Protein AF-0000000080770657 (afdb_homodimer)

Sequence (524 aa):
MPHAQLAGYQVYYEESGHGSQPLLLLNGITMSTVGWTLMMPLLEPHFRVIRMDFLGQGQSEHPPGELYALADQADLAAALLDWLQLPQAYVAGLSYGGMVAQHLAHRHPGRLSRLLLAGTLAWADTVNHHIGDSWIAANNQGGLDLRYQVSVPWLFSSRFLAGNAAMLDDLKLLAGMVDWDAVIRLINGVRQHDARTWLPQLQLPVHILVGDEDRLTPLYQARLLQELIPGAELEVLPGAAHVLHIEAVEAFARAIVRFRQDMPHAQLAGYQVYYEESGHGSQPLLLLNGITMSTVGWTLMMPLLEPHFRVIRMDFLGQGQSEHPPGELYALADQADLAAALLDWLQLPQAYVAGLSYGGMVAQHLAHRHPGRLSRLLLAGTLAWADTVNHHIGDSWIAANNQGGLDLRYQVSVPWLFSSRFLAGNAAMLDDLKLLAGMVDWDAVIRLINGVRQHDARTWLPQLQLPVHILVGDEDRLTPLYQARLLQELIPGAELEVLPGAAHVLHIEAVEAFARAIVRFRQD

Foldseek 3Di:
DDFDCFPNWTKDKDWAADADAEEEEFDALADAPVLLVLQCVLQRPHHGYMYIAFAQYDPIHPDDDQADALLVSLNRVVRVCVVVVHQAHAYEYAALGLLSVLSNCQVPPRRYQEYERELYFQACDPVNVVLLVVLVVQCVVPNLVRSLVSCVLQAWFPVCCVVPVVCSVVVSVSSNPGPVSSSNNHSVNRNPRHRQVCQLVRDHEYEYEAECSNNSRHPVRSVSSVVRHPPYHYDYHYRTYRSCSPHVSPVVSVVSSVVVVD/DDFDQFPNWTKDKDWAADADAEEEEFDALADAPVLLVLQCVLQRPHHGYMYIAFAQYDPIHPDDDQADALLVSLNRVVRVCVVVVHQAHAYEYAALGLLSVLSNCQVPPRRYQEYERELYFQACDPVLVVLLVVLVVQCVVPNLVRSLVSCVLQAWFPVCCVVPVVCSVVVSVSSNPGPVSSSNNHSVNRNPRHRQVCQLVRDHEYEYEAECSNNSRHPVRSVSSVVRHPPYHYDYHYRTYRSCSPHVSPVVSVVSSVVVVD

InterPro domains:
  IPR000073 Alpha/beta hydrolase fold-1 [PF12697] (23-255)
  IPR000073 Alpha/beta hydrolase fold-1 [PR00111] (46-61)
  IPR000073 Alpha/beta hydrolase fold-1 [PR00111] (91-104)
  IPR000073 Alpha/beta hydrolase fold-1 [PR00111] (105-118)
  IPR000073 Alpha/beta hydrolase fold-1 [PR00111] (206-220)
  IPR029058 Alpha/Beta hydrolase fold [G3DSA:3.40.50.1820] (3-261)
  IPR029058 Alpha/Beta hydrolase fold [SSF53474] (1-259)
  IPR050266 AB hydrolase superfamily [PTHR43798] (7-260)

pLDDT: mean 96.86, std 4.27, range [59.59, 98.94]

Secondary structure (DSSP, 8-state):
--EEEETTEEEEEEEE-S-SEEEEEE--TT--GGGGGGGHHHHTTTEEEEEEPPTTSTTS----SS---HHHHHHHHHHHHHHTT-S-EEEEEETHHHHHHHHHHHHSTTSEEEEEEES--SB--HHHHHHHHHHHHHHHHHHHHHHHHHHHHHH--HHHHHH-HHHHHHHHHHHHTS-HHHHHHHHHHHTT-B-TTTGGG--S-EEEEEETT-SSS-HHHHHHHHHHSTT-EEEEETT--S-HHHHSHHHHHHHHHHHTT-/--EEEETTEEEEEEEE-S-SEEEEEE--TT--GGGGGGGHHHHTTTEEEEEEPPTTSTTS----SS---HHHHHHHHHHHHHHTT-S-EEEEEETHHHHHHHHHHHHSTTSEEEEEEES--SB--HHHHHHHHHHHHHHHHHHHHHHHHHHHHHH--HHHHHH-HHHHHHHHHHHHTS-HHHHHHHHHHHTT-B-TTTGGG--S-EEEEEETT-SSS-HHHHHHHHHHSTT-EEEEETT--S-HHHHSHHHHHHHHHHHTT-

Structure (mmCIF, N/CA/C/O backbone):
data_AF-0000000080770657-model_v1
#
loop_
_entity.id
_entity.type
_entity.pdbx_description
1 polymer '3-oxoadipate enol-lactonase'
#
loop_
_atom_site.group_PDB
_atom_site.id
_atom_site.type_symbol
_atom_site.label_atom_id
_atom_site.label_alt_id
_atom_site.label_comp_id
_atom_site.label_asym_id
_atom_site.label_entity_id
_atom_site.label_seq_id
_atom_site.pdbx_PDB_ins_code
_atom_site.Cartn_x
_atom_site.Cartn_y
_atom_site.Cartn_z
_atom_site.occupancy
_atom_site.B_iso_or_equiv
_atom_site.auth_seq_id
_atom_site.auth_comp_id
_atom_site.auth_asym_id
_atom_site.auth_atom_id
_atom_site.pdbx_PDB_model_num
ATOM 1 N N . MET A 1 1 ? 5.574 27.359 26.922 1 60.31 1 MET A N 1
ATOM 2 C CA . MET A 1 1 ? 5.406 27.125 25.5 1 60.31 1 MET A CA 1
ATOM 3 C C . MET A 1 1 ? 4.008 27.531 25.031 1 60.31 1 MET A C 1
ATOM 5 O O . MET A 1 1 ? 3.029 27.328 25.75 1 60.31 1 MET A O 1
ATOM 9 N N . PRO A 1 2 ? 3.855 28.391 23.906 1 80 2 PRO A N 1
ATOM 10 C CA . PRO A 1 2 ? 2.689 29.281 23.781 1 80 2 PRO A CA 1
ATOM 11 C C . PRO A 1 2 ? 1.436 28.531 23.328 1 80 2 PRO A C 1
ATOM 13 O O . PRO A 1 2 ? 1.534 27.516 22.641 1 80 2 PRO A O 1
ATOM 16 N N . HIS A 1 3 ? 0.501 28.484 24.141 1 92.19 3 HIS A N 1
ATOM 17 C CA . HIS A 1 3 ? -0.867 28.219 23.719 1 92.19 3 HIS A CA 1
ATOM 18 C C . HIS A 1 3 ? -1.544 29.469 23.188 1 92.19 3 HIS A C 1
ATOM 20 O O . HIS A 1 3 ? -1.367 30.562 23.75 1 92.19 3 HIS A O 1
ATOM 26 N N . ALA A 1 4 ? -2.08 29.297 22.094 1 95.88 4 ALA A N 1
ATOM 27 C CA . ALA A 1 4 ? -2.953 30.328 21.547 1 95.88 4 ALA A CA 1
ATOM 28 C C . ALA A 1 4 ? -4.422 30 21.812 1 95.88 4 ALA A C 1
ATOM 30 O O . ALA A 1 4 ? -4.832 28.844 21.703 1 95.88 4 ALA A O 1
ATOM 31 N N . GLN A 1 5 ? -5.16 30.953 22.234 1 96.19 5 GLN A N 1
ATOM 32 C CA . GLN A 1 5 ? -6.609 30.797 22.328 1 96.19 5 GLN A CA 1
ATOM 33 C C . GLN A 1 5 ? -7.285 31.078 21 1 96.19 5 GLN A C 1
ATOM 35 O O . GLN A 1 5 ? -7.43 32.25 20.594 1 96.19 5 GLN A O 1
ATOM 40 N N . LEU A 1 6 ? -7.727 30.031 20.328 1 96.19 6 LEU A N 1
ATOM 41 C CA . LEU A 1 6 ? -8.297 30.125 18.984 1 96.19 6 LEU A CA 1
ATOM 42 C C . LEU A 1 6 ? -9.695 29.531 18.938 1 96.19 6 LEU A C 1
ATOM 44 O O . LEU A 1 6 ? -9.867 28.328 19.188 1 96.19 6 LEU A O 1
ATOM 48 N N . ALA A 1 7 ? -10.742 30.328 18.625 1 93.88 7 ALA A N 1
ATOM 49 C CA . ALA A 1 7 ? -12.117 29.859 18.469 1 93.88 7 ALA A CA 1
ATOM 50 C C . ALA A 1 7 ? -12.578 29.094 19.703 1 93.88 7 ALA A C 1
ATOM 52 O O . ALA A 1 7 ? -13.188 28.031 19.594 1 93.88 7 ALA A O 1
ATOM 53 N N . GLY A 1 8 ? -12.156 29.469 20.828 1 94.81 8 GLY A N 1
ATOM 54 C CA . GLY A 1 8 ? -12.617 28.906 22.078 1 94.81 8 GLY A CA 1
ATOM 55 C C . GLY A 1 8 ? -11.773 27.734 22.547 1 94.81 8 GLY A C 1
ATOM 56 O O . GLY A 1 8 ? -12.055 27.125 23.594 1 94.81 8 GLY A O 1
ATOM 57 N N . TYR A 1 9 ? -10.719 27.375 21.766 1 97 9 TYR A N 1
ATOM 58 C CA . TYR A 1 9 ? -9.867 26.25 22.125 1 97 9 TYR A CA 1
ATOM 59 C C . TYR A 1 9 ? -8.438 26.703 22.422 1 97 9 TYR A C 1
ATOM 61 O O . TYR A 1 9 ? -7.977 27.688 21.844 1 97 9 TYR A O 1
ATOM 69 N N . GLN A 1 10 ? -7.785 26.016 23.266 1 96.81 10 GLN A N 1
ATOM 70 C CA . GLN A 1 10 ? -6.352 26.172 23.469 1 96.81 10 GLN A CA 1
ATOM 71 C C . GLN A 1 10 ? -5.559 25.344 22.453 1 96.81 10 GLN A C 1
ATOM 73 O O . GLN A 1 10 ? -5.621 24.109 22.469 1 96.81 10 GLN A O 1
ATOM 78 N N . VAL A 1 11 ? -4.84 26.047 21.656 1 98 11 VAL A N 1
ATOM 79 C CA . VAL A 1 11 ? -4.062 25.391 20.609 1 98 11 VAL A CA 1
ATOM 80 C C . VAL A 1 11 ? -2.572 25.609 20.859 1 98 11 VAL A C 1
ATOM 82 O O . VAL A 1 11 ? -2.121 26.75 21 1 98 11 VAL A O 1
ATOM 85 N N . TYR A 1 12 ? -1.88 24.5 20.969 1 98.25 12 TYR A N 1
ATOM 86 C CA . TYR A 1 12 ? -0.44 24.562 21.203 1 98.25 12 TYR A CA 1
ATOM 87 C C . TYR A 1 12 ? 0.307 24.859 19.906 1 98.25 12 TYR A C 1
ATOM 89 O O . TYR A 1 12 ? -0.025 24.297 18.859 1 98.25 12 TYR A O 1
ATOM 97 N N . TYR A 1 13 ? 1.249 25.766 19.953 1 98.06 13 TYR A N 1
ATOM 98 C CA . TYR A 1 13 ? 2.104 26.047 18.812 1 98.06 13 TYR A CA 1
ATOM 99 C C . TYR A 1 13 ? 3.521 26.391 19.266 1 98.06 13 TYR A C 1
ATOM 101 O O . TYR A 1 13 ? 3.756 26.672 20.438 1 98.06 13 TYR A O 1
ATOM 109 N N . GLU A 1 14 ? 4.457 26.156 18.328 1 97.56 14 GLU A N 1
ATOM 110 C CA . GLU A 1 14 ? 5.852 26.547 18.516 1 97.56 14 GLU A CA 1
ATOM 111 C C . GLU A 1 14 ? 6.344 27.406 17.344 1 97.56 14 GLU A C 1
ATOM 113 O O . GLU A 1 14 ? 5.859 27.281 16.219 1 97.56 14 GLU A O 1
ATOM 118 N N . GLU A 1 15 ? 7.246 28.344 17.703 1 96.44 15 GLU A N 1
ATOM 119 C CA . GLU A 1 15 ? 7.926 29.172 16.719 1 96.44 15 GLU A CA 1
ATOM 120 C C . GLU A 1 15 ? 9.438 29.094 16.875 1 96.44 15 GLU A C 1
ATOM 122 O O . GLU A 1 15 ? 9.945 29.078 18 1 96.44 15 GLU A O 1
ATOM 127 N N . SER A 1 16 ? 10.047 28.984 15.758 1 96.75 16 SER A N 1
ATOM 128 C CA . SER A 1 16 ? 11.5 29.016 15.766 1 96.75 16 SER A CA 1
ATOM 129 C C . SER A 1 16 ? 12.047 29.453 14.414 1 96.75 16 SER A C 1
ATOM 131 O O . SER A 1 16 ? 11.281 29.719 13.477 1 96.75 16 SER A O 1
ATOM 133 N N . GLY A 1 17 ? 13.359 29.562 14.305 1 96.62 17 GLY A N 1
ATOM 134 C CA . GLY A 1 17 ? 14.016 29.906 13.055 1 96.62 17 GLY A CA 1
ATOM 135 C C . GLY A 1 17 ? 14.383 31.375 12.953 1 96.62 17 GLY A C 1
ATOM 136 O O . GLY A 1 17 ? 13.898 32.188 13.742 1 96.62 17 GLY A O 1
ATOM 137 N N . HIS A 1 18 ? 15.25 31.719 11.984 1 91.31 18 HIS A N 1
ATOM 138 C CA . HIS A 1 18 ? 15.82 33.062 11.852 1 91.31 18 HIS A CA 1
ATOM 139 C C . HIS A 1 18 ? 15.484 33.656 10.492 1 91.31 18 HIS A C 1
ATOM 141 O O . HIS A 1 18 ? 15.891 34.781 10.195 1 91.31 18 HIS A O 1
ATOM 147 N N . GLY A 1 19 ? 14.773 32.938 9.711 1 90.88 19 GLY A N 1
ATOM 148 C CA . GLY A 1 19 ? 14.398 33.438 8.398 1 90.88 19 GLY A CA 1
ATOM 149 C C . GLY A 1 19 ? 13.195 34.375 8.445 1 90.88 19 GLY A C 1
ATOM 150 O O . GLY A 1 19 ? 12.484 34.406 9.445 1 90.88 19 GLY A O 1
ATOM 151 N N . SER A 1 20 ? 13.047 35.094 7.328 1 90.56 20 SER A N 1
ATOM 152 C CA . SER A 1 20 ? 11.969 36.094 7.281 1 90.56 20 SER A CA 1
ATOM 153 C C . SER A 1 20 ? 10.688 35.469 6.727 1 90.56 20 SER A C 1
ATOM 155 O O . SER A 1 20 ? 9.586 35.938 7.023 1 90.56 20 SER A O 1
ATOM 157 N N . GLN A 1 21 ? 10.797 34.5 5.969 1 95.62 21 GLN A N 1
ATOM 158 C CA . GLN A 1 21 ? 9.625 33.875 5.355 1 95.62 21 GLN A CA 1
ATOM 159 C C . GLN A 1 21 ? 8.914 32.938 6.328 1 95.62 21 GLN A C 1
ATOM 161 O O . GLN A 1 21 ? 9.523 31.984 6.828 1 95.62 21 GLN A O 1
ATOM 166 N N . PRO A 1 22 ? 7.621 33.188 6.66 1 97.81 22 PRO A N 1
ATOM 167 C CA . PRO A 1 22 ? 6.883 32.25 7.523 1 97.81 22 PRO A CA 1
ATOM 168 C C . PRO A 1 22 ? 6.602 30.922 6.848 1 97.81 22 PRO A C 1
ATOM 170 O O . PRO A 1 22 ? 6.16 30.891 5.695 1 97.81 22 PRO A O 1
ATOM 173 N N . LEU A 1 23 ? 6.945 29.797 7.461 1 98.69 23 LEU A N 1
ATOM 174 C CA . LEU A 1 23 ? 6.621 28.438 7.059 1 98.69 23 LEU A CA 1
ATOM 175 C C . LEU A 1 23 ? 5.773 27.75 8.117 1 98.69 23 LEU A C 1
ATOM 177 O O . LEU A 1 23 ? 6.199 27.594 9.266 1 98.69 23 LEU A O 1
ATOM 181 N N . LEU A 1 24 ? 4.566 27.453 7.801 1 98.75 24 LEU A N 1
ATOM 182 C CA . LEU A 1 24 ? 3.682 26.703 8.688 1 98.75 24 LEU A CA 1
ATOM 183 C C . LEU A 1 24 ? 3.715 25.219 8.359 1 98.75 24 LEU A C 1
ATOM 185 O O . LEU A 1 24 ? 3.416 24.812 7.234 1 98.75 24 LEU A O 1
ATOM 189 N N . LEU A 1 25 ? 4.141 24.391 9.32 1 98.88 25 LEU A N 1
ATOM 190 C CA . LEU A 1 25 ? 4.18 22.938 9.188 1 98.88 25 LEU A CA 1
ATOM 191 C C . LEU A 1 25 ? 2.949 22.297 9.828 1 98.88 25 LEU A C 1
ATOM 193 O O . LEU A 1 25 ? 2.656 22.547 11 1 98.88 25 LEU A O 1
ATOM 197 N N . LEU A 1 26 ? 2.262 21.516 9.078 1 98.88 26 LEU A N 1
ATOM 198 C CA . LEU A 1 26 ? 1.052 20.859 9.562 1 98.88 26 LEU A CA 1
ATOM 199 C C . LEU A 1 26 ? 1.276 19.375 9.742 1 98.88 26 LEU A C 1
ATOM 201 O O . LEU A 1 26 ? 1.659 18.672 8.789 1 98.88 26 LEU A O 1
ATOM 205 N N . ASN A 1 27 ? 0.935 18.797 10.922 1 98.62 27 ASN A N 1
ATOM 206 C CA . ASN A 1 27 ? 1.28 17.469 11.422 1 98.62 27 ASN A CA 1
ATOM 207 C C . ASN A 1 27 ? 0.495 16.391 10.695 1 98.62 27 ASN A C 1
ATOM 209 O O . ASN A 1 27 ? -0.654 16.594 10.305 1 98.62 27 ASN A O 1
ATOM 213 N N . GLY A 1 28 ? 1.133 15.211 10.586 1 98.5 28 GLY A N 1
ATOM 214 C CA . GLY A 1 28 ? 0.375 13.992 10.336 1 98.5 28 GLY A CA 1
ATOM 215 C C . GLY A 1 28 ? -0.52 13.602 11.492 1 98.5 28 GLY A C 1
ATOM 216 O O . GLY A 1 28 ? -0.458 14.203 12.562 1 98.5 28 GLY A O 1
ATOM 217 N N . ILE A 1 29 ? -1.264 12.547 11.352 1 97.88 29 ILE A N 1
ATOM 218 C CA . ILE A 1 29 ? -2.418 12.258 12.195 1 97.88 29 ILE A CA 1
ATOM 219 C C . ILE A 1 29 ? -1.949 11.875 13.594 1 97.88 29 ILE A C 1
ATOM 221 O O . ILE A 1 29 ? -2.592 12.227 14.586 1 97.88 29 ILE A O 1
ATOM 225 N N . THR A 1 30 ? -0.877 11.18 13.758 1 96.75 30 THR A N 1
ATOM 226 C CA . THR A 1 30 ? -0.416 10.758 15.078 1 96.75 30 THR A CA 1
ATOM 227 C C . THR A 1 30 ? 0.797 11.57 15.516 1 96.75 30 THR A C 1
ATOM 229 O O . THR A 1 30 ? 1.537 11.156 16.406 1 96.75 30 THR A O 1
ATOM 232 N N . MET A 1 31 ? 1.05 12.617 14.875 1 96.62 31 MET A N 1
ATOM 233 C CA . MET A 1 31 ? 2.207 13.469 15.156 1 96.62 31 MET A CA 1
ATOM 234 C C . MET A 1 31 ? 1.854 14.555 16.156 1 96.62 31 MET A C 1
ATOM 236 O O . MET A 1 31 ? 0.678 14.781 16.453 1 96.62 31 MET A O 1
ATOM 240 N N . SER A 1 32 ? 2.826 15.133 16.703 1 96.75 32 SER A N 1
ATOM 241 C CA . SER A 1 32 ? 2.828 16.422 17.375 1 96.75 32 SER A CA 1
ATOM 242 C C . SER A 1 32 ? 3.984 17.297 16.891 1 96.75 32 SER A C 1
ATOM 244 O O . SER A 1 32 ? 4.766 16.891 16.031 1 96.75 32 SER A O 1
ATOM 246 N N . THR A 1 33 ? 4.062 18.5 17.453 1 96.88 33 THR A N 1
ATOM 247 C CA . THR A 1 33 ? 5.117 19.422 17.062 1 96.88 33 THR A CA 1
ATOM 248 C C . THR A 1 33 ? 6.492 18.781 17.219 1 96.88 33 THR A C 1
ATOM 250 O O . THR A 1 33 ? 7.41 19.078 16.453 1 96.88 33 THR A O 1
ATOM 253 N N . VAL A 1 34 ? 6.625 17.828 18.109 1 95.38 34 VAL A N 1
ATOM 254 C CA . VAL A 1 34 ? 7.902 17.172 18.391 1 95.38 34 VAL A CA 1
ATOM 255 C C . VAL A 1 34 ? 8.344 16.359 17.188 1 95.38 34 VAL A C 1
ATOM 257 O O . VAL A 1 34 ? 9.539 16.172 16.953 1 95.38 34 VAL A O 1
ATOM 260 N N . GLY A 1 35 ? 7.426 15.93 16.391 1 96.12 35 GLY A N 1
ATOM 261 C CA . GLY A 1 35 ? 7.719 15.086 15.234 1 96.12 35 GLY A CA 1
ATOM 262 C C . GLY A 1 35 ? 8.586 15.781 14.195 1 96.12 35 GLY A C 1
ATOM 263 O O . GLY A 1 35 ? 9.242 15.117 13.391 1 96.12 35 GLY A O 1
ATOM 264 N N . TRP A 1 36 ? 8.625 17.109 14.211 1 98.06 36 TRP A N 1
ATOM 265 C CA . TRP A 1 36 ? 9.344 17.891 13.203 1 98.06 36 TRP A CA 1
ATOM 266 C C . TRP A 1 36 ? 10.781 18.141 13.633 1 98.06 36 TRP A C 1
ATOM 268 O O . TRP A 1 36 ? 11.555 18.766 12.906 1 98.06 36 TRP A O 1
ATOM 278 N N . THR A 1 37 ? 11.195 17.594 14.734 1 97.12 37 THR A N 1
ATOM 279 C CA . THR A 1 37 ? 12.461 17.938 15.375 1 97.12 37 THR A CA 1
ATOM 280 C C . THR A 1 37 ? 13.633 17.688 14.438 1 97.12 37 THR A C 1
ATOM 282 O O . THR A 1 37 ? 14.539 18.516 14.328 1 97.12 37 THR A O 1
ATOM 285 N N . LEU A 1 38 ? 13.625 16.594 13.68 1 97.44 38 LEU A N 1
ATOM 286 C CA . LEU A 1 38 ? 14.75 16.219 12.828 1 97.44 38 LEU A CA 1
ATOM 287 C C . LEU A 1 38 ? 14.875 17.172 11.648 1 97.44 38 LEU A C 1
ATOM 289 O O . LEU A 1 38 ? 15.961 17.312 11.062 1 97.44 38 LEU A O 1
ATOM 293 N N . MET A 1 39 ? 13.812 17.875 11.344 1 98.19 39 MET A N 1
ATOM 294 C CA . MET A 1 39 ? 13.789 18.75 10.18 1 98.19 39 MET A CA 1
ATOM 295 C C . MET A 1 39 ? 14.25 20.156 10.555 1 98.19 39 MET A C 1
ATOM 297 O O . MET A 1 39 ? 14.656 20.922 9.688 1 98.19 39 MET A O 1
ATOM 301 N N . MET A 1 40 ? 14.195 20.547 11.781 1 98.12 40 MET A N 1
ATOM 302 C CA . MET A 1 40 ? 14.305 21.922 12.242 1 98.12 40 MET A CA 1
ATOM 303 C C . MET A 1 40 ? 15.656 22.516 11.875 1 98.12 40 MET A C 1
ATOM 305 O O . MET A 1 40 ? 15.727 23.609 11.312 1 98.12 40 MET A O 1
ATOM 309 N N . PRO A 1 41 ? 16.797 21.734 12.07 1 98.12 41 PRO A N 1
ATOM 310 C CA . PRO A 1 41 ? 18.094 22.328 11.727 1 98.12 41 PRO A CA 1
ATOM 311 C C . PRO A 1 41 ? 18.219 22.672 10.25 1 98.12 41 PRO A C 1
ATOM 313 O O . PRO A 1 41 ? 18.953 23.594 9.891 1 98.12 41 PRO A O 1
ATOM 316 N N . LEU A 1 42 ? 17.453 22.016 9.375 1 98.12 42 LEU A N 1
ATOM 317 C CA . LEU A 1 42 ? 17.547 22.203 7.93 1 98.12 42 LEU A CA 1
ATOM 318 C C . LEU A 1 42 ? 16.594 23.312 7.469 1 98.12 42 LEU A C 1
ATOM 320 O O . LEU A 1 42 ? 16.797 23.906 6.414 1 98.12 42 LEU A O 1
ATOM 324 N N . LEU A 1 43 ? 15.555 23.609 8.289 1 98.44 43 LEU A N 1
ATOM 325 C CA . LEU A 1 43 ? 14.531 24.578 7.891 1 98.44 43 LEU A CA 1
ATOM 326 C C . LEU A 1 43 ? 14.75 25.922 8.57 1 98.44 43 LEU A C 1
ATOM 328 O O . LEU A 1 43 ? 14.516 26.969 7.961 1 98.44 43 LEU A O 1
ATOM 332 N N . GLU A 1 44 ? 15.258 25.984 9.781 1 98 44 GLU A N 1
ATOM 333 C CA . GLU A 1 44 ? 15.305 27.156 10.648 1 98 44 GLU A CA 1
ATOM 334 C C . GLU A 1 44 ? 16.219 28.234 10.07 1 98 44 GLU A C 1
ATOM 336 O O . GLU A 1 44 ? 15.984 29.422 10.281 1 98 44 GLU A O 1
ATOM 341 N N . PRO A 1 45 ? 17.266 27.859 9.289 1 97.31 45 PRO A N 1
ATOM 342 C CA . PRO A 1 45 ? 18.094 28.906 8.68 1 97.31 45 PRO A CA 1
ATOM 343 C C . PRO A 1 45 ? 17.344 29.672 7.582 1 97.31 45 PRO A C 1
ATOM 345 O O . PRO A 1 45 ? 17.734 30.781 7.23 1 97.31 45 PRO A O 1
ATOM 348 N N . HIS A 1 46 ? 16.25 29.172 7.062 1 96.88 46 HIS A N 1
ATOM 349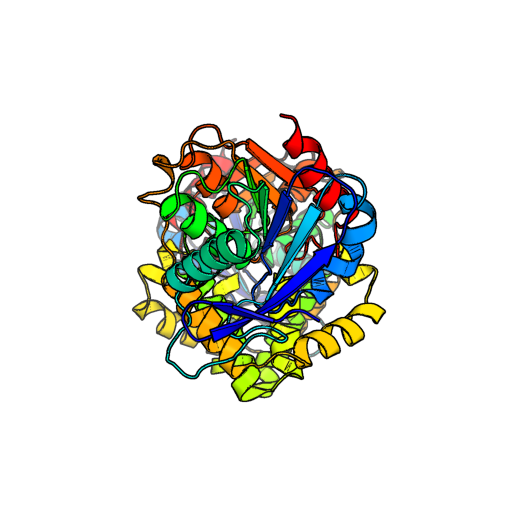 C CA . HIS A 1 46 ? 15.625 29.719 5.871 1 96.88 46 HIS A CA 1
ATOM 350 C C . HIS A 1 46 ? 14.266 30.344 6.199 1 96.88 46 HIS A C 1
ATOM 352 O O . HIS A 1 46 ? 13.766 31.188 5.457 1 96.88 46 HIS A O 1
ATOM 358 N N . PHE A 1 47 ? 13.711 29.922 7.336 1 98.25 47 PHE A N 1
ATOM 359 C CA . PHE A 1 47 ? 12.32 30.266 7.578 1 98.25 47 PHE A CA 1
ATOM 360 C C . PHE A 1 47 ? 12.117 30.703 9.023 1 98.25 47 PHE A C 1
ATOM 362 O O . PHE A 1 47 ? 12.922 30.391 9.898 1 98.25 47 PHE A O 1
ATOM 369 N N . ARG A 1 48 ? 11.07 31.562 9.25 1 97.81 48 ARG A N 1
ATOM 370 C CA . ARG A 1 48 ? 10.328 31.547 10.5 1 97.81 48 ARG A CA 1
ATOM 371 C C . ARG A 1 48 ? 9.375 30.359 10.562 1 97.81 48 ARG A C 1
ATOM 373 O O . ARG A 1 48 ? 8.289 30.391 9.977 1 97.81 48 ARG A O 1
ATOM 380 N N . VAL A 1 49 ? 9.797 29.328 11.273 1 98.5 49 VAL A N 1
ATOM 381 C CA . VAL A 1 49 ? 9.062 28.062 11.234 1 98.5 49 VAL A CA 1
ATOM 382 C C . VAL A 1 49 ? 7.984 28.047 12.312 1 98.5 49 VAL A C 1
ATOM 384 O O . VAL A 1 49 ? 8.273 28.266 13.492 1 98.5 49 VAL A O 1
ATOM 387 N N . ILE A 1 50 ? 6.797 27.891 11.93 1 98.31 50 ILE A N 1
ATOM 388 C CA . ILE A 1 50 ? 5.652 27.75 12.82 1 98.31 50 ILE A CA 1
ATOM 389 C C . ILE A 1 50 ? 5.156 26.297 12.797 1 98.31 50 ILE A C 1
ATOM 391 O O . ILE A 1 50 ? 4.938 25.734 11.727 1 98.31 50 ILE A O 1
ATOM 395 N N . ARG A 1 51 ? 5.055 25.656 13.922 1 98.38 51 ARG A N 1
ATOM 396 C CA . ARG A 1 51 ? 4.465 24.328 14.117 1 98.38 51 ARG A CA 1
ATOM 397 C C . ARG A 1 51 ? 3.244 24.406 15.023 1 98.38 51 ARG A C 1
ATOM 399 O O . ARG A 1 51 ? 3.17 25.266 15.906 1 98.38 51 ARG A O 1
ATOM 406 N N . MET A 1 52 ? 2.332 23.547 14.844 1 97.81 52 MET A N 1
ATOM 407 C CA . MET A 1 52 ? 1.165 23.516 15.719 1 97.81 52 MET A CA 1
ATOM 408 C C . MET A 1 52 ? 0.644 22.094 15.891 1 97.81 52 MET A C 1
ATOM 410 O O . MET A 1 52 ? 0.853 21.25 15.031 1 97.81 52 MET A O 1
ATOM 414 N N . ASP A 1 53 ? 0.035 21.828 17.016 1 98.31 53 ASP A N 1
ATOM 415 C CA . ASP A 1 53 ? -0.775 20.625 17.219 1 98.31 53 ASP A CA 1
ATOM 416 C C . ASP A 1 53 ? -2.24 20.891 16.875 1 98.31 53 ASP A C 1
ATOM 418 O O . ASP A 1 53 ? -2.822 21.875 17.344 1 98.31 53 ASP A O 1
ATOM 422 N N . PHE A 1 54 ? -2.803 20.031 16.094 1 98.44 54 PHE A N 1
ATOM 423 C CA . PHE A 1 54 ? -4.238 20.125 15.852 1 98.44 54 PHE A CA 1
ATOM 424 C C . PHE A 1 54 ? -5.016 19.781 17.125 1 98.44 54 PHE A C 1
ATOM 426 O O . PHE A 1 54 ? -4.457 19.25 18.078 1 98.44 54 PHE A O 1
ATOM 433 N N . LEU A 1 55 ? -6.324 20.234 17.172 1 98.5 55 LEU A N 1
ATOM 434 C CA . LEU A 1 55 ? -7.168 19.656 18.203 1 98.5 55 LEU A CA 1
ATOM 435 C C . LEU A 1 55 ? -7.098 18.125 18.172 1 98.5 55 LEU A C 1
ATOM 437 O O . LEU A 1 55 ? -7.188 17.531 17.094 1 98.5 55 LEU A O 1
ATOM 441 N N . GLY A 1 56 ? -6.867 17.578 19.344 1 98.25 56 GLY A N 1
ATOM 442 C CA . GLY A 1 56 ? -6.762 16.141 19.422 1 98.25 56 GLY A CA 1
ATOM 443 C C . GLY A 1 56 ? -5.336 15.633 19.328 1 98.25 56 GLY A C 1
ATOM 444 O O . GLY A 1 56 ? -5.078 14.438 19.484 1 98.25 56 GLY A O 1
ATOM 445 N N . GLN A 1 57 ? -4.359 16.562 19.156 1 97.81 57 GLN A N 1
ATOM 446 C CA . GLN A 1 57 ? -2.959 16.172 19.047 1 97.81 57 GLN A CA 1
ATOM 447 C C . GLN A 1 57 ? -2.109 16.844 20.125 1 97.81 57 GLN A C 1
ATOM 449 O O . GLN A 1 57 ? -2.348 18 20.469 1 97.81 57 GLN A O 1
ATOM 454 N N . GLY A 1 58 ? -1.149 16.078 20.594 1 96.75 58 GLY A N 1
ATOM 455 C CA . GLY A 1 58 ? -0.104 16.656 21.422 1 96.75 58 GLY A CA 1
ATOM 456 C C . GLY A 1 58 ? -0.644 17.469 22.578 1 96.75 58 GLY A C 1
ATOM 457 O O . GLY A 1 58 ? -1.467 16.984 23.359 1 96.75 58 GLY A O 1
ATOM 458 N N . GLN A 1 59 ? -0.217 18.766 22.578 1 96.75 59 GLN A N 1
ATOM 459 C CA . GLN A 1 59 ? -0.495 19.594 23.75 1 96.75 59 GLN A CA 1
ATOM 460 C C . GLN A 1 59 ? -1.706 20.5 23.516 1 96.75 59 GLN A C 1
ATOM 462 O O . GLN A 1 59 ? -2.08 21.281 24.375 1 96.75 59 GLN A O 1
ATOM 467 N N . SER A 1 60 ? -2.33 20.359 22.359 1 98 60 SER A N 1
ATOM 468 C CA . SER A 1 60 ? -3.59 21.062 22.109 1 98 60 SER A CA 1
ATOM 469 C C . SER A 1 60 ? -4.75 20.375 22.812 1 98 60 SER A C 1
ATOM 471 O O . SER A 1 60 ? -4.621 19.234 23.266 1 98 60 SER A O 1
ATOM 473 N N . GLU A 1 61 ? -5.863 21.125 22.922 1 97.69 61 GLU A N 1
ATOM 474 C CA . GLU A 1 61 ? -7.047 20.578 23.562 1 97.69 61 GLU A CA 1
ATOM 475 C C . GLU A 1 61 ? -7.582 19.375 22.797 1 97.69 61 GLU A C 1
ATOM 477 O O . GLU A 1 61 ? -7.449 19.297 21.562 1 97.69 61 GLU A O 1
ATOM 482 N N . HIS A 1 62 ? -8.156 18.438 23.5 1 98 62 HIS A N 1
ATOM 483 C CA . HIS A 1 62 ? -8.789 17.266 22.938 1 98 62 HIS A CA 1
ATOM 484 C C . HIS A 1 62 ? -10.289 17.234 23.234 1 98 62 HIS A C 1
ATOM 486 O O . HIS A 1 62 ? -10.766 16.328 23.922 1 98 62 HIS A O 1
ATOM 492 N N . PRO A 1 63 ? -11.008 18.188 22.75 1 97.81 63 PRO A N 1
ATOM 493 C CA . PRO A 1 63 ? -12.438 18.203 23.078 1 97.81 63 PRO A CA 1
ATOM 494 C C . PRO A 1 63 ? -13.172 16.953 22.609 1 97.81 63 PRO A C 1
ATOM 496 O O . PRO A 1 63 ? -12.836 16.391 21.562 1 97.81 63 PRO A O 1
ATOM 499 N N . PRO A 1 64 ? -14.195 16.5 23.422 1 97.06 64 PRO A N 1
ATOM 500 C CA . PRO A 1 64 ? -14.969 15.336 22.969 1 97.06 64 PRO A CA 1
ATOM 501 C C . PRO A 1 64 ? -15.789 15.617 21.719 1 97.06 64 PRO A C 1
ATOM 503 O O . PRO A 1 64 ? -15.984 16.781 21.359 1 97.06 64 PRO A O 1
ATOM 506 N N . GLY A 1 65 ? -16.188 14.562 21.078 1 96.94 65 GLY A N 1
ATOM 507 C CA . GLY A 1 65 ? -16.984 14.641 19.875 1 96.94 65 GLY A CA 1
ATOM 508 C C . GLY A 1 65 ? -16.906 13.383 19.016 1 96.94 65 GLY A C 1
ATOM 509 O O . GLY A 1 65 ? -16.266 12.406 19.406 1 96.94 65 GLY A O 1
ATOM 510 N N . GLU A 1 66 ? -17.656 13.469 17.875 1 97.44 66 GLU A N 1
ATOM 511 C CA . GLU A 1 66 ? -17.672 12.328 16.969 1 97.44 66 GLU A CA 1
ATOM 512 C C . GLU A 1 66 ? -16.469 12.352 16.031 1 97.44 66 GLU A C 1
ATOM 514 O O . GLU A 1 66 ? -15.945 11.305 15.656 1 97.44 66 GLU A O 1
ATOM 519 N N . LEU A 1 67 ? -16.125 13.508 15.664 1 98.5 67 LEU A N 1
ATOM 520 C CA . LEU A 1 67 ? -15.008 13.68 14.742 1 98.5 67 LEU A CA 1
ATOM 521 C C . LEU A 1 67 ? -14.414 15.078 14.859 1 98.5 67 LEU A C 1
ATOM 523 O O . LEU A 1 67 ? -15.047 15.977 15.422 1 98.5 67 LEU A O 1
ATOM 527 N N . TYR A 1 68 ? -13.172 15.258 14.508 1 98.62 68 TYR A N 1
ATOM 528 C CA . TYR A 1 68 ? -12.578 16.547 14.211 1 98.62 68 TYR A CA 1
ATOM 529 C C . TYR A 1 68 ? -12.609 16.844 12.719 1 98.62 68 TYR A C 1
ATOM 531 O O . TYR A 1 68 ? -11.844 16.266 11.945 1 98.62 68 TYR A O 1
ATOM 539 N N . ALA A 1 69 ? -13.492 17.766 12.328 1 98.5 69 ALA A N 1
ATOM 540 C CA . ALA A 1 69 ? -13.609 18.078 10.906 1 98.5 69 ALA A CA 1
ATOM 541 C C . ALA A 1 69 ? -12.352 18.766 10.383 1 98.5 69 ALA A C 1
ATOM 543 O O . ALA A 1 69 ? -11.805 19.656 11.039 1 98.5 69 ALA A O 1
ATOM 544 N N . LEU A 1 70 ? -11.93 18.328 9.195 1 98.81 70 LEU A N 1
ATOM 545 C CA . LEU A 1 70 ? -10.727 18.906 8.602 1 98.81 70 LEU A CA 1
ATOM 546 C C . LEU A 1 70 ? -10.906 20.391 8.336 1 98.81 70 LEU A C 1
ATOM 548 O O . LEU A 1 70 ? -9.961 21.172 8.477 1 98.81 70 LEU A O 1
ATOM 552 N N . ALA A 1 71 ? -12.086 20.781 7.953 1 98.62 71 ALA A N 1
ATOM 553 C CA . ALA A 1 71 ? -12.391 22.188 7.695 1 98.62 71 ALA A CA 1
ATOM 554 C C . ALA A 1 71 ? -12.195 23.031 8.953 1 98.62 71 ALA A C 1
ATOM 556 O O . ALA A 1 71 ? -11.672 24.141 8.883 1 98.62 71 ALA A O 1
ATOM 557 N N . ASP A 1 72 ? -12.641 22.5 10.109 1 98.44 72 ASP A N 1
ATOM 558 C CA . ASP A 1 72 ? -12.477 23.203 11.375 1 98.44 72 ASP A CA 1
ATOM 559 C C . ASP A 1 72 ? -11 23.328 11.742 1 98.44 72 ASP A C 1
ATOM 561 O O . ASP A 1 72 ? -10.578 24.375 12.258 1 98.44 72 ASP A O 1
ATOM 565 N N . GLN A 1 73 ? -10.234 22.25 11.508 1 98.75 73 GLN A N 1
ATOM 566 C CA . GLN A 1 73 ? -8.797 22.297 11.758 1 98.75 73 GLN A CA 1
ATOM 567 C C . GLN A 1 73 ? -8.125 23.344 10.875 1 98.75 73 GLN A C 1
ATOM 569 O O . GLN A 1 73 ? -7.219 24.047 11.328 1 98.75 73 GLN A O 1
ATOM 574 N N . ALA A 1 74 ? -8.555 23.453 9.617 1 98.81 74 ALA A N 1
ATOM 575 C CA . ALA A 1 74 ? -8.031 24.453 8.695 1 98.81 74 ALA A CA 1
ATOM 576 C C . ALA A 1 74 ? -8.336 25.875 9.195 1 98.81 74 ALA A C 1
ATOM 578 O O . ALA A 1 74 ? -7.477 26.75 9.125 1 98.81 74 ALA A O 1
ATOM 579 N N . ASP A 1 75 ? -9.562 26.078 9.672 1 98.69 75 ASP A N 1
ATOM 580 C CA . ASP A 1 75 ? -9.938 27.391 10.219 1 98.69 75 ASP A CA 1
ATOM 581 C C . ASP A 1 75 ? -9.078 27.734 11.43 1 98.69 75 ASP A C 1
ATOM 583 O O . ASP A 1 75 ? -8.734 28.906 11.633 1 98.69 75 ASP A O 1
ATOM 587 N N . LEU A 1 76 ? -8.758 26.75 12.25 1 98.44 76 LEU A N 1
ATOM 588 C CA . LEU A 1 76 ? -7.891 26.984 13.398 1 98.44 76 LEU A CA 1
ATOM 589 C C . LEU A 1 76 ? -6.488 27.391 12.945 1 98.44 76 LEU A C 1
ATOM 591 O O . LEU A 1 76 ? -5.852 28.234 13.57 1 98.44 76 LEU A O 1
ATOM 595 N N . ALA A 1 77 ? -6.004 26.75 11.914 1 98.62 77 ALA A N 1
ATOM 596 C CA . ALA A 1 77 ? -4.699 27.125 11.375 1 98.62 77 ALA A CA 1
ATOM 597 C C . ALA A 1 77 ? -4.699 28.578 10.891 1 98.62 77 ALA A C 1
ATOM 599 O O . ALA A 1 77 ? -3.736 29.312 11.125 1 98.62 77 ALA A O 1
ATOM 600 N N . ALA A 1 78 ? -5.746 28.984 10.195 1 98.62 78 ALA A N 1
ATOM 601 C CA . ALA A 1 78 ? -5.879 30.375 9.758 1 98.62 78 ALA A CA 1
ATOM 602 C C . ALA A 1 78 ? -5.914 31.312 10.953 1 98.62 78 ALA A C 1
ATOM 604 O O . ALA A 1 78 ? -5.289 32.375 10.938 1 98.62 78 ALA A O 1
ATOM 605 N N . ALA A 1 79 ? -6.652 30.922 11.977 1 98.38 79 ALA A N 1
ATOM 606 C CA . ALA A 1 79 ? -6.75 31.719 13.195 1 98.38 79 ALA A CA 1
ATOM 607 C C . ALA A 1 79 ? -5.387 31.875 13.867 1 98.38 79 ALA A C 1
ATOM 609 O O . ALA A 1 79 ? -5.09 32.906 14.453 1 98.38 79 ALA A O 1
ATOM 610 N N . LEU A 1 80 ? -4.582 30.797 13.797 1 98.25 80 LEU A N 1
ATOM 611 C CA . LEU A 1 80 ? -3.236 30.891 14.344 1 98.25 80 LEU A CA 1
ATOM 612 C C . LEU A 1 80 ? -2.406 31.922 13.594 1 98.25 80 LEU A C 1
ATOM 614 O O . LEU A 1 80 ? -1.651 32.688 14.203 1 98.25 80 LEU A O 1
ATOM 618 N N . LEU A 1 81 ? -2.504 31.922 12.281 1 98.06 81 LEU A N 1
ATOM 619 C CA . LEU A 1 81 ? -1.804 32.938 11.5 1 98.06 81 LEU A CA 1
ATOM 620 C C . LEU A 1 81 ? -2.236 34.344 11.906 1 98.06 81 LEU A C 1
ATOM 622 O O . LEU A 1 81 ? -1.401 35.25 12.047 1 98.06 81 LEU A O 1
ATOM 626 N N . ASP A 1 82 ? -3.555 34.531 12.133 1 97.69 82 ASP A N 1
ATOM 627 C CA . ASP A 1 82 ? -4.059 35.812 12.633 1 97.69 82 ASP A CA 1
ATOM 628 C C . ASP A 1 82 ? -3.451 36.156 13.992 1 97.69 82 ASP A C 1
ATOM 630 O O . ASP A 1 82 ? -3.012 37.281 14.219 1 97.69 82 ASP A O 1
ATOM 634 N N . TRP A 1 83 ? -3.473 35.156 14.844 1 97 83 TRP A N 1
ATOM 635 C CA . TRP A 1 83 ? -2.949 35.312 16.188 1 97 83 TRP A CA 1
ATOM 636 C C . TRP A 1 83 ? -1.495 35.781 16.172 1 97 83 TRP A C 1
ATOM 638 O O . TRP A 1 83 ? -1.079 36.594 16.984 1 97 83 TRP A O 1
ATOM 648 N N . LEU A 1 84 ? -0.743 35.312 15.203 1 96.56 84 LEU A N 1
ATOM 649 C CA . LEU A 1 84 ? 0.681 35.594 15.078 1 96.56 84 LEU A CA 1
ATOM 650 C C . LEU A 1 84 ? 0.911 36.812 14.195 1 96.56 84 LEU A C 1
ATOM 652 O O . LEU A 1 84 ? 2.057 37.188 13.922 1 96.56 84 LEU A O 1
ATOM 656 N N . GLN A 1 85 ? -0.13 37.375 13.695 1 97.12 85 GLN A N 1
ATOM 657 C CA . GLN A 1 85 ? -0.098 38.562 12.844 1 97.12 85 GLN A CA 1
ATOM 658 C C . GLN A 1 85 ? 0.691 38.281 11.562 1 97.12 85 GLN A C 1
ATOM 660 O O . GLN A 1 85 ? 1.519 39.094 11.156 1 97.12 85 GLN A O 1
ATOM 665 N N . LEU A 1 86 ? 0.49 37.156 11.016 1 97.12 86 LEU A N 1
ATOM 666 C CA . LEU A 1 86 ? 1.066 36.781 9.734 1 97.12 86 LEU A CA 1
ATOM 667 C C . LEU A 1 86 ? 0.008 36.781 8.633 1 97.12 86 LEU A C 1
ATOM 669 O O . LEU A 1 86 ? -0.908 35.969 8.641 1 97.12 86 LEU A O 1
ATOM 673 N N . PRO A 1 87 ? 0.116 37.719 7.695 1 96.69 87 PRO A N 1
ATOM 674 C CA . PRO A 1 87 ? -0.907 37.812 6.648 1 96.69 87 PRO A CA 1
ATOM 675 C C . PRO A 1 87 ? -0.911 36.594 5.73 1 96.69 87 PRO A C 1
ATOM 677 O O . PRO A 1 87 ? -1.974 36.156 5.285 1 96.69 87 PRO A O 1
ATOM 680 N N . GLN A 1 88 ? 0.305 36.125 5.434 1 96.81 88 GLN A N 1
ATOM 681 C CA . GLN A 1 88 ? 0.478 35 4.531 1 96.81 88 GLN A CA 1
ATOM 682 C C . GLN A 1 88 ? 1.62 34.094 4.992 1 96.81 88 GLN A C 1
ATOM 684 O O . GLN A 1 88 ? 2.529 34.531 5.691 1 96.81 88 GLN A O 1
ATOM 689 N N . ALA A 1 89 ? 1.512 32.781 4.613 1 97.94 89 ALA A N 1
ATOM 690 C CA . ALA A 1 89 ? 2.582 31.859 4.949 1 97.94 89 ALA A CA 1
ATOM 691 C C . ALA A 1 89 ? 2.781 30.828 3.842 1 97.94 89 ALA A C 1
ATOM 693 O O . ALA A 1 89 ? 1.867 30.578 3.057 1 97.94 89 ALA A O 1
ATOM 694 N N . TYR A 1 90 ? 4.051 30.328 3.684 1 98.38 90 TYR A N 1
ATOM 695 C CA . TYR A 1 90 ? 4.301 29.047 3.041 1 98.38 90 TYR A CA 1
ATOM 696 C C . TYR A 1 90 ? 3.82 27.891 3.916 1 98.38 90 TYR A C 1
ATOM 698 O O . TYR A 1 90 ? 4.148 27.828 5.105 1 98.38 90 TYR A O 1
ATOM 706 N N . VAL A 1 91 ? 2.967 27.016 3.387 1 98.75 91 VAL A N 1
ATOM 707 C CA . VAL A 1 91 ? 2.402 25.922 4.18 1 98.75 91 VAL A CA 1
ATOM 708 C C . VAL A 1 91 ? 2.885 24.578 3.639 1 98.75 91 VAL A C 1
ATOM 710 O O . VAL A 1 91 ? 2.844 24.344 2.43 1 98.75 91 VAL A O 1
ATOM 713 N N . ALA A 1 92 ? 3.436 23.75 4.473 1 98.88 92 ALA A N 1
ATOM 714 C CA . ALA A 1 92 ? 3.756 22.359 4.168 1 98.88 92 ALA A CA 1
ATOM 715 C C . ALA A 1 92 ? 2.971 21.406 5.066 1 98.88 92 ALA A C 1
ATOM 717 O O . ALA A 1 92 ? 3.033 21.5 6.293 1 98.88 92 ALA A O 1
ATOM 718 N N . GLY A 1 93 ? 2.197 20.562 4.492 1 98.88 93 GLY A N 1
ATOM 719 C CA . GLY A 1 93 ? 1.411 19.594 5.242 1 98.88 93 GLY A CA 1
ATOM 720 C C . GLY A 1 93 ? 1.781 18.156 4.934 1 98.88 93 GLY A C 1
ATOM 721 O O . GLY A 1 93 ? 1.899 17.781 3.766 1 98.88 93 GLY A O 1
ATOM 722 N N . LEU A 1 94 ? 1.979 17.406 5.961 1 98.88 94 LEU A N 1
ATOM 723 C CA . LEU A 1 94 ? 2.262 15.977 5.824 1 98.88 94 LEU A CA 1
ATOM 724 C C . LEU A 1 94 ? 1.03 15.148 6.164 1 98.88 94 LEU A C 1
ATOM 726 O O . LEU A 1 94 ? 0.442 15.305 7.234 1 98.88 94 LEU A O 1
ATOM 730 N N . SER A 1 95 ? 0.689 14.148 5.238 1 98.81 95 SER A N 1
ATOM 731 C CA . SER A 1 95 ? -0.389 13.195 5.477 1 98.81 95 SER A CA 1
ATOM 732 C C . SER A 1 95 ? -1.665 13.906 5.918 1 98.81 95 SER A C 1
ATOM 734 O O . SER A 1 95 ? -2.227 14.711 5.172 1 98.81 95 SER A O 1
ATOM 736 N N . TYR A 1 96 ? -2.184 13.781 7.113 1 98.88 96 TYR A N 1
ATOM 737 C CA . TYR A 1 96 ? -3.33 14.477 7.691 1 98.88 96 TYR A CA 1
ATOM 738 C C . TYR A 1 96 ? -3.189 15.984 7.531 1 98.88 96 TYR A C 1
ATOM 740 O O . TYR A 1 96 ? -4.129 16.656 7.109 1 98.88 96 TYR A O 1
ATOM 748 N N . GLY A 1 97 ? -2.016 16.453 7.828 1 98.94 97 GLY A N 1
ATOM 749 C CA . GLY A 1 97 ? -1.744 17.875 7.684 1 98.94 97 GLY A CA 1
ATOM 750 C C . GLY A 1 97 ? -1.851 18.359 6.246 1 98.94 97 GLY A C 1
ATOM 751 O O . GLY A 1 97 ? -2.172 19.516 6.004 1 98.94 97 GLY A O 1
ATOM 752 N N . GLY A 1 98 ? -1.512 17.484 5.285 1 98.94 98 GLY A N 1
ATOM 753 C CA . GLY A 1 98 ? -1.711 17.812 3.885 1 98.94 98 GLY A CA 1
ATOM 754 C C . GLY A 1 98 ? -3.172 17.984 3.514 1 98.94 98 GLY A C 1
ATOM 755 O O . GLY A 1 98 ? -3.518 18.844 2.709 1 98.94 98 GLY A O 1
ATOM 756 N N . MET A 1 99 ? -4.031 17.141 4.059 1 98.94 99 MET A N 1
ATOM 757 C CA . MET A 1 99 ? -5.469 17.266 3.84 1 98.94 99 MET A CA 1
ATOM 758 C C . MET A 1 99 ? -5.992 18.578 4.434 1 98.94 99 MET A C 1
ATOM 760 O O . MET A 1 99 ? -6.734 19.312 3.775 1 98.94 99 MET A O 1
ATOM 764 N N . VAL A 1 100 ? -5.57 18.875 5.648 1 98.94 100 VAL A N 1
ATOM 765 C CA . VAL A 1 100 ? -5.973 20.109 6.301 1 98.94 100 VAL A CA 1
ATOM 766 C C . VAL A 1 100 ? -5.473 21.312 5.496 1 98.94 100 VAL A C 1
ATOM 768 O O . VAL A 1 100 ? -6.184 22.297 5.34 1 98.94 100 VAL A O 1
ATOM 771 N N . ALA A 1 101 ? -4.277 21.219 4.965 1 98.94 101 ALA A N 1
ATOM 772 C CA . ALA A 1 101 ? -3.697 22.281 4.164 1 98.94 101 ALA A CA 1
ATOM 773 C C . ALA A 1 101 ? -4.531 22.547 2.916 1 98.94 101 ALA A C 1
ATOM 775 O O . ALA A 1 101 ? -4.66 23.703 2.48 1 98.94 101 ALA A O 1
ATOM 776 N N . GLN A 1 102 ? -5.023 21.516 2.318 1 98.88 102 GLN A N 1
ATOM 777 C CA . GLN A 1 102 ? -5.922 21.672 1.179 1 98.88 102 GLN A CA 1
ATOM 778 C C . GLN A 1 102 ? -7.16 22.484 1.564 1 98.88 102 GLN A C 1
ATOM 780 O O . GLN A 1 102 ? -7.539 23.422 0.861 1 98.88 102 GLN A O 1
ATOM 785 N N . HIS A 1 103 ? -7.742 22.141 2.676 1 98.88 103 HIS A N 1
ATOM 786 C CA . HIS A 1 103 ? -8.883 22.891 3.182 1 98.88 103 HIS A CA 1
ATOM 787 C C . HIS A 1 103 ? -8.508 24.328 3.482 1 98.88 103 HIS A C 1
ATOM 789 O O . HIS A 1 103 ? -9.273 25.25 3.201 1 98.88 103 HIS A O 1
ATOM 795 N N . LEU A 1 104 ? -7.355 24.516 4.086 1 98.81 104 LEU A N 1
ATOM 796 C CA . LEU A 1 104 ? -6.875 25.859 4.398 1 98.81 104 LEU A CA 1
ATOM 797 C C . LEU A 1 104 ? -6.766 26.703 3.135 1 98.81 104 LEU A C 1
ATOM 799 O O . LEU A 1 104 ? -7.238 27.844 3.105 1 98.81 104 LEU A O 1
ATOM 803 N N . ALA A 1 105 ? -6.207 26.156 2.086 1 98.62 105 ALA A N 1
ATOM 804 C CA . ALA A 1 105 ? -6.047 26.859 0.811 1 98.62 105 ALA A CA 1
ATOM 805 C C . ALA A 1 105 ? -7.402 27.203 0.201 1 98.62 105 ALA A C 1
ATOM 807 O O . ALA A 1 105 ? -7.57 28.266 -0.402 1 98.62 105 ALA A O 1
ATOM 808 N N . HIS A 1 106 ? -8.328 26.328 0.36 1 98.5 106 HIS A N 1
ATOM 809 C CA . HIS A 1 106 ? -9.648 26.5 -0.233 1 98.5 106 HIS A CA 1
ATOM 810 C C . HIS A 1 106 ? -10.477 27.531 0.539 1 98.5 106 HIS A C 1
ATOM 812 O O . HIS A 1 106 ? -11.117 28.391 -0.061 1 98.5 106 HIS A O 1
ATOM 818 N N . ARG A 1 107 ? -10.453 27.469 1.847 1 98.25 107 ARG A N 1
ATOM 819 C CA . ARG A 1 107 ? -11.336 28.25 2.709 1 98.25 107 ARG A CA 1
ATOM 820 C C . ARG A 1 107 ? -10.75 29.625 2.99 1 98.25 107 ARG A C 1
ATOM 822 O O . ARG A 1 107 ? -11.484 30.578 3.256 1 98.25 107 ARG A O 1
ATOM 829 N N . HIS A 1 108 ? -9.531 29.75 3.002 1 97.94 108 HIS A N 1
ATOM 830 C CA . HIS A 1 108 ? -8.828 31 3.277 1 97.94 108 HIS A CA 1
ATOM 831 C C . HIS A 1 108 ? -7.836 31.328 2.17 1 97.94 108 HIS A C 1
ATOM 833 O O . HIS A 1 108 ? -6.637 31.453 2.426 1 97.94 108 HIS A O 1
ATOM 839 N N . PRO A 1 109 ? -8.586 31.609 1.039 1 93.56 109 PRO A N 1
ATOM 840 C CA . PRO A 1 109 ? -7.699 31.906 -0.088 1 93.56 109 PRO A CA 1
ATOM 841 C C . PRO A 1 109 ? -6.855 33.156 0.139 1 93.56 109 PRO A C 1
ATOM 843 O O . PRO A 1 109 ? -7.328 34.125 0.753 1 93.56 109 PRO A O 1
ATOM 846 N N . GLY A 1 110 ? -5.672 33.312 0.068 1 95.12 110 GLY A N 1
ATOM 847 C CA . GLY A 1 110 ? -4.789 34.469 0.221 1 95.12 110 GLY A CA 1
ATOM 848 C C . GLY A 1 110 ? -3.846 34.344 1.401 1 95.12 110 GLY A C 1
ATOM 849 O O . GLY A 1 110 ? -2.902 35.125 1.534 1 95.12 110 GLY A O 1
ATOM 850 N N . ARG A 1 111 ? -4.188 33.344 2.23 1 96.81 111 ARG A N 1
ATOM 851 C CA . ARG A 1 111 ? -3.379 33.188 3.4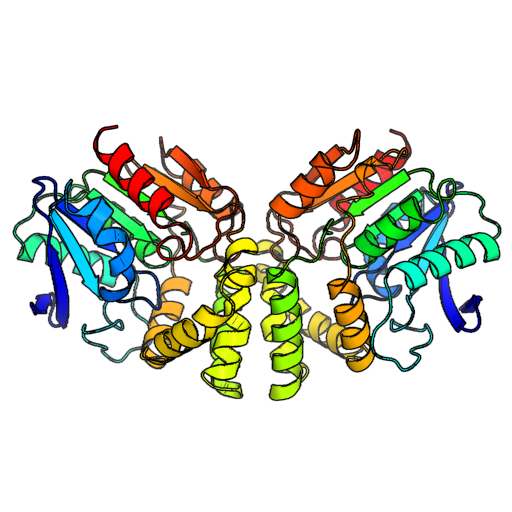36 1 96.81 111 ARG A CA 1
ATOM 852 C C . ARG A 1 111 ? -2.145 32.344 3.168 1 96.81 111 ARG A C 1
ATOM 854 O O . ARG A 1 111 ? -1.248 32.25 4.012 1 96.81 111 ARG A O 1
ATOM 861 N N . LEU A 1 112 ? -2.102 31.734 2.018 1 97.31 112 LEU A N 1
ATOM 862 C CA . LEU A 1 112 ? -0.977 30.891 1.654 1 97.31 112 LEU A CA 1
ATOM 863 C C . LEU A 1 112 ? -0.225 31.453 0.457 1 97.31 112 LEU A C 1
ATOM 865 O O . LEU A 1 112 ? -0.839 31.828 -0.546 1 97.31 112 LEU A O 1
ATOM 869 N N . SER A 1 113 ? 1.04 31.531 0.561 1 96.69 113 SER A N 1
ATOM 870 C CA . SER A 1 113 ? 1.856 31.953 -0.576 1 96.69 113 SER A CA 1
ATOM 871 C C . SER A 1 113 ? 2.201 30.766 -1.471 1 96.69 113 SER A C 1
ATOM 873 O O . SER A 1 113 ? 2.281 30.906 -2.693 1 96.69 113 SER A O 1
ATOM 875 N N . ARG A 1 114 ? 2.457 29.625 -0.845 1 97.69 114 ARG A N 1
ATOM 876 C CA . ARG A 1 114 ? 2.797 28.359 -1.479 1 97.69 114 ARG A CA 1
ATOM 877 C C . ARG A 1 114 ? 2.324 27.172 -0.632 1 97.69 114 ARG A C 1
ATOM 879 O O . ARG A 1 114 ? 2.117 27.312 0.575 1 97.69 114 ARG A O 1
ATOM 886 N N . LEU A 1 115 ? 2.141 26.094 -1.322 1 98.5 115 LEU A N 1
ATOM 887 C CA . LEU A 1 115 ? 1.615 24.922 -0.649 1 98.5 115 LEU A CA 1
ATOM 888 C C . LEU A 1 115 ? 2.404 23.672 -1.043 1 98.5 115 LEU A C 1
ATOM 890 O O . LEU A 1 115 ? 2.527 23.359 -2.23 1 98.5 115 LEU A O 1
ATOM 894 N N . LEU A 1 116 ? 3.059 23.047 -0.118 1 98.88 116 LEU A N 1
ATOM 895 C CA . LEU A 1 116 ? 3.67 21.734 -0.336 1 98.88 116 LEU A CA 1
ATOM 896 C C . LEU A 1 116 ? 2.842 20.641 0.312 1 98.88 116 LEU A C 1
ATOM 898 O O . LEU A 1 116 ? 2.586 20.672 1.519 1 98.88 116 LEU A O 1
ATOM 902 N N . LEU A 1 117 ? 2.357 19.734 -0.483 1 98.94 117 LEU A N 1
ATOM 903 C CA . LEU A 1 117 ? 1.575 18.578 -0.053 1 98.94 117 LEU A CA 1
ATOM 904 C C . LEU A 1 117 ? 2.428 17.312 -0.047 1 98.94 117 LEU A C 1
ATOM 906 O O . LEU A 1 117 ? 2.787 16.797 -1.106 1 98.94 117 LEU A O 1
ATOM 910 N N . ALA A 1 118 ? 2.721 16.828 1.147 1 98.94 118 ALA A N 1
ATOM 911 C CA . ALA A 1 118 ? 3.605 15.664 1.271 1 98.94 118 ALA A CA 1
ATOM 912 C C . ALA A 1 118 ? 2.838 14.438 1.741 1 98.94 118 ALA A C 1
ATOM 914 O O . ALA A 1 118 ? 2.182 14.469 2.785 1 98.94 118 ALA A O 1
ATOM 915 N N . GLY A 1 119 ? 2.973 13.312 0.971 1 98.81 119 GLY A N 1
ATOM 916 C CA . GLY A 1 119 ? 2.367 12.055 1.391 1 98.81 119 GLY A CA 1
ATOM 917 C C . GLY A 1 119 ? 0.912 12.203 1.79 1 98.81 119 GLY A C 1
ATOM 918 O O . GLY A 1 119 ? 0.521 11.797 2.887 1 98.81 119 GLY A O 1
ATOM 919 N N . THR A 1 120 ? 0.099 12.789 0.945 1 98.88 120 THR A N 1
ATOM 920 C CA . THR A 1 120 ? -1.29 13.07 1.285 1 98.88 120 THR A CA 1
ATOM 921 C C . THR A 1 120 ? -2.217 12.719 0.127 1 98.88 120 THR A C 1
ATOM 923 O O . THR A 1 120 ? -1.829 11.977 -0.778 1 98.88 120 THR A O 1
ATOM 926 N N . LEU A 1 121 ? -3.533 13.031 0.255 1 98.56 121 LEU A N 1
ATOM 927 C CA . LEU A 1 121 ? -4.504 12.602 -0.745 1 98.56 121 LEU A CA 1
ATOM 928 C C . LEU A 1 121 ? -5.574 13.664 -0.96 1 98.56 121 LEU A C 1
ATOM 930 O O . LEU A 1 121 ? -5.781 14.523 -0.1 1 98.56 121 LEU A O 1
ATOM 934 N N . ALA A 1 122 ? -6.191 13.625 -2.131 1 98.75 122 ALA A N 1
ATOM 935 C CA . ALA A 1 122 ? -7.289 14.523 -2.49 1 98.75 122 ALA A CA 1
ATOM 936 C C . ALA A 1 122 ? -8.602 14.047 -1.882 1 98.75 122 ALA A C 1
ATOM 938 O O . ALA A 1 122 ? -9.516 14.852 -1.659 1 98.75 122 ALA A O 1
ATOM 939 N N . TRP A 1 123 ? -8.57 12.734 -1.683 1 97.81 123 TRP A N 1
ATOM 940 C CA . TRP A 1 123 ? -9.805 12.078 -1.26 1 97.81 123 TRP A CA 1
ATOM 941 C C . TRP A 1 123 ? -9.5 10.812 -0.464 1 97.81 123 TRP A C 1
ATOM 943 O O . TRP A 1 123 ? -8.703 9.977 -0.896 1 97.81 123 TRP A O 1
ATOM 953 N N . ALA A 1 124 ? -10.109 10.82 0.8 1 98.38 124 ALA A N 1
ATOM 954 C CA . ALA A 1 124 ? -10.016 9.57 1.544 1 98.38 124 ALA A CA 1
ATOM 955 C C . ALA A 1 124 ? -10.891 8.492 0.909 1 98.38 124 ALA A C 1
ATOM 957 O O . ALA A 1 124 ? -12.078 8.383 1.216 1 98.38 124 ALA A O 1
ATOM 958 N N . ASP A 1 125 ? -10.297 7.633 0.086 1 98 125 ASP A N 1
ATOM 959 C CA . ASP A 1 125 ? -11.062 6.637 -0.653 1 98 125 ASP A CA 1
ATOM 960 C C . ASP A 1 125 ? -11.422 5.449 0.238 1 98 125 ASP A C 1
ATOM 962 O O . ASP A 1 125 ? -11.141 5.457 1.438 1 98 125 ASP A O 1
ATOM 966 N N . THR A 1 126 ? -12.148 4.492 -0.269 1 97.94 126 THR A N 1
ATOM 967 C CA . THR A 1 126 ? -12.68 3.396 0.531 1 97.94 126 THR A CA 1
ATOM 968 C C . THR A 1 126 ? -11.547 2.566 1.131 1 97.94 126 THR A C 1
ATOM 970 O O . THR A 1 126 ? -11.68 2.023 2.229 1 97.94 126 THR A O 1
ATOM 973 N N . VAL A 1 127 ? -10.398 2.441 0.475 1 98.5 127 VAL A N 1
ATOM 974 C CA . VAL A 1 127 ? -9.25 1.731 1.032 1 98.5 127 VAL A CA 1
ATOM 975 C C . VAL A 1 127 ? -8.773 2.436 2.299 1 98.5 127 VAL A C 1
ATOM 977 O O . VAL A 1 127 ? -8.492 1.787 3.311 1 98.5 127 VAL A O 1
ATOM 980 N N . ASN A 1 128 ? -8.672 3.777 2.23 1 98.5 128 ASN A N 1
ATOM 981 C CA . ASN A 1 128 ? -8.281 4.535 3.412 1 98.5 128 ASN A CA 1
ATOM 982 C C . ASN A 1 128 ? -9.219 4.273 4.586 1 98.5 128 ASN A C 1
ATOM 984 O O . ASN A 1 128 ? -8.781 4.172 5.73 1 98.5 128 ASN A O 1
ATOM 988 N N . HIS A 1 129 ? -10.547 4.219 4.293 1 98.44 129 HIS A N 1
ATOM 989 C CA . HIS A 1 129 ? -11.508 3.904 5.344 1 98.44 129 HIS A CA 1
ATOM 990 C C . HIS A 1 129 ? -11.188 2.566 6 1 98.44 129 HIS A C 1
ATOM 992 O O . HIS A 1 129 ? -11.203 2.455 7.23 1 98.44 129 HIS A O 1
ATOM 998 N N . HIS A 1 130 ? -10.883 1.607 5.199 1 98.25 130 HIS A N 1
ATOM 999 C CA . HIS A 1 130 ? -10.602 0.274 5.727 1 98.25 130 HIS A CA 1
ATOM 1000 C C . HIS A 1 130 ? -9.281 0.241 6.48 1 98.25 130 HIS A C 1
ATOM 1002 O O . HIS A 1 130 ? -9.125 -0.525 7.434 1 98.25 130 HIS A O 1
ATOM 1008 N N . ILE A 1 131 ? -8.273 1.01 6.07 1 98.75 131 ILE A N 1
ATOM 1009 C CA . ILE A 1 131 ? -7.035 1.125 6.828 1 98.75 131 ILE A CA 1
ATOM 1010 C C . ILE A 1 131 ? -7.336 1.641 8.234 1 98.75 131 ILE A C 1
ATOM 1012 O O . ILE A 1 131 ? -6.914 1.041 9.227 1 98.75 131 ILE A O 1
ATOM 1016 N N . GLY A 1 132 ? -8.102 2.762 8.305 1 98.75 132 GLY A N 1
ATOM 1017 C CA . GLY A 1 132 ? -8.508 3.277 9.602 1 98.75 132 GLY A CA 1
ATOM 1018 C C . GLY A 1 132 ? -9.25 2.258 10.445 1 98.75 132 GLY A C 1
ATOM 1019 O O . GLY A 1 132 ? -8.961 2.1 11.633 1 98.75 132 GLY A O 1
ATOM 1020 N N . ASP A 1 133 ? -10.203 1.547 9.836 1 98.56 133 ASP A N 1
ATOM 1021 C CA . ASP A 1 133 ? -10.961 0.512 10.531 1 98.56 133 ASP A CA 1
ATOM 1022 C C . ASP A 1 133 ? -10.039 -0.571 11.086 1 98.56 133 ASP A C 1
ATOM 1024 O O . ASP A 1 133 ? -10.242 -1.063 12.195 1 98.56 133 ASP A O 1
ATOM 1028 N N . SER A 1 134 ? -9.07 -0.941 10.312 1 98.69 134 SER A N 1
ATOM 1029 C CA . SER A 1 134 ? -8.156 -2 10.719 1 98.69 134 SER A CA 1
ATOM 1030 C C . SER A 1 134 ? -7.332 -1.58 11.938 1 98.69 134 SER A C 1
ATOM 1032 O O . SER A 1 134 ? -7.094 -2.385 12.836 1 98.69 134 SER A O 1
ATOM 1034 N N . TRP A 1 135 ? -6.812 -0.343 11.953 1 98.62 135 TRP A N 1
ATOM 1035 C CA . TRP A 1 135 ? -6.039 0.15 13.086 1 98.62 135 TRP A CA 1
ATOM 1036 C C . TRP A 1 135 ? -6.906 0.221 14.344 1 98.62 135 TRP A C 1
ATOM 1038 O O . TRP A 1 135 ? -6.461 -0.151 15.43 1 98.62 135 TRP A O 1
ATOM 1048 N N . ILE A 1 136 ? -8.133 0.723 14.164 1 98.75 136 ILE A N 1
ATOM 1049 C CA . ILE A 1 136 ? -9.062 0.831 15.281 1 98.75 136 ILE A CA 1
ATOM 1050 C C . ILE A 1 136 ? -9.375 -0.561 15.828 1 98.75 136 ILE A C 1
ATOM 1052 O O . ILE A 1 136 ? -9.328 -0.786 17.047 1 98.75 136 ILE A O 1
ATOM 1056 N N . ALA A 1 137 ? -9.648 -1.508 14.953 1 98.75 137 ALA A N 1
ATOM 1057 C CA . ALA A 1 137 ? -9.953 -2.877 15.359 1 98.75 137 ALA A CA 1
ATOM 1058 C C . ALA A 1 137 ? -8.766 -3.52 16.062 1 98.75 137 ALA A C 1
ATOM 1060 O O . ALA A 1 137 ? -8.93 -4.207 17.078 1 98.75 137 ALA A O 1
ATOM 1061 N N . ALA A 1 138 ? -7.582 -3.332 15.531 1 98.75 138 ALA A N 1
ATOM 1062 C CA . ALA A 1 138 ? -6.371 -3.879 16.141 1 98.75 138 ALA A CA 1
ATOM 1063 C C . ALA A 1 138 ? -6.172 -3.332 17.547 1 98.75 138 ALA A C 1
ATOM 1065 O O . ALA A 1 138 ? -5.828 -4.078 18.469 1 98.75 138 ALA A O 1
ATOM 1066 N N . ASN A 1 139 ? -6.359 -2.057 17.703 1 98.44 139 ASN A N 1
ATOM 1067 C CA . ASN A 1 139 ? -6.234 -1.458 19.031 1 98.44 139 ASN A CA 1
ATOM 1068 C C . ASN A 1 139 ? -7.258 -2.031 20 1 98.44 139 ASN A C 1
ATOM 1070 O O . ASN A 1 139 ? -6.93 -2.318 21.156 1 98.44 139 ASN A O 1
ATOM 1074 N N . ASN A 1 140 ? -8.477 -2.133 19.531 1 98.19 140 ASN A N 1
ATOM 1075 C CA . ASN A 1 140 ? -9.539 -2.646 20.391 1 98.19 140 ASN A CA 1
ATOM 1076 C C . ASN A 1 140 ? -9.258 -4.074 20.844 1 98.19 140 ASN A C 1
ATOM 1078 O O . ASN A 1 140 ? -9.617 -4.457 21.969 1 98.19 140 ASN A O 1
ATOM 1082 N N . GLN A 1 141 ? -8.578 -4.836 20.016 1 98 141 GLN A N 1
ATOM 1083 C CA . GLN A 1 141 ? -8.383 -6.254 20.297 1 98 141 GLN A CA 1
ATOM 1084 C C . GLN A 1 141 ? -7.051 -6.5 21 1 98 141 GLN A C 1
ATOM 1086 O O . GLN A 1 141 ? -6.945 -7.391 21.844 1 98 141 GLN A O 1
ATOM 1091 N N . GLY A 1 142 ? -6.027 -5.754 20.656 1 97.5 142 GLY A N 1
ATOM 1092 C CA . GLY A 1 142 ? -4.703 -6.086 21.156 1 97.5 142 GLY A CA 1
ATOM 1093 C C . GLY A 1 142 ? -3.951 -4.887 21.703 1 97.5 142 GLY A C 1
ATOM 1094 O O . GLY A 1 142 ? -2.768 -4.988 22.047 1 97.5 142 GLY A O 1
ATOM 1095 N N . GLY A 1 143 ? -4.59 -3.785 21.797 1 97.38 143 GLY A N 1
ATOM 1096 C CA . GLY A 1 143 ? -3.971 -2.59 22.344 1 97.38 143 GLY A CA 1
ATOM 1097 C C . GLY A 1 143 ? -2.865 -2.035 21.469 1 97.38 143 GLY A C 1
ATOM 1098 O O . GLY A 1 143 ? -2.881 -2.217 20.25 1 97.38 143 GLY A O 1
ATOM 1099 N N . LEU A 1 144 ? -1.969 -1.301 22.125 1 97.19 144 LEU A N 1
ATOM 1100 C CA . LEU A 1 144 ? -0.888 -0.599 21.453 1 97.19 144 LEU A CA 1
ATOM 1101 C C . LEU A 1 144 ? -0.02 -1.574 20.656 1 97.19 144 LEU A C 1
ATOM 1103 O O . LEU A 1 144 ? 0.369 -1.289 19.531 1 97.19 144 LEU A O 1
ATOM 1107 N N . ASP A 1 145 ? 0.235 -2.729 21.25 1 97.12 145 ASP A N 1
ATOM 1108 C CA . ASP A 1 145 ? 1.153 -3.68 20.625 1 97.12 145 ASP A CA 1
ATOM 1109 C C . ASP A 1 145 ? 0.629 -4.145 19.266 1 97.12 145 ASP A C 1
ATOM 1111 O O . ASP A 1 145 ? 1.345 -4.086 18.266 1 97.12 145 ASP A O 1
ATOM 1115 N N . LEU A 1 146 ? -0.611 -4.555 19.203 1 98.38 146 LEU A N 1
ATOM 1116 C CA . LEU A 1 146 ? -1.173 -5.066 17.969 1 98.38 146 LEU A CA 1
ATOM 1117 C C . LEU A 1 146 ? -1.427 -3.936 16.969 1 98.38 146 LEU A C 1
ATOM 1119 O O . LEU A 1 146 ? -1.168 -4.082 15.773 1 98.38 146 LEU A O 1
ATOM 1123 N N . ARG A 1 147 ? -1.938 -2.852 17.453 1 98.06 147 ARG A N 1
ATOM 1124 C CA . ARG A 1 147 ? -2.154 -1.707 16.562 1 98.06 147 ARG A CA 1
ATOM 1125 C C . ARG A 1 147 ? -0.855 -1.284 15.891 1 98.06 147 ARG A C 1
ATOM 1127 O O . ARG A 1 147 ? -0.839 -0.996 14.695 1 98.06 147 ARG A O 1
ATOM 1134 N N . TYR A 1 148 ? 0.21 -1.193 16.672 1 97.25 148 TYR A N 1
ATOM 1135 C CA . TYR A 1 148 ? 1.507 -0.809 16.125 1 97.25 148 TYR A CA 1
ATOM 1136 C C . TYR A 1 148 ? 1.983 -1.82 15.086 1 97.25 148 TYR A C 1
ATOM 1138 O O . TYR A 1 148 ? 2.436 -1.442 14 1 97.25 148 TYR A O 1
ATOM 1146 N N . GLN A 1 149 ? 1.881 -3.066 15.375 1 97.31 149 GLN A N 1
ATOM 1147 C CA . GLN A 1 149 ? 2.299 -4.121 14.453 1 97.31 149 GLN A CA 1
ATOM 1148 C C . GLN A 1 149 ? 1.528 -4.047 13.141 1 97.31 149 GLN A C 1
ATOM 1150 O O . GLN A 1 149 ? 2.1 -4.246 12.07 1 97.31 149 GLN A O 1
ATOM 1155 N N . VAL A 1 150 ? 0.264 -3.744 13.203 1 98.38 150 VAL A N 1
ATOM 1156 C CA . VAL A 1 150 ? -0.615 -3.709 12.039 1 98.38 150 VAL A CA 1
ATOM 1157 C C . VAL A 1 150 ? -0.345 -2.445 11.227 1 98.38 150 VAL A C 1
ATOM 1159 O O . VAL A 1 150 ? -0.463 -2.453 10 1 98.38 150 VAL A O 1
ATOM 1162 N N . SER A 1 151 ? 0.117 -1.386 11.859 1 98.12 151 SER A N 1
ATOM 1163 C CA . SER A 1 151 ? 0.256 -0.102 11.18 1 98.12 151 SER A CA 1
ATOM 1164 C C . SER A 1 151 ? 1.631 0.035 10.539 1 98.12 151 SER A C 1
ATOM 1166 O O . SER A 1 151 ? 1.79 0.762 9.555 1 98.12 151 SER A O 1
ATOM 1168 N N . VAL A 1 152 ? 2.643 -0.672 10.984 1 97.44 152 VAL A N 1
ATOM 1169 C CA . VAL A 1 152 ? 4.051 -0.496 10.633 1 97.44 152 VAL A CA 1
ATOM 1170 C C . VAL A 1 152 ? 4.23 -0.645 9.125 1 97.44 152 VAL A C 1
ATOM 1172 O O . VAL A 1 152 ? 4.859 0.201 8.484 1 97.44 152 VAL A O 1
ATOM 1175 N N . PRO A 1 153 ? 3.629 -1.608 8.5 1 98.12 153 PRO A N 1
ATOM 1176 C CA . PRO A 1 153 ? 3.92 -1.801 7.082 1 98.12 153 PRO A CA 1
ATOM 1177 C C . PRO A 1 153 ? 3.285 -0.729 6.199 1 98.12 153 PRO A C 1
ATOM 1179 O O . PRO A 1 153 ? 3.627 -0.613 5.02 1 98.12 153 PRO A O 1
ATOM 1182 N N . TRP A 1 154 ? 2.373 0.033 6.719 1 98.44 154 TRP A N 1
ATOM 1183 C CA . TRP A 1 154 ? 1.779 1.149 5.992 1 98.44 154 TRP A CA 1
ATOM 1184 C C . TRP A 1 154 ? 2.684 2.377 6.043 1 98.44 154 TRP A C 1
ATOM 1186 O O . TRP A 1 154 ? 2.527 3.307 5.25 1 98.44 154 TRP A O 1
ATOM 1196 N N . LEU A 1 155 ? 3.658 2.408 6.965 1 97.69 155 LEU A N 1
ATOM 1197 C CA . LEU A 1 155 ? 4.246 3.674 7.391 1 97.69 155 LEU A CA 1
ATOM 1198 C C . LEU A 1 155 ? 5.668 3.82 6.859 1 97.69 155 LEU A C 1
ATOM 1200 O O . LEU A 1 155 ? 6.094 4.926 6.52 1 97.69 155 LEU A O 1
ATOM 1204 N N . PHE A 1 156 ? 6.414 2.75 6.758 1 97.81 156 PHE A N 1
ATOM 1205 C CA . PHE A 1 156 ? 7.855 2.893 6.582 1 97.81 156 PHE A CA 1
ATOM 1206 C C . PHE A 1 156 ? 8.328 2.123 5.352 1 97.81 156 PHE A C 1
ATOM 1208 O O . PHE A 1 156 ? 7.684 1.163 4.926 1 97.81 156 PHE A O 1
ATOM 1215 N N . SER A 1 157 ? 9.453 2.561 4.801 1 98.19 157 SER A N 1
ATOM 1216 C CA . SER A 1 157 ? 10.07 1.923 3.641 1 98.19 157 SER A CA 1
ATOM 1217 C C . SER A 1 157 ? 10.828 0.665 4.039 1 98.19 157 SER A C 1
ATOM 1219 O O . SER A 1 157 ? 11.125 0.459 5.219 1 98.19 157 SER A O 1
ATOM 1221 N N . SER A 1 158 ? 11.102 -0.101 3.025 1 97.81 158 SER A N 1
ATOM 1222 C CA . SER A 1 158 ? 11.859 -1.334 3.221 1 97.81 158 SER A CA 1
ATOM 1223 C C . SER A 1 158 ? 13.242 -1.049 3.799 1 97.81 158 SER A C 1
ATOM 1225 O O . SER A 1 158 ? 13.68 -1.724 4.734 1 97.81 158 SER A O 1
ATOM 1227 N N . ARG A 1 159 ? 13.898 -0.078 3.209 1 96.56 159 ARG A N 1
ATOM 1228 C CA . ARG A 1 159 ? 15.242 0.263 3.65 1 96.56 159 ARG A CA 1
ATOM 1229 C C . ARG A 1 159 ? 15.242 0.731 5.102 1 96.56 159 ARG A C 1
ATOM 1231 O O . ARG A 1 159 ? 16.109 0.33 5.891 1 96.56 159 ARG A O 1
ATOM 1238 N N . PHE A 1 160 ? 14.297 1.558 5.477 1 97.38 160 PHE A N 1
ATOM 1239 C CA . PHE A 1 160 ? 14.227 2.064 6.84 1 97.38 160 PHE A CA 1
ATOM 1240 C C . PHE A 1 160 ? 14 0.928 7.828 1 97.38 160 PHE A C 1
ATOM 1242 O O . PHE A 1 160 ? 14.695 0.831 8.844 1 97.38 160 PHE A O 1
ATOM 1249 N N . LEU A 1 161 ? 13.062 0.033 7.551 1 97.06 161 LEU A N 1
ATOM 1250 C CA . LEU A 1 161 ? 12.719 -1.062 8.453 1 97.06 161 LEU A CA 1
ATOM 1251 C C . LEU A 1 161 ? 13.891 -2.031 8.594 1 97.06 161 LEU A C 1
ATOM 1253 O O . LEU A 1 161 ? 14.109 -2.596 9.664 1 97.06 161 LEU A O 1
ATOM 1257 N N . ALA A 1 162 ? 14.586 -2.273 7.527 1 95.81 162 ALA A N 1
ATOM 1258 C CA . ALA A 1 162 ? 15.711 -3.195 7.555 1 95.81 162 ALA A CA 1
ATOM 1259 C C . ALA A 1 162 ? 16.859 -2.637 8.398 1 95.81 162 ALA A C 1
ATOM 1261 O O . ALA A 1 162 ? 17.547 -3.387 9.094 1 95.81 162 ALA A O 1
ATOM 1262 N N . GLY A 1 163 ? 17 -1.335 8.336 1 93.88 163 GLY A N 1
ATOM 1263 C CA . GLY A 1 163 ? 18.172 -0.721 8.945 1 93.88 163 GLY A CA 1
ATOM 1264 C C . GLY A 1 163 ? 17.906 -0.176 10.336 1 93.88 163 GLY A C 1
ATOM 1265 O O . GLY A 1 163 ? 18.828 0.212 11.047 1 93.88 163 GLY A O 1
ATOM 1266 N N . ASN A 1 164 ? 16.672 -0.148 10.758 1 91.19 164 ASN A N 1
ATOM 1267 C CA . ASN A 1 164 ? 16.359 0.57 11.984 1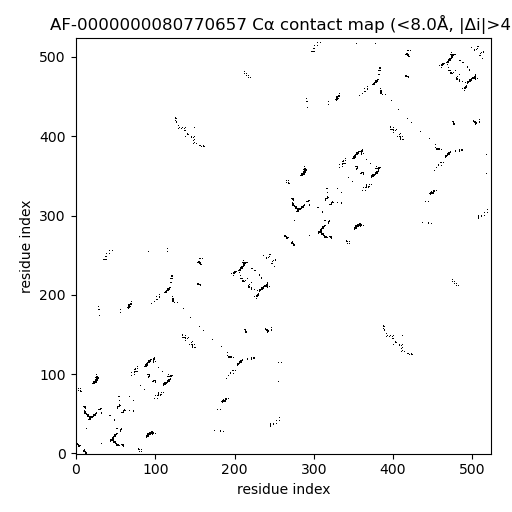 91.19 164 ASN A CA 1
ATOM 1268 C C . ASN A 1 164 ? 15.461 -0.261 12.898 1 91.19 164 ASN A C 1
ATOM 1270 O O . ASN A 1 164 ? 14.516 0.261 13.492 1 91.19 164 ASN A O 1
ATOM 1274 N N . ALA A 1 165 ? 15.734 -1.537 12.945 1 82.81 165 ALA A N 1
ATOM 1275 C CA . ALA A 1 165 ? 14.938 -2.426 13.789 1 82.81 165 ALA A CA 1
ATOM 1276 C C . ALA A 1 165 ? 14.922 -1.94 15.234 1 82.81 165 ALA A C 1
ATOM 1278 O O . ALA A 1 165 ? 13.898 -2.025 15.914 1 82.81 165 ALA A O 1
ATOM 1279 N N . ALA A 1 166 ? 16.031 -1.355 15.688 1 84 166 ALA A N 1
ATOM 1280 C CA . ALA A 1 166 ? 16.141 -0.904 17.078 1 84 166 ALA A CA 1
ATOM 1281 C C . ALA A 1 166 ? 15.297 0.342 17.312 1 84 166 ALA A C 1
ATOM 1283 O O . ALA A 1 166 ? 14.844 0.583 18.438 1 84 166 ALA A O 1
ATOM 1284 N N . MET A 1 167 ? 15.023 1.108 16.312 1 86.19 167 MET A N 1
ATOM 1285 C CA . MET A 1 167 ? 14.25 2.34 16.422 1 86.19 167 ME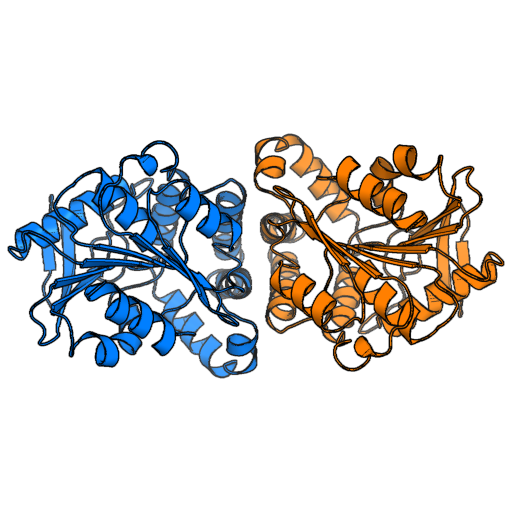T A CA 1
ATOM 1286 C C . MET A 1 167 ? 12.758 2.039 16.484 1 86.19 167 MET A C 1
ATOM 1288 O O . MET A 1 167 ? 11.961 2.895 16.875 1 86.19 167 MET A O 1
ATOM 1292 N N . LEU A 1 168 ? 12.469 0.85 16.094 1 86.94 168 LEU A N 1
ATOM 1293 C CA . LEU A 1 168 ? 11.055 0.506 16.031 1 86.94 168 LEU A CA 1
ATOM 1294 C C . LEU A 1 168 ? 10.438 0.5 17.422 1 86.94 168 LEU A C 1
ATOM 1296 O O . LEU A 1 168 ? 9.273 0.889 17.594 1 86.94 168 LEU A O 1
ATOM 1300 N N . ASP A 1 169 ? 11.195 0.086 18.391 1 87.12 169 ASP A N 1
ATOM 1301 C CA . ASP A 1 169 ? 10.688 0.106 19.75 1 87.12 169 ASP A CA 1
ATOM 1302 C C . ASP A 1 169 ? 10.445 1.536 20.234 1 87.12 169 ASP A C 1
ATOM 1304 O O . ASP A 1 169 ? 9.453 1.812 20.906 1 87.12 169 ASP A O 1
ATOM 1308 N N . ASP A 1 170 ? 11.359 2.387 19.906 1 88.56 170 ASP A N 1
ATOM 1309 C CA . ASP A 1 170 ? 11.203 3.793 20.266 1 88.56 170 ASP A CA 1
ATOM 1310 C C . ASP A 1 170 ? 9.992 4.406 19.562 1 88.56 170 ASP A C 1
ATOM 1312 O O . ASP A 1 170 ? 9.242 5.176 20.172 1 88.56 170 ASP A O 1
ATOM 1316 N N . LEU A 1 171 ? 9.875 4.074 18.375 1 89.38 171 LEU A N 1
ATOM 1317 C CA . LEU A 1 171 ? 8.75 4.582 17.609 1 89.38 171 LEU A CA 1
ATOM 1318 C C . LEU A 1 171 ? 7.43 4.066 18.172 1 89.38 171 LEU A C 1
ATOM 1320 O O . LEU A 1 171 ? 6.43 4.793 18.188 1 89.38 171 LEU A O 1
ATOM 1324 N N . LYS A 1 172 ? 7.441 2.844 18.625 1 91.44 172 LYS A N 1
ATOM 1325 C CA . LYS A 1 172 ? 6.254 2.287 19.266 1 91.44 172 LYS A CA 1
ATOM 1326 C C . LYS A 1 172 ? 5.898 3.062 20.531 1 91.44 172 LYS A C 1
ATOM 1328 O O . LYS A 1 172 ? 4.719 3.318 20.797 1 91.44 172 LYS A O 1
ATOM 1333 N N . LEU A 1 173 ? 6.895 3.395 21.25 1 89 173 LEU A N 1
ATOM 1334 C CA . LEU A 1 173 ? 6.672 4.176 22.469 1 89 173 LEU A CA 1
ATOM 1335 C C . LEU A 1 173 ? 6.047 5.527 22.125 1 89 173 LEU A C 1
ATOM 1337 O O . LEU A 1 173 ? 5.121 5.969 22.812 1 89 173 LEU A O 1
ATOM 1341 N N . LEU A 1 174 ? 6.555 6.129 21.109 1 87.06 174 LEU A N 1
ATOM 1342 C CA . LEU A 1 174 ? 5.992 7.402 20.672 1 87.06 174 LEU A CA 1
ATOM 1343 C C . LEU A 1 174 ? 4.547 7.234 20.219 1 87.06 174 LEU A C 1
ATOM 1345 O O . LEU A 1 174 ? 3.693 8.07 20.531 1 87.06 174 LEU A O 1
ATOM 1349 N N . ALA A 1 175 ? 4.324 6.199 19.531 1 88.19 175 ALA A N 1
ATOM 1350 C CA . ALA A 1 175 ? 2.973 5.887 19.078 1 88.19 175 ALA A CA 1
ATOM 1351 C C . ALA A 1 175 ? 2.035 5.672 20.266 1 88.19 175 ALA A C 1
ATOM 1353 O O . ALA A 1 175 ? 0.829 5.91 20.172 1 88.19 175 ALA A O 1
ATOM 1354 N N . GLY A 1 176 ? 2.582 5.242 21.359 1 91 176 GLY A N 1
ATOM 1355 C CA . GLY A 1 176 ? 1.796 4.973 22.547 1 91 176 GLY A CA 1
ATOM 1356 C C . GLY A 1 176 ? 1.443 6.227 23.328 1 91 176 GLY A C 1
ATOM 1357 O O . GLY A 1 176 ? 0.574 6.195 24.203 1 91 176 GLY A O 1
ATOM 1358 N N . MET A 1 177 ? 2.049 7.285 23.016 1 91.38 177 MET A N 1
ATOM 1359 C CA . MET A 1 177 ? 1.866 8.523 23.781 1 91.38 177 MET A CA 1
ATOM 1360 C C . MET A 1 177 ? 0.69 9.32 23.234 1 91.38 177 MET A C 1
ATOM 1362 O O . MET A 1 177 ? 0.285 10.32 23.844 1 91.38 177 MET A O 1
ATOM 1366 N N . VAL A 1 178 ? 0.085 8.836 22.234 1 95.69 178 VAL A N 1
ATOM 1367 C CA . VAL A 1 178 ? -1.007 9.586 21.625 1 95.69 178 VAL A CA 1
ATOM 1368 C C . VAL A 1 178 ? -2.324 9.242 22.312 1 95.69 178 VAL A C 1
ATOM 1370 O O . VAL A 1 178 ? -2.48 8.141 22.859 1 95.69 178 VAL A O 1
ATOM 1373 N N . ASP A 1 179 ? -3.27 10.242 22.391 1 97.25 179 ASP A N 1
ATOM 1374 C CA . ASP A 1 179 ? -4.652 10 22.797 1 97.25 179 ASP A CA 1
ATOM 1375 C C . ASP A 1 179 ? -5.418 9.266 21.688 1 97.25 179 ASP A C 1
ATOM 1377 O O . ASP A 1 179 ? -5.945 9.898 20.781 1 97.25 179 ASP A O 1
ATOM 1381 N N . TRP A 1 180 ? -5.574 7.93 21.875 1 97.56 180 TRP A N 1
ATOM 1382 C CA . TRP A 1 180 ? -6.113 7.113 20.781 1 97.56 180 TRP A CA 1
ATOM 1383 C C . TRP A 1 180 ? -7.57 7.465 20.516 1 97.56 180 TRP A C 1
ATOM 1385 O O . TRP A 1 180 ? -8.023 7.43 19.375 1 97.56 180 TRP A O 1
ATOM 1395 N N . ASP A 1 181 ? -8.328 7.805 21.547 1 98.06 181 ASP A N 1
ATOM 1396 C CA . ASP A 1 181 ? -9.695 8.258 21.312 1 98.06 181 ASP A CA 1
ATOM 1397 C C . ASP A 1 181 ? -9.711 9.492 20.406 1 98.06 181 ASP A C 1
ATOM 1399 O O . ASP A 1 181 ? -10.57 9.617 19.531 1 98.06 181 ASP A O 1
ATOM 1403 N N . ALA A 1 182 ? -8.836 10.406 20.625 1 98.62 182 ALA A N 1
ATOM 1404 C CA . ALA A 1 182 ? -8.727 11.594 19.781 1 98.62 182 ALA A CA 1
ATOM 1405 C C . ALA A 1 182 ? -8.289 11.219 18.375 1 98.62 182 ALA A C 1
ATOM 1407 O O . ALA A 1 182 ? -8.781 11.797 17.391 1 98.62 182 ALA A O 1
ATOM 1408 N N . VAL A 1 183 ? -7.359 10.289 18.281 1 98.5 183 VAL A N 1
ATOM 1409 C CA . VAL A 1 183 ? -6.91 9.828 16.969 1 98.5 183 VAL A CA 1
ATOM 1410 C C . VAL A 1 183 ? -8.094 9.258 16.188 1 98.5 183 VAL A C 1
ATOM 1412 O O . VAL A 1 183 ? -8.227 9.492 14.992 1 98.5 183 VAL A O 1
ATOM 1415 N N . ILE A 1 184 ? -8.961 8.484 16.859 1 98.69 184 ILE A N 1
ATOM 1416 C CA . ILE A 1 184 ? -10.156 7.945 16.203 1 98.69 184 ILE A CA 1
ATOM 1417 C C . ILE A 1 184 ? -11.023 9.086 15.68 1 98.69 184 ILE A C 1
ATOM 1419 O O . ILE A 1 184 ? -11.555 9.016 14.57 1 98.69 184 ILE A O 1
ATOM 1423 N N . ARG A 1 185 ? -11.133 10.172 16.453 1 98.81 185 ARG A N 1
ATOM 1424 C CA . ARG A 1 185 ? -11.906 11.328 16 1 98.81 185 ARG A CA 1
ATOM 1425 C C . ARG A 1 185 ? -11.242 11.992 14.797 1 98.81 185 ARG A C 1
ATOM 1427 O O . ARG A 1 185 ? -11.93 12.508 13.906 1 98.81 185 ARG A O 1
ATOM 1434 N N . LEU A 1 186 ? -9.93 12.047 14.773 1 98.88 186 LEU A N 1
ATOM 1435 C CA . LEU A 1 186 ? -9.203 12.547 13.609 1 98.88 186 LEU A CA 1
ATOM 1436 C C . LEU A 1 186 ? -9.438 11.648 12.398 1 98.88 186 LEU A C 1
ATOM 1438 O O . LEU A 1 186 ? -9.68 12.141 11.297 1 98.88 186 LEU A O 1
ATOM 1442 N N . ILE A 1 187 ? -9.359 10.289 12.594 1 98.88 187 ILE A N 1
ATOM 1443 C CA . ILE A 1 187 ? -9.625 9.32 11.531 1 98.88 187 ILE A CA 1
ATOM 1444 C C . ILE A 1 187 ? -11.023 9.539 10.977 1 98.88 187 ILE A C 1
ATOM 1446 O O . ILE A 1 187 ? -11.227 9.531 9.758 1 98.88 187 ILE A O 1
ATOM 1450 N N . ASN A 1 188 ? -11.992 9.766 11.852 1 98.81 188 ASN A N 1
ATOM 1451 C CA . ASN A 1 188 ? -13.359 10.016 11.422 1 98.81 188 ASN A CA 1
ATOM 1452 C C . ASN A 1 188 ? -13.469 11.297 10.602 1 98.81 188 ASN A C 1
ATOM 1454 O O . ASN A 1 188 ? -14.289 11.383 9.68 1 98.81 188 ASN A O 1
ATOM 1458 N N . GLY A 1 189 ? -12.711 12.328 10.945 1 98.81 189 GLY A N 1
ATOM 1459 C CA . GLY A 1 189 ? -12.617 13.523 10.117 1 98.81 189 GLY A CA 1
ATOM 1460 C C . GLY A 1 189 ? -12.062 13.242 8.734 1 98.81 189 GLY A C 1
ATOM 1461 O O . GLY A 1 189 ? -12.562 13.773 7.742 1 98.81 189 GLY A O 1
ATOM 1462 N N . VAL A 1 190 ? -11.039 12.414 8.648 1 98.88 190 VAL A N 1
ATOM 1463 C CA . VAL A 1 190 ? -10.398 12.039 7.391 1 98.88 190 VAL A CA 1
ATOM 1464 C C . VAL A 1 190 ? -11.414 11.359 6.477 1 98.88 190 VAL A C 1
ATOM 1466 O O . VAL A 1 190 ? -11.406 11.57 5.262 1 98.88 190 VAL A O 1
ATOM 1469 N N . ARG A 1 191 ? -12.328 10.594 7.051 1 98.38 191 ARG A N 1
ATOM 1470 C CA . ARG A 1 191 ? -13.312 9.844 6.281 1 98.38 191 ARG A CA 1
ATOM 1471 C C . ARG A 1 191 ? -14.195 10.781 5.461 1 98.38 191 ARG A C 1
ATOM 1473 O O . ARG A 1 191 ? -14.75 10.375 4.438 1 98.38 191 ARG A O 1
ATOM 1480 N N . GLN A 1 192 ? -14.227 12.023 5.84 1 98.06 192 GLN A N 1
ATOM 1481 C CA . GLN A 1 192 ? -15.109 12.984 5.176 1 98.06 192 GLN A CA 1
ATOM 1482 C C . GLN A 1 192 ? -14.352 13.797 4.133 1 98.06 192 GLN A C 1
ATOM 1484 O O . GLN A 1 192 ? -14.945 14.602 3.412 1 98.06 192 GLN A O 1
ATOM 1489 N N . HIS A 1 193 ? -13.102 13.586 4.035 1 98.69 193 HIS A N 1
ATOM 1490 C CA . HIS A 1 193 ? -12.289 14.414 3.15 1 98.69 193 HIS A CA 1
ATOM 1491 C C . HIS A 1 193 ? -12.531 14.055 1.688 1 98.69 193 HIS A C 1
ATOM 1493 O O . HIS A 1 193 ? -12.312 12.906 1.281 1 98.69 193 HIS A O 1
ATOM 1499 N N . ASP A 1 194 ? -12.984 14.977 0.913 1 98.69 194 ASP A N 1
ATOM 1500 C CA . ASP A 1 194 ? -13.125 14.906 -0.538 1 98.69 194 ASP A CA 1
ATOM 1501 C C . ASP A 1 194 ? -12.938 16.281 -1.172 1 98.69 194 ASP A C 1
ATOM 1503 O O . ASP A 1 194 ? -13.859 17.094 -1.184 1 98.69 194 ASP A O 1
ATOM 1507 N N . ALA A 1 195 ? -11.727 16.469 -1.656 1 98.75 195 ALA A N 1
ATOM 1508 C CA . ALA A 1 195 ? -11.352 17.781 -2.186 1 98.75 195 ALA A CA 1
ATOM 1509 C C . ALA A 1 195 ? -11.438 17.812 -3.709 1 98.75 195 ALA A C 1
ATOM 1511 O O . ALA A 1 195 ? -11.133 18.812 -4.34 1 98.75 195 ALA A O 1
ATOM 1512 N N . ARG A 1 196 ? -11.867 16.781 -4.398 1 98.62 196 ARG A N 1
ATOM 1513 C CA . ARG A 1 196 ? -11.766 16.578 -5.844 1 98.62 196 ARG A CA 1
ATOM 1514 C C . ARG A 1 196 ? -12.516 17.672 -6.598 1 98.62 196 ARG A C 1
ATOM 1516 O O . ARG A 1 196 ? -12.102 18.078 -7.688 1 98.62 196 ARG A O 1
ATOM 1523 N N . THR A 1 197 ? -13.516 18.25 -5.973 1 98.38 197 THR A N 1
ATOM 1524 C CA . THR A 1 197 ? -14.375 19.172 -6.699 1 98.38 197 THR A CA 1
ATOM 1525 C C . THR A 1 197 ? -13.852 20.609 -6.586 1 98.38 197 THR A C 1
ATOM 1527 O O . THR A 1 197 ? -14.219 21.469 -7.383 1 98.38 197 THR A O 1
ATOM 1530 N N . TRP A 1 198 ? -13.008 20.875 -5.602 1 98.19 198 TRP A N 1
ATOM 1531 C CA . TRP A 1 198 ? -12.641 22.281 -5.434 1 98.19 198 TRP A CA 1
ATOM 1532 C C . TRP A 1 198 ? -11.133 22.469 -5.574 1 98.19 198 TRP A C 1
ATOM 1534 O O . TRP A 1 198 ? -10.648 23.594 -5.699 1 98.19 198 TRP A O 1
ATOM 1544 N N . LEU A 1 199 ? -10.352 21.406 -5.695 1 98.62 199 LEU A N 1
ATOM 1545 C CA . LEU A 1 199 ? -8.914 21.5 -5.918 1 98.62 199 LEU A CA 1
ATOM 1546 C C . LEU A 1 199 ? -8.609 22.25 -7.207 1 98.62 199 LEU A C 1
ATOM 1548 O O . LEU A 1 199 ? -7.641 23.016 -7.277 1 98.62 199 LEU A O 1
ATOM 1552 N N . PRO A 1 200 ? -9.453 22.109 -8.281 1 98.38 200 PRO A N 1
ATOM 1553 C CA . PRO A 1 200 ? -9.164 22.812 -9.531 1 98.38 200 PRO A CA 1
ATOM 1554 C C . PRO A 1 200 ? -9.258 24.328 -9.391 1 98.38 200 PRO A C 1
ATOM 1556 O O . PRO A 1 200 ? -8.781 25.078 -10.258 1 98.38 200 PRO A O 1
ATOM 1559 N N . GLN A 1 201 ? -9.82 24.75 -8.281 1 97.69 201 GLN A N 1
ATOM 1560 C CA . GLN A 1 201 ? -10.016 26.188 -8.062 1 97.69 201 GLN A CA 1
ATOM 1561 C C . GLN A 1 201 ? -8.797 26.812 -7.387 1 97.69 201 GLN A C 1
ATOM 1563 O O . GLN A 1 201 ? -8.695 28.031 -7.297 1 97.69 201 GLN A O 1
ATOM 1568 N N . LEU A 1 202 ? -7.914 25.984 -6.898 1 97.62 202 LEU A N 1
ATOM 1569 C CA . LEU A 1 202 ? -6.738 26.531 -6.23 1 97.62 202 LEU A CA 1
ATOM 1570 C C . LEU A 1 202 ? -5.875 27.312 -7.207 1 97.62 202 LEU A C 1
ATOM 1572 O O . LEU A 1 202 ? -5.699 26.906 -8.359 1 97.62 202 LEU A O 1
ATOM 1576 N N . GLN A 1 203 ? -5.359 28.484 -6.773 1 93.69 203 GLN A N 1
ATOM 1577 C CA . GLN A 1 203 ? -4.625 29.375 -7.656 1 93.69 203 GLN A CA 1
ATOM 1578 C C . GLN A 1 203 ? -3.232 29.672 -7.105 1 93.69 203 GLN A C 1
ATOM 1580 O O . GLN A 1 203 ? -2.543 30.578 -7.598 1 93.69 203 GLN A O 1
ATOM 1585 N N . LEU A 1 204 ? -2.695 28.984 -6.277 1 96.12 204 LEU A N 1
ATOM 1586 C CA . LEU A 1 204 ? -1.367 29.188 -5.711 1 96.12 204 LEU A CA 1
ATOM 1587 C C . LEU A 1 204 ? -0.41 28.078 -6.16 1 96.12 204 LEU A C 1
ATOM 1589 O O . LEU A 1 204 ? -0.845 27.016 -6.586 1 96.12 204 LEU A O 1
ATOM 1593 N N . PRO A 1 205 ? 0.94 28.375 -6.184 1 97.5 205 PRO A N 1
ATOM 1594 C CA . PRO A 1 205 ? 1.896 27.312 -6.496 1 97.5 205 PRO A CA 1
ATOM 1595 C C . PRO A 1 205 ? 1.785 26.125 -5.543 1 97.5 205 PRO A C 1
ATOM 1597 O O . PRO A 1 205 ? 1.758 26.312 -4.324 1 97.5 205 PRO A O 1
ATOM 1600 N N . VAL A 1 206 ? 1.666 24.938 -6.098 1 98.5 206 VAL A N 1
ATOM 1601 C CA . VAL A 1 206 ? 1.561 23.734 -5.293 1 98.5 206 VAL A CA 1
ATOM 1602 C C . VAL A 1 206 ? 2.646 22.734 -5.711 1 98.5 206 VAL A C 1
ATOM 1604 O O . VAL A 1 206 ? 2.838 22.484 -6.902 1 98.5 206 VAL A O 1
ATOM 1607 N N . HIS A 1 207 ? 3.389 22.234 -4.738 1 98.75 207 HIS A N 1
ATOM 1608 C CA . HIS A 1 207 ? 4.348 21.156 -4.898 1 98.75 207 HIS A CA 1
ATOM 1609 C C . HIS A 1 207 ? 3.895 19.906 -4.148 1 98.75 207 HIS A C 1
ATOM 1611 O O . HIS A 1 207 ? 3.551 19.969 -2.967 1 98.75 207 HIS A O 1
ATOM 1617 N N . ILE A 1 208 ? 3.785 18.812 -4.887 1 98.88 208 ILE A N 1
ATOM 1618 C CA . ILE A 1 208 ? 3.383 17.531 -4.309 1 98.88 208 ILE A CA 1
ATOM 1619 C C . ILE A 1 208 ? 4.605 16.625 -4.152 1 98.88 208 ILE A C 1
ATOM 1621 O O . ILE A 1 208 ? 5.41 16.484 -5.078 1 98.88 208 ILE A O 1
ATOM 1625 N N . LEU A 1 209 ? 4.797 16.094 -2.994 1 98.94 209 LEU A N 1
ATOM 1626 C CA . LEU A 1 209 ? 5.914 15.219 -2.662 1 98.94 209 LEU A CA 1
ATOM 1627 C C . LEU A 1 209 ? 5.414 13.867 -2.168 1 98.94 209 LEU A C 1
ATOM 1629 O O . LEU A 1 209 ? 4.555 13.805 -1.285 1 98.94 209 LEU A O 1
ATOM 1633 N N . VAL A 1 210 ? 5.891 12.766 -2.77 1 98.88 210 VAL A N 1
ATOM 1634 C CA . VAL A 1 210 ? 5.469 11.438 -2.34 1 98.88 210 VAL A CA 1
ATOM 1635 C C . VAL A 1 210 ? 6.641 10.461 -2.453 1 98.88 210 VAL A C 1
ATOM 1637 O O . VAL A 1 210 ? 7.48 10.594 -3.344 1 98.88 210 VAL A O 1
ATOM 1640 N N . GLY A 1 211 ? 6.766 9.555 -1.46 1 98.81 211 GLY A N 1
ATOM 1641 C CA . GLY A 1 211 ? 7.691 8.445 -1.619 1 98.81 211 GLY A CA 1
ATOM 1642 C C . GLY A 1 211 ? 7.164 7.359 -2.537 1 98.81 211 GLY A C 1
ATOM 1643 O O . GLY A 1 211 ? 5.977 7.027 -2.5 1 98.81 211 GLY A O 1
ATOM 1644 N N . ASP A 1 212 ? 8.047 6.766 -3.283 1 98.12 212 ASP A N 1
ATOM 1645 C CA . ASP A 1 212 ? 7.582 5.754 -4.227 1 98.12 212 ASP A CA 1
ATOM 1646 C C . ASP A 1 212 ? 7.172 4.477 -3.498 1 98.12 212 ASP A C 1
ATOM 1648 O O . ASP A 1 212 ? 6.473 3.633 -4.062 1 98.12 212 ASP A O 1
ATOM 1652 N N . GLU A 1 213 ? 7.578 4.293 -2.23 1 98.38 213 GLU A N 1
ATOM 1653 C CA . GLU A 1 213 ? 7.188 3.131 -1.439 1 98.38 213 GLU A CA 1
ATOM 1654 C C . GLU A 1 213 ? 6.035 3.465 -0.5 1 98.38 213 GLU A C 1
ATOM 1656 O O . GLU A 1 213 ? 5.711 2.682 0.396 1 98.38 213 GLU A O 1
ATOM 1661 N N . ASP A 1 214 ? 5.48 4.68 -0.666 1 98.69 214 ASP A N 1
ATOM 1662 C CA . ASP A 1 214 ? 4.363 5.039 0.196 1 98.69 214 ASP A CA 1
ATOM 1663 C C . ASP A 1 214 ? 3.141 4.172 -0.096 1 98.69 214 ASP A C 1
ATOM 1665 O O . ASP A 1 214 ? 2.506 4.316 -1.143 1 98.69 214 ASP A O 1
ATOM 1669 N N . ARG A 1 215 ? 2.762 3.367 0.88 1 97.94 215 ARG A N 1
ATOM 1670 C CA . ARG A 1 215 ? 1.631 2.461 0.715 1 97.94 215 ARG A CA 1
ATOM 1671 C C . ARG A 1 215 ? 0.368 3.039 1.344 1 97.94 215 ARG A C 1
ATOM 1673 O O . ARG A 1 215 ? -0.739 2.57 1.072 1 97.94 215 ARG A O 1
ATOM 1680 N N . LEU A 1 216 ? 0.493 3.977 2.191 1 98.56 216 LEU A N 1
ATOM 1681 C CA . LEU A 1 216 ? -0.646 4.594 2.861 1 98.56 216 LEU A CA 1
ATOM 1682 C C . LEU A 1 216 ? -1.301 5.641 1.965 1 98.56 216 LEU A C 1
ATOM 1684 O O . LEU A 1 216 ? -2.527 5.672 1.835 1 98.56 216 LEU A O 1
ATOM 1688 N N . THR A 1 217 ? -0.539 6.48 1.385 1 98.5 217 THR A N 1
ATOM 1689 C CA . THR A 1 217 ? -0.932 7.434 0.355 1 98.5 217 THR A CA 1
ATOM 1690 C C . THR A 1 217 ? -0.112 7.227 -0.916 1 98.5 217 THR A C 1
ATOM 1692 O O . THR A 1 217 ? 0.721 8.07 -1.266 1 98.5 217 THR A O 1
ATOM 1695 N N . PRO A 1 218 ? -0.466 6.188 -1.613 1 98 218 PRO A N 1
ATOM 1696 C CA . PRO A 1 218 ? 0.375 5.719 -2.717 1 98 218 PRO A CA 1
ATOM 1697 C C . PRO A 1 218 ? 0.393 6.684 -3.898 1 98 218 PRO A C 1
ATOM 1699 O O . PRO A 1 218 ? -0.349 7.668 -3.906 1 98 218 PRO A O 1
ATOM 1702 N N . LEU A 1 219 ? 1.262 6.43 -4.82 1 98.12 219 LEU A N 1
ATOM 1703 C CA . LEU A 1 219 ? 1.586 7.289 -5.957 1 98.12 219 LEU A CA 1
ATOM 1704 C C . LEU A 1 219 ? 0.325 7.68 -6.719 1 98.12 219 LEU A C 1
ATOM 1706 O O . LEU A 1 219 ? 0.21 8.812 -7.199 1 98.12 219 LEU A O 1
ATOM 1710 N N . TYR A 1 220 ? -0.64 6.73 -6.875 1 97.19 220 TYR A N 1
ATOM 1711 C CA . TYR A 1 220 ? -1.828 7.07 -7.648 1 97.19 220 TYR A CA 1
ATOM 1712 C C . TYR A 1 220 ? -2.609 8.195 -6.98 1 97.19 220 TYR A C 1
ATOM 1714 O O . TYR A 1 220 ? -3.268 8.992 -7.66 1 97.19 220 TYR A O 1
ATOM 1722 N N . GLN A 1 221 ? -2.541 8.328 -5.664 1 98 221 GLN A N 1
ATOM 1723 C CA . GLN A 1 221 ? -3.193 9.422 -4.949 1 98 221 GLN A CA 1
ATOM 1724 C C . GLN A 1 221 ? -2.49 10.75 -5.219 1 98 221 GLN A C 1
ATOM 1726 O O . GLN A 1 221 ? -3.145 11.781 -5.383 1 98 221 GLN A O 1
ATOM 1731 N N . ALA A 1 222 ? -1.181 10.75 -5.23 1 98.62 222 ALA A N 1
ATOM 1732 C CA . ALA A 1 222 ? -0.404 11.938 -5.574 1 98.62 222 ALA A CA 1
ATOM 1733 C C . ALA A 1 222 ? -0.684 12.375 -7.008 1 98.62 222 ALA A C 1
ATOM 1735 O O . ALA A 1 222 ? -0.781 13.578 -7.289 1 98.62 222 ALA A O 1
ATOM 1736 N N . ARG A 1 223 ? -0.787 11.43 -7.887 1 98.38 223 ARG A N 1
ATOM 1737 C CA . ARG A 1 223 ? -1.085 11.742 -9.281 1 98.38 223 ARG A CA 1
ATOM 1738 C C . ARG A 1 223 ? -2.461 12.383 -9.422 1 98.38 223 ARG A C 1
ATOM 1740 O O . ARG A 1 223 ? -2.652 13.281 -10.234 1 98.38 223 ARG A O 1
ATOM 1747 N N . LEU A 1 224 ? -3.387 11.875 -8.656 1 98.44 224 LEU A N 1
ATOM 1748 C CA . LEU A 1 224 ? -4.715 12.484 -8.664 1 98.44 224 LEU A CA 1
ATOM 1749 C C . LEU A 1 224 ? -4.645 13.945 -8.234 1 98.44 224 LEU A C 1
ATOM 1751 O O . LEU A 1 224 ? -5.277 14.805 -8.852 1 98.44 224 LEU A O 1
ATOM 1755 N N . LEU A 1 225 ? -3.918 14.234 -7.184 1 98.88 225 LEU A N 1
ATOM 1756 C CA . LEU A 1 225 ? -3.697 15.609 -6.758 1 98.88 225 LEU A CA 1
ATOM 1757 C C . LEU A 1 225 ? -3.105 16.438 -7.895 1 98.88 225 LEU A C 1
ATOM 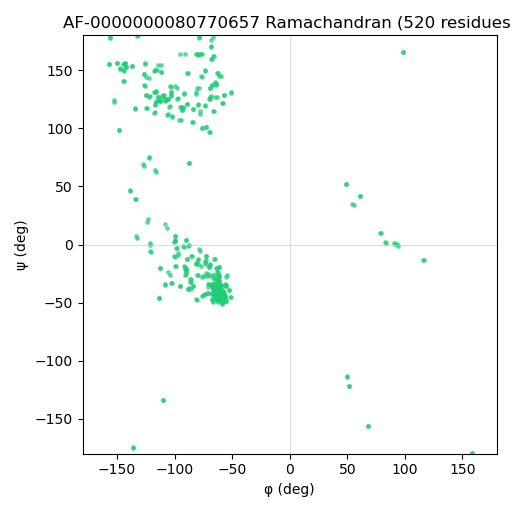1759 O O . LEU A 1 225 ? -3.582 17.547 -8.172 1 98.88 225 LEU A O 1
ATOM 1763 N N . GLN A 1 226 ? -2.08 15.922 -8.531 1 98.81 226 GLN A N 1
ATOM 1764 C CA . GLN A 1 226 ? -1.399 16.625 -9.617 1 98.81 226 GLN A CA 1
ATOM 1765 C C . GLN A 1 226 ? -2.357 16.906 -10.773 1 98.81 226 GLN A C 1
ATOM 1767 O O . GLN A 1 226 ? -2.301 17.984 -11.375 1 98.81 226 GLN A O 1
ATOM 1772 N N . GLU A 1 227 ? -3.164 15.992 -11.062 1 98.44 227 GLU A N 1
ATOM 1773 C CA . GLU A 1 227 ? -4.129 16.125 -12.148 1 98.44 227 GLU A CA 1
ATOM 1774 C C . GLU A 1 227 ? -5.16 17.203 -11.844 1 98.44 227 GLU A C 1
ATOM 1776 O O . GLU A 1 227 ? -5.582 17.938 -12.742 1 98.44 227 GLU A O 1
ATOM 1781 N N . LEU A 1 228 ? -5.578 17.297 -10.625 1 98.69 228 LEU A N 1
ATOM 1782 C CA . LEU A 1 228 ? -6.703 18.156 -10.25 1 98.69 228 LEU A CA 1
ATOM 1783 C C . LEU A 1 228 ? -6.234 19.578 -9.984 1 98.69 228 LEU A C 1
ATOM 1785 O O . LEU A 1 228 ? -6.996 20.531 -10.18 1 98.69 228 LEU A O 1
ATOM 1789 N N . ILE A 1 229 ? -5.008 19.781 -9.469 1 98.75 229 ILE A N 1
ATOM 1790 C CA . ILE A 1 229 ? -4.527 21.094 -9.062 1 98.75 229 ILE A CA 1
ATOM 1791 C C . ILE A 1 229 ? -3.76 21.734 -10.219 1 98.75 229 ILE A C 1
ATOM 1793 O O . ILE A 1 229 ? -2.674 21.281 -10.578 1 98.75 229 ILE A O 1
ATOM 1797 N N . PRO A 1 230 ? -4.27 22.859 -10.758 1 97.69 230 PRO A N 1
ATOM 1798 C CA . PRO A 1 230 ? -3.619 23.484 -11.906 1 97.69 230 PRO A CA 1
ATOM 1799 C C . PRO A 1 230 ? -2.172 23.891 -11.625 1 97.69 230 PRO A C 1
ATOM 1801 O O . PRO A 1 230 ? -1.899 24.578 -10.641 1 97.69 230 PRO A O 1
ATOM 1804 N N . GLY A 1 231 ? -1.296 23.344 -12.438 1 96.62 231 GLY A N 1
ATOM 1805 C CA . GLY A 1 231 ? 0.093 23.766 -12.375 1 96.62 231 GLY A CA 1
ATOM 1806 C C . GLY A 1 231 ? 0.883 23.062 -11.281 1 96.62 231 GLY A C 1
ATOM 1807 O O . GLY A 1 231 ? 2.064 23.359 -11.078 1 96.62 231 GLY A O 1
ATOM 1808 N N . ALA A 1 232 ? 0.293 22.125 -10.516 1 98.38 232 ALA A N 1
ATOM 1809 C CA . ALA A 1 232 ? 0.996 21.438 -9.445 1 98.38 232 ALA A CA 1
ATOM 1810 C C . ALA A 1 232 ? 2.141 20.578 -9.992 1 98.38 232 ALA A C 1
ATOM 1812 O O . ALA A 1 232 ? 2.01 19.969 -11.055 1 98.38 232 ALA A O 1
ATOM 1813 N N . GLU A 1 233 ? 3.234 20.594 -9.281 1 97.75 233 GLU A N 1
ATOM 1814 C CA . GLU A 1 233 ? 4.387 19.766 -9.625 1 97.75 233 GLU A CA 1
ATOM 1815 C C . GLU A 1 233 ? 4.492 18.562 -8.688 1 97.75 233 GLU A C 1
ATOM 1817 O O . GLU A 1 233 ? 4.293 18.688 -7.48 1 97.75 233 GLU A O 1
ATOM 1822 N N . LEU A 1 234 ? 4.762 17.453 -9.281 1 98.69 234 LEU A N 1
ATOM 1823 C CA . LEU A 1 234 ? 4.891 16.219 -8.516 1 98.69 234 LEU A CA 1
ATOM 1824 C C . LEU A 1 234 ? 6.344 15.758 -8.453 1 98.69 234 LEU A C 1
ATOM 1826 O O . LEU A 1 234 ? 7.008 15.648 -9.492 1 98.69 234 LEU A O 1
ATOM 1830 N N . GLU A 1 235 ? 6.82 15.602 -7.289 1 98.81 235 GLU A N 1
ATOM 1831 C CA . GLU A 1 235 ? 8.133 15.023 -7.008 1 98.81 235 GLU A CA 1
ATOM 1832 C C . GLU A 1 235 ? 8 13.68 -6.297 1 98.81 235 GLU A C 1
ATOM 1834 O O . GLU A 1 235 ? 7.305 13.57 -5.281 1 98.81 235 GLU A O 1
ATOM 1839 N N . VAL A 1 236 ? 8.602 12.633 -6.871 1 98.75 236 VAL A N 1
ATOM 1840 C CA . VAL A 1 236 ? 8.594 11.297 -6.289 1 98.75 236 VAL A CA 1
ATOM 1841 C C . VAL A 1 236 ? 9.961 10.984 -5.699 1 98.75 236 VAL A C 1
ATOM 1843 O O . VAL A 1 236 ? 10.977 11.07 -6.395 1 98.75 236 VAL A O 1
ATOM 1846 N N . LEU A 1 237 ? 10.023 10.617 -4.43 1 98.75 237 LEU A N 1
ATOM 1847 C CA . LEU A 1 237 ? 11.266 10.258 -3.748 1 98.75 237 LEU A CA 1
ATOM 1848 C C . LEU A 1 237 ? 11.508 8.758 -3.82 1 98.75 237 LEU A C 1
ATOM 1850 O O . LEU A 1 237 ? 10.734 7.969 -3.268 1 98.75 237 LEU A O 1
ATOM 1854 N N . PRO A 1 238 ? 12.594 8.336 -4.441 1 97.5 238 PRO A N 1
ATOM 1855 C CA . PRO A 1 238 ? 12.891 6.902 -4.5 1 97.5 238 PRO A CA 1
ATOM 1856 C C . PRO A 1 238 ? 13.281 6.324 -3.139 1 97.5 238 PRO A C 1
ATOM 1858 O O . PRO A 1 238 ? 14.055 6.941 -2.398 1 97.5 238 PRO A O 1
ATOM 1861 N N . GLY A 1 239 ? 12.727 5.211 -2.816 1 97.31 239 GLY A N 1
ATOM 1862 C CA . GLY A 1 239 ? 13.133 4.457 -1.641 1 97.31 239 GLY A CA 1
ATOM 1863 C C . GLY A 1 239 ? 12.555 5.008 -0.35 1 97.31 239 GLY A C 1
ATOM 1864 O O . GLY A 1 239 ? 12.984 4.629 0.741 1 97.31 239 GLY A O 1
ATOM 1865 N N . ALA A 1 240 ? 11.625 5.938 -0.464 1 98.44 240 ALA A N 1
ATOM 1866 C CA . ALA A 1 240 ? 10.969 6.496 0.717 1 98.44 240 ALA A CA 1
ATOM 1867 C C . ALA A 1 240 ? 9.5 6.086 0.771 1 98.44 240 ALA A C 1
ATOM 1869 O O . ALA A 1 240 ? 8.859 5.906 -0.267 1 98.44 240 ALA A O 1
ATOM 1870 N N . ALA A 1 241 ? 9.023 5.953 1.986 1 98.56 241 ALA A N 1
ATOM 1871 C CA . ALA A 1 241 ? 7.609 5.629 2.17 1 98.56 241 ALA A CA 1
ATOM 1872 C C . ALA A 1 241 ? 6.844 6.812 2.744 1 98.56 241 ALA A C 1
ATOM 1874 O O . ALA A 1 241 ? 6.938 7.93 2.229 1 98.56 241 ALA A O 1
ATOM 1875 N N . HIS A 1 242 ? 6.012 6.609 3.752 1 98.62 242 HIS A N 1
ATOM 1876 C CA . HIS A 1 242 ? 5.004 7.578 4.16 1 98.62 242 HIS A CA 1
ATOM 1877 C C . HIS A 1 242 ? 5.566 8.562 5.18 1 98.62 242 HIS A C 1
ATOM 1879 O O . HIS A 1 242 ? 5.246 9.758 5.137 1 98.62 242 HIS A O 1
ATOM 1885 N N . VAL A 1 243 ? 6.391 8.094 6.09 1 97.88 243 VAL A N 1
ATOM 1886 C CA . VAL A 1 243 ? 6.855 8.898 7.215 1 97.88 243 VAL A CA 1
ATOM 1887 C C . VAL A 1 243 ? 8.109 9.672 6.809 1 97.88 243 VAL A C 1
ATOM 1889 O O . VAL A 1 243 ? 9.18 9.484 7.387 1 97.88 243 VAL A O 1
ATOM 1892 N N . LEU A 1 244 ? 7.957 10.625 5.973 1 98.62 244 LEU A N 1
ATOM 1893 C CA . LEU A 1 244 ? 9.031 11.344 5.301 1 98.62 244 LEU A CA 1
ATOM 1894 C C . LEU A 1 244 ? 9.859 12.141 6.301 1 98.62 244 LEU A C 1
ATOM 1896 O O . LEU A 1 244 ? 11.078 12.266 6.152 1 98.62 244 LEU A O 1
ATOM 1900 N N . HIS A 1 245 ? 9.242 12.664 7.367 1 97.94 245 HIS A N 1
ATOM 1901 C CA . HIS A 1 245 ? 9.906 13.531 8.328 1 97.94 245 HIS A CA 1
ATOM 1902 C C . HIS A 1 245 ? 10.875 12.75 9.203 1 97.94 245 HIS A C 1
ATOM 1904 O O . HIS A 1 245 ? 11.672 13.344 9.945 1 97.94 245 HIS A O 1
ATOM 1910 N N . ILE A 1 246 ? 10.797 11.406 9.086 1 96.75 246 ILE A N 1
ATOM 1911 C CA . ILE A 1 246 ? 11.695 10.562 9.867 1 96.75 246 ILE A CA 1
ATOM 1912 C C . ILE A 1 246 ? 12.648 9.836 8.922 1 96.75 246 ILE A C 1
ATOM 1914 O O . ILE A 1 246 ? 13.867 9.836 9.133 1 96.75 246 ILE A O 1
ATOM 1918 N N . GLU A 1 247 ? 12.164 9.242 7.797 1 96.94 247 GLU A N 1
ATOM 1919 C CA . GLU A 1 247 ? 12.984 8.32 7.012 1 96.94 247 GLU A CA 1
ATOM 1920 C C . GLU A 1 247 ? 13.57 9.016 5.785 1 96.94 247 GLU A C 1
ATOM 1922 O O . GLU A 1 247 ? 14.414 8.445 5.09 1 96.94 247 GLU A O 1
ATOM 1927 N N . ALA A 1 248 ? 13.125 10.211 5.484 1 98.38 248 ALA A N 1
ATOM 1928 C CA . ALA A 1 248 ? 13.633 10.977 4.355 1 98.38 248 ALA A CA 1
ATOM 1929 C C . ALA A 1 248 ? 13.812 12.445 4.723 1 98.38 248 ALA A C 1
ATOM 1931 O O . ALA A 1 248 ? 13.422 13.336 3.963 1 98.38 248 ALA A O 1
ATOM 1932 N N . VAL A 1 249 ? 14.406 12.742 5.855 1 98.44 249 VAL A N 1
ATOM 1933 C CA . VAL A 1 249 ? 14.492 14.055 6.488 1 98.44 249 VAL A CA 1
ATOM 1934 C C . VAL A 1 249 ? 15.164 15.047 5.531 1 98.44 249 VAL A C 1
ATOM 1936 O O . VAL A 1 249 ? 14.617 16.125 5.262 1 98.44 249 VAL A O 1
ATOM 1939 N N . GLU A 1 250 ? 16.297 14.695 4.953 1 98.62 250 GLU A N 1
ATOM 1940 C CA . GLU A 1 250 ? 17.047 15.602 4.098 1 98.62 250 GLU A CA 1
ATOM 1941 C C . GLU A 1 250 ? 16.297 15.906 2.811 1 98.62 250 GLU A C 1
ATOM 1943 O O . GLU A 1 250 ? 16.203 17.062 2.391 1 98.62 250 GLU A O 1
ATOM 1948 N N . ALA A 1 251 ? 15.797 14.852 2.184 1 98.75 251 ALA A N 1
ATOM 1949 C CA . ALA A 1 251 ? 15.07 15.039 0.93 1 98.75 251 ALA A CA 1
ATOM 1950 C C . ALA A 1 251 ? 13.812 15.875 1.143 1 98.75 251 ALA A C 1
ATOM 1952 O O . ALA A 1 251 ? 13.477 16.734 0.314 1 98.75 251 ALA A O 1
ATOM 1953 N N . PHE A 1 252 ? 13.125 15.648 2.244 1 98.88 252 PHE A N 1
ATOM 1954 C CA . PHE A 1 252 ? 11.906 16.391 2.561 1 98.88 252 PHE A CA 1
ATOM 1955 C C . PHE A 1 252 ? 12.219 17.859 2.824 1 98.88 252 PHE A C 1
ATOM 1957 O O . PHE A 1 252 ? 11.586 18.734 2.248 1 98.88 252 PHE A O 1
ATOM 1964 N N . ALA A 1 253 ? 13.18 18.141 3.65 1 98.62 253 ALA A N 1
ATOM 1965 C CA . ALA A 1 253 ? 13.586 19.5 3.947 1 98.62 253 ALA A CA 1
ATOM 1966 C C . ALA A 1 253 ? 14.055 20.219 2.686 1 98.62 253 ALA A C 1
ATOM 1968 O O . ALA A 1 253 ? 13.727 21.391 2.465 1 98.62 253 ALA A O 1
ATOM 1969 N N . ARG A 1 254 ? 14.805 19.516 1.893 1 98.12 254 ARG A N 1
ATOM 1970 C CA . ARG A 1 254 ? 15.297 20.094 0.647 1 98.12 254 ARG A CA 1
ATOM 1971 C C . ARG A 1 254 ? 14.148 20.469 -0.275 1 98.12 254 ARG A C 1
ATOM 1973 O O . ARG A 1 254 ? 14.188 21.516 -0.932 1 98.12 254 ARG A O 1
ATOM 1980 N N . ALA A 1 255 ? 13.156 19.609 -0.366 1 98.38 255 ALA A N 1
ATOM 1981 C CA . ALA A 1 255 ? 11.984 19.906 -1.188 1 98.38 255 ALA A CA 1
ATOM 1982 C C . ALA A 1 255 ? 11.297 21.188 -0.714 1 98.38 255 ALA A C 1
ATOM 1984 O O . ALA A 1 255 ? 10.898 22.031 -1.526 1 98.38 255 ALA A O 1
ATOM 1985 N N . ILE A 1 256 ? 11.148 21.359 0.579 1 98.38 256 ILE A N 1
ATOM 1986 C CA . ILE A 1 256 ? 10.531 22.547 1.151 1 98.38 256 ILE A CA 1
ATOM 1987 C C . ILE A 1 256 ? 11.367 23.781 0.814 1 98.38 256 ILE A C 1
ATOM 1989 O O . ILE A 1 256 ? 10.836 24.797 0.348 1 98.38 256 ILE A O 1
ATOM 1993 N N . VAL A 1 257 ? 12.664 23.688 1.006 1 97.81 257 VAL A N 1
ATOM 1994 C CA . VAL A 1 257 ? 13.555 24.828 0.836 1 97.81 257 VAL A CA 1
ATOM 1995 C C . VAL A 1 257 ? 13.609 25.234 -0.636 1 97.81 257 VAL A C 1
ATOM 1997 O O . VAL A 1 257 ? 13.547 26.422 -0.965 1 97.81 257 VAL A O 1
ATOM 2000 N N . ARG A 1 258 ? 13.68 24.281 -1.518 1 96.56 258 ARG A N 1
ATOM 2001 C CA . ARG A 1 258 ? 13.773 24.562 -2.947 1 96.56 258 ARG A CA 1
ATOM 2002 C C . ARG A 1 258 ? 12.484 25.203 -3.459 1 96.56 258 ARG A C 1
ATOM 2004 O O . ARG A 1 258 ? 12.523 26.078 -4.312 1 96.56 258 ARG A O 1
ATOM 2011 N N . PHE A 1 259 ? 11.438 24.781 -2.967 1 95.12 259 PHE A N 1
ATOM 2012 C CA . PHE A 1 259 ? 10.141 25.25 -3.457 1 95.12 259 PHE A CA 1
ATOM 2013 C C . PHE A 1 259 ? 9.82 26.641 -2.91 1 95.12 259 PHE A C 1
ATOM 2015 O O . PHE A 1 259 ? 8.891 27.297 -3.379 1 95.12 259 PHE A O 1
ATOM 2022 N N . ARG A 1 260 ? 10.609 27.234 -2.018 1 87.31 260 ARG A N 1
ATOM 2023 C CA . ARG A 1 260 ? 10.375 28.547 -1.457 1 87.31 260 ARG A CA 1
ATOM 2024 C C . ARG A 1 260 ? 10.594 29.641 -2.506 1 87.31 260 ARG A C 1
ATOM 2026 O O . ARG A 1 260 ? 10.102 30.766 -2.357 1 87.31 260 ARG A O 1
ATOM 2033 N N . GLN A 1 261 ? 11.453 29.406 -3.533 1 76.94 261 GLN A N 1
ATOM 2034 C CA . GLN A 1 261 ? 11.906 30.391 -4.504 1 76.94 261 GLN A CA 1
ATOM 2035 C C . GLN A 1 261 ? 11.203 30.203 -5.848 1 76.94 261 GLN A C 1
ATOM 2037 O O . GLN A 1 261 ? 11.109 31.141 -6.641 1 76.94 261 GLN A O 1
ATOM 2042 N N . ASP A 1 262 ? 10.797 29.047 -6.105 1 67.31 262 ASP A N 1
ATOM 2043 C CA . ASP A 1 262 ? 10.281 28.766 -7.445 1 67.31 262 ASP A CA 1
ATOM 2044 C C . ASP A 1 262 ? 8.93 29.438 -7.672 1 67.31 262 ASP A C 1
ATOM 2046 O O . ASP A 1 262 ? 8.164 29.641 -6.727 1 67.31 262 ASP A O 1
ATOM 2050 N N . MET B 1 1 ? -11.562 -35.969 -9.141 1 59.59 1 MET B N 1
ATOM 2051 C CA . MET B 1 1 ? -10.75 -34.812 -9.539 1 59.59 1 MET B CA 1
ATOM 2052 C C . MET B 1 1 ? -9.273 -35.094 -9.297 1 59.59 1 MET B C 1
ATOM 2054 O O . MET B 1 1 ? -8.906 -35.719 -8.297 1 59.59 1 MET B O 1
ATOM 2058 N N . PRO B 1 2 ? -8.328 -34.875 -10.344 1 78.69 2 PRO B N 1
ATOM 2059 C CA . PRO B 1 2 ? -7.082 -35.656 -10.414 1 78.69 2 PRO B CA 1
ATOM 2060 C C . PRO B 1 2 ? -6.023 -35.156 -9.43 1 78.69 2 PRO B C 1
ATOM 2062 O O . PRO B 1 2 ? -5.996 -33.969 -9.094 1 78.69 2 PRO B O 1
ATOM 2065 N N . HIS B 1 3 ? -5.75 -35.938 -8.484 1 92.06 3 HIS B N 1
ATOM 2066 C CA . HIS B 1 3 ? -4.496 -35.781 -7.754 1 92.06 3 HIS B CA 1
ATOM 2067 C C . HIS B 1 3 ? -3.346 -36.438 -8.508 1 92.06 3 HIS B C 1
ATOM 2069 O O . HIS B 1 3 ? -3.512 -37.531 -9.078 1 92.06 3 HIS B O 1
ATOM 2075 N N . ALA B 1 4 ? -2.369 -35.688 -8.609 1 95.75 4 ALA B N 1
ATOM 2076 C CA . ALA B 1 4 ? -1.107 -36.25 -9.109 1 95.75 4 ALA B CA 1
ATOM 2077 C C . ALA B 1 4 ? -0.163 -36.562 -7.957 1 95.75 4 ALA B C 1
ATOM 2079 O O . ALA B 1 4 ? -0.08 -35.844 -6.977 1 95.75 4 ALA B O 1
ATOM 2080 N N . GLN B 1 5 ? 0.449 -37.688 -8.023 1 96 5 GLN B N 1
ATOM 2081 C CA . GLN B 1 5 ? 1.511 -38.031 -7.074 1 96 5 GLN B CA 1
ATOM 2082 C C . GLN B 1 5 ? 2.852 -37.469 -7.531 1 96 5 GLN B C 1
ATOM 2084 O O . GLN B 1 5 ? 3.48 -38 -8.445 1 96 5 GLN B O 1
ATOM 2089 N N . LEU B 1 6 ? 3.301 -36.406 -6.879 1 96.06 6 LEU B N 1
ATOM 2090 C CA . LEU B 1 6 ? 4.508 -35.688 -7.273 1 96.06 6 LEU B CA 1
ATOM 2091 C C . LEU B 1 6 ? 5.496 -35.594 -6.113 1 96.06 6 LEU B C 1
ATOM 2093 O O . LEU B 1 6 ? 5.191 -35 -5.074 1 96.06 6 LEU B O 1
ATOM 2097 N N . ALA B 1 7 ? 6.707 -36.188 -6.246 1 93.75 7 ALA B N 1
ATOM 2098 C CA . ALA B 1 7 ? 7.77 -36.094 -5.246 1 93.75 7 ALA B CA 1
ATOM 2099 C C . ALA B 1 7 ? 7.273 -36.562 -3.881 1 93.75 7 ALA B C 1
ATOM 2101 O O . ALA B 1 7 ? 7.543 -35.906 -2.865 1 93.75 7 ALA B O 1
ATOM 2102 N N . GLY B 1 8 ? 6.426 -37.5 -3.846 1 94.69 8 GLY B N 1
ATOM 2103 C CA . GLY B 1 8 ? 5.965 -38.094 -2.607 1 94.69 8 GLY B CA 1
ATOM 2104 C C . GLY B 1 8 ? 4.734 -37.406 -2.033 1 94.69 8 GLY B C 1
ATOM 2105 O O . GLY B 1 8 ? 4.242 -37.812 -0.974 1 94.69 8 GLY B O 1
ATOM 2106 N N . TYR B 1 9 ? 4.215 -36.375 -2.73 1 96.88 9 TYR B N 1
ATOM 2107 C CA . TYR B 1 9 ? 3.049 -35.656 -2.242 1 96.88 9 TYR B CA 1
ATOM 2108 C C . TYR B 1 9 ? 1.875 -35.781 -3.203 1 96.88 9 TYR B C 1
ATOM 2110 O O . TYR B 1 9 ? 2.068 -35.969 -4.41 1 96.88 9 TYR B O 1
ATOM 2118 N N . GLN B 1 10 ? 0.704 -35.75 -2.66 1 96.69 10 GLN B N 1
ATOM 2119 C CA . GLN B 1 10 ? -0.506 -35.625 -3.465 1 96.69 10 GLN B CA 1
ATOM 2120 C C . GLN B 1 10 ? -0.807 -34.156 -3.797 1 96.69 10 GLN B C 1
ATOM 2122 O O . GLN B 1 10 ? -1.09 -33.375 -2.902 1 96.69 10 GLN B O 1
ATOM 2127 N N . VAL B 1 11 ? -0.757 -33.906 -5.07 1 97.94 11 VAL B N 1
ATOM 2128 C CA . VAL B 1 11 ? -0.983 -32.531 -5.523 1 97.94 11 VAL B CA 1
ATOM 2129 C C . VAL B 1 11 ? -2.25 -32.469 -6.371 1 97.94 11 VAL B C 1
ATOM 2131 O O . VAL B 1 11 ? -2.391 -33.219 -7.344 1 97.94 11 VAL B O 1
ATOM 2134 N N . TYR B 1 12 ? -3.145 -31.625 -5.945 1 98.19 12 TYR B N 1
ATOM 2135 C CA . TYR B 1 12 ? -4.402 -31.469 -6.664 1 98.19 12 TYR B CA 1
ATOM 2136 C C . TYR B 1 12 ? -4.219 -30.562 -7.883 1 98.19 12 TYR B C 1
ATOM 2138 O O . TYR B 1 12 ? -3.527 -29.547 -7.812 1 98.19 12 TYR B O 1
ATOM 2146 N N . TYR B 1 13 ? -4.766 -30.984 -9 1 98 13 TYR B N 1
ATOM 2147 C CA . TYR B 1 13 ? -4.754 -30.172 -10.203 1 98 13 TYR B CA 1
ATOM 2148 C C . TYR B 1 13 ? -6.039 -30.344 -11 1 98 13 TYR B C 1
ATOM 2150 O O . TYR B 1 13 ? -6.793 -31.297 -10.773 1 98 13 TYR B O 1
ATOM 2158 N N . GLU B 1 14 ? -6.34 -29.312 -11.797 1 97.5 14 GLU B N 1
ATOM 2159 C CA . GLU B 1 14 ? -7.449 -29.344 -12.742 1 97.5 14 GLU B CA 1
ATOM 2160 C C . GLU B 1 14 ? -6.984 -28.984 -14.156 1 97.5 14 GLU B C 1
ATOM 2162 O O . GLU B 1 14 ? -6.023 -28.234 -14.328 1 97.5 14 GLU B O 1
ATOM 2167 N N . GLU B 1 15 ? -7.66 -29.641 -15.133 1 96.31 15 GLU B N 1
ATOM 2168 C CA . GLU B 1 15 ? -7.453 -29.328 -16.547 1 96.31 15 GLU B CA 1
ATOM 2169 C C . GLU B 1 15 ? -8.773 -29.016 -17.234 1 96.31 15 GLU B C 1
ATOM 2171 O O . GLU B 1 15 ? -9.797 -29.641 -16.969 1 96.31 15 GLU B O 1
ATOM 2176 N N . SER B 1 16 ? -8.672 -28 -18.016 1 96.75 16 SER B N 1
ATOM 2177 C CA . SER B 1 16 ? -9.828 -27.656 -18.828 1 96.75 16 SER B CA 1
ATOM 2178 C C . SER B 1 16 ? -9.414 -26.875 -20.062 1 96.75 16 SER B C 1
ATOM 2180 O O . SER B 1 16 ? -8.227 -26.609 -20.281 1 96.75 16 SER B O 1
ATOM 2182 N N . GLY B 1 17 ? -10.383 -26.531 -20.906 1 96.62 17 GLY B N 1
ATOM 2183 C CA . GLY B 1 17 ? -10.133 -25.719 -22.094 1 96.62 17 GLY B CA 1
ATOM 2184 C C . GLY B 1 17 ? -9.992 -26.547 -23.359 1 96.62 17 GLY B C 1
ATOM 2185 O O . GLY B 1 17 ? -9.836 -27.766 -23.281 1 96.62 17 GLY B O 1
ATOM 2186 N N . HIS B 1 18 ? -10.062 -25.875 -24.516 1 91.25 18 HIS B N 1
ATOM 2187 C CA . HIS B 1 18 ? -10.102 -26.531 -25.812 1 91.25 18 HIS B CA 1
ATOM 2188 C C . HIS B 1 18 ? -8.938 -26.078 -26.688 1 91.25 18 HIS B C 1
ATOM 2190 O O . HIS B 1 18 ? -8.805 -26.531 -27.828 1 91.25 18 HIS B O 1
ATOM 2196 N N . GLY B 1 19 ? -8.148 -25.219 -26.172 1 90.88 19 GLY B N 1
ATOM 2197 C CA . GLY B 1 19 ? -7.004 -24.75 -26.938 1 90.88 19 GLY B CA 1
ATOM 2198 C C . GLY B 1 19 ? -5.832 -25.719 -26.906 1 90.88 19 GLY B C 1
ATOM 2199 O O . GLY B 1 19 ? -5.789 -26.625 -26.078 1 90.88 19 GLY B O 1
ATOM 2200 N N . SER B 1 20 ? -4.918 -25.484 -27.859 1 90.31 20 SER B N 1
ATOM 2201 C CA . SER B 1 20 ? -3.783 -26.391 -27.984 1 90.31 20 SER B CA 1
ATOM 2202 C C . SER B 1 20 ? -2.607 -25.922 -27.125 1 90.31 20 SER B C 1
ATOM 2204 O O . SER B 1 20 ? -1.771 -26.734 -26.719 1 90.31 20 SER B O 1
ATOM 2206 N N . GLN B 1 21 ? -2.527 -24.703 -26.859 1 95.62 21 GLN B N 1
ATOM 2207 C CA . GLN B 1 21 ? -1.408 -24.172 -26.078 1 95.62 21 GLN B CA 1
ATOM 2208 C C . GLN B 1 21 ? -1.617 -24.406 -24.594 1 95.62 21 GLN B C 1
ATOM 2210 O O . GLN B 1 21 ? -2.617 -23.953 -24.031 1 95.62 21 GLN B O 1
ATOM 2215 N N . PRO B 1 22 ? -0.696 -25.125 -23.906 1 97.75 22 PRO B N 1
ATOM 2216 C CA . PRO B 1 22 ? -0.814 -25.297 -22.453 1 97.75 22 PRO B CA 1
ATOM 2217 C C . PRO B 1 22 ? -0.561 -24 -21.688 1 97.75 22 PRO B C 1
ATOM 2219 O O . PRO B 1 22 ? 0.408 -23.297 -21.969 1 97.75 22 PRO B O 1
ATOM 2222 N N . LEU B 1 23 ? -1.463 -23.578 -20.812 1 98.69 23 LEU B N 1
ATOM 2223 C CA . LEU B 1 23 ? -1.336 -22.469 -19.875 1 98.69 23 LEU B CA 1
ATOM 2224 C C . LEU B 1 23 ? -1.414 -22.953 -18.438 1 98.69 23 LEU B C 1
ATOM 2226 O O . LEU B 1 23 ? -2.422 -23.531 -18.016 1 98.69 23 LEU B O 1
ATOM 2230 N N . LEU B 1 24 ? -0.348 -22.844 -17.703 1 98.75 24 LEU B N 1
ATOM 2231 C CA . LEU B 1 24 ? -0.319 -23.188 -16.297 1 98.75 24 LEU B CA 1
ATOM 2232 C C . LEU B 1 24 ? -0.551 -21.953 -15.43 1 98.75 24 LEU B C 1
ATOM 2234 O O . LEU B 1 24 ? 0.2 -20.969 -15.523 1 98.75 24 LEU B O 1
ATOM 2238 N N . LEU B 1 25 ? -1.627 -21.953 -14.641 1 98.88 25 LEU B N 1
ATOM 2239 C CA . LEU B 1 25 ? -1.957 -20.875 -13.719 1 98.88 25 LEU B CA 1
ATOM 2240 C C . LEU B 1 25 ? -1.484 -21.203 -12.305 1 98.88 25 LEU B C 1
ATOM 2242 O O . LEU B 1 25 ? -1.814 -22.266 -11.773 1 98.88 25 LEU B O 1
ATOM 2246 N N . LEU B 1 26 ? -0.732 -20.328 -11.742 1 98.88 26 LEU B N 1
ATOM 2247 C CA . LEU B 1 26 ? -0.192 -20.531 -10.406 1 98.88 26 LEU B CA 1
ATOM 2248 C C . LEU B 1 26 ? -0.846 -19.594 -9.398 1 98.88 26 LEU B C 1
ATOM 2250 O O . LEU B 1 26 ? -0.815 -18.375 -9.578 1 98.88 26 LEU B O 1
ATOM 2254 N N . ASN B 1 27 ? -1.35 -20.125 -8.258 1 98.62 27 ASN B N 1
ATOM 2255 C CA . ASN B 1 27 ? -2.234 -19.484 -7.289 1 98.62 27 ASN B CA 1
ATOM 2256 C C . ASN B 1 27 ? -1.492 -18.453 -6.445 1 98.62 27 ASN B C 1
ATOM 2258 O O . ASN B 1 27 ? -0.305 -18.625 -6.156 1 98.62 27 ASN B O 1
ATOM 2262 N N . GLY B 1 28 ? -2.252 -17.422 -6.02 1 98.5 28 GLY B N 1
ATOM 2263 C CA . GLY B 1 28 ? -1.823 -16.609 -4.887 1 98.5 28 GLY B CA 1
ATOM 2264 C C . GLY B 1 28 ? -1.852 -17.375 -3.572 1 98.5 28 GLY B C 1
ATOM 2265 O O . GLY B 1 28 ? -2.336 -18.5 -3.514 1 98.5 28 GLY B O 1
ATOM 2266 N N . ILE B 1 29 ? -1.42 -16.766 -2.51 1 97.69 29 ILE B N 1
ATOM 2267 C CA . ILE B 1 29 ? -1.054 -17.453 -1.271 1 97.69 29 ILE B CA 1
ATOM 2268 C C . ILE B 1 29 ? -2.305 -18.016 -0.604 1 97.69 29 ILE B C 1
ATOM 2270 O O . ILE B 1 29 ? -2.254 -19.062 0.029 1 97.69 29 ILE B O 1
ATOM 2274 N N . THR B 1 30 ? -3.428 -17.422 -0.646 1 96.44 30 THR B N 1
ATOM 2275 C CA . THR B 1 30 ? -4.637 -17.906 0.01 1 96.44 30 THR B CA 1
ATOM 2276 C C . THR B 1 30 ? -5.641 -18.422 -1.018 1 96.44 30 THR B C 1
ATOM 2278 O O . THR B 1 30 ? -6.836 -18.531 -0.727 1 96.44 30 THR B O 1
ATOM 2281 N N . MET B 1 31 ? -5.215 -18.688 -2.152 1 96.44 31 MET B N 1
ATOM 2282 C CA . MET B 1 31 ? -6.07 -19.141 -3.244 1 96.44 31 MET B CA 1
ATOM 2283 C C . MET B 1 31 ? -6.074 -20.656 -3.342 1 96.44 31 MET B C 1
ATOM 2285 O O . MET B 1 31 ? -5.234 -21.328 -2.732 1 96.44 31 MET B O 1
ATOM 2289 N N . SER B 1 32 ? -6.992 -21.156 -4.023 1 96.62 32 SER B N 1
ATOM 2290 C CA . SER B 1 32 ? -7.039 -22.5 -4.598 1 96.62 32 SER B CA 1
ATOM 2291 C C . SER B 1 32 ? -7.484 -22.453 -6.059 1 96.62 32 SER B C 1
ATOM 2293 O O . SER B 1 32 ? -7.754 -21.391 -6.602 1 96.62 32 SER B O 1
ATOM 2295 N N . THR B 1 33 ? -7.551 -23.656 -6.672 1 96.75 33 THR B N 1
ATOM 2296 C CA . THR B 1 33 ? -7.938 -23.734 -8.078 1 96.75 33 THR B CA 1
ATOM 2297 C C . THR B 1 33 ? -9.281 -23.047 -8.305 1 96.75 33 THR B C 1
ATOM 2299 O O . THR B 1 33 ? -9.523 -22.484 -9.375 1 96.75 33 THR B O 1
ATOM 2302 N N . VAL B 1 34 ? -10.133 -23 -7.289 1 95.38 34 VAL B N 1
ATOM 2303 C CA . VAL B 1 34 ? -11.477 -22.422 -7.398 1 95.38 34 VAL B CA 1
ATOM 2304 C C . VAL B 1 34 ? -11.375 -20.922 -7.648 1 95.38 34 VAL B C 1
ATOM 2306 O O . VAL B 1 34 ? -12.25 -20.328 -8.289 1 95.38 34 VAL B O 1
ATOM 2309 N N . GLY B 1 35 ? -10.312 -20.312 -7.234 1 96.19 35 GLY B N 1
ATOM 2310 C CA . GLY B 1 35 ? -10.133 -18.875 -7.355 1 96.19 35 GLY B CA 1
ATOM 2311 C C . GLY B 1 35 ? -10.078 -18.391 -8.797 1 96.19 35 GLY B C 1
ATOM 2312 O O . GLY B 1 35 ? -10.344 -17.234 -9.078 1 96.19 35 GLY B O 1
ATOM 2313 N N . TRP B 1 36 ? -9.773 -19.312 -9.727 1 98.06 36 TRP B N 1
ATOM 2314 C CA . TRP B 1 36 ? -9.594 -18.938 -11.125 1 98.06 36 TRP B CA 1
ATOM 2315 C C . TRP B 1 36 ? -10.914 -19.031 -11.883 1 98.06 36 TRP B C 1
ATOM 2317 O O . TRP B 1 36 ? -10.969 -18.75 -13.086 1 98.06 36 TRP B O 1
ATOM 2327 N N . THR B 1 37 ? -11.977 -19.328 -11.211 1 97.12 37 THR B N 1
ATOM 2328 C CA . THR B 1 37 ? -13.25 -19.672 -11.844 1 97.12 37 THR B CA 1
ATOM 2329 C C . THR B 1 37 ? -13.727 -18.547 -12.75 1 97.12 37 THR B C 1
ATOM 2331 O O . THR B 1 37 ? -14.18 -18.797 -13.875 1 97.12 37 THR B O 1
ATOM 2334 N N . LEU B 1 38 ? -13.602 -17.281 -12.344 1 97.44 38 LEU B N 1
ATOM 2335 C CA . LEU B 1 38 ? -14.125 -16.156 -13.094 1 97.44 38 LEU B CA 1
ATOM 2336 C C . LEU B 1 38 ? -13.328 -15.945 -14.383 1 97.44 38 LEU B C 1
ATOM 2338 O O . LEU B 1 38 ? -13.836 -15.352 -15.336 1 97.44 38 LEU B O 1
ATOM 2342 N N . MET B 1 39 ? -12.133 -16.484 -14.43 1 98.19 39 MET B N 1
ATOM 2343 C CA . MET B 1 39 ? -11.25 -16.281 -15.57 1 98.19 39 MET B CA 1
ATOM 2344 C C . MET B 1 39 ? -11.461 -17.359 -16.625 1 98.19 39 MET B C 1
ATOM 2346 O O . MET B 1 39 ? -11.125 -17.172 -17.797 1 98.19 39 MET B O 1
ATOM 2350 N N . MET B 1 40 ? -12 -18.484 -16.297 1 98.12 40 MET B N 1
ATOM 2351 C CA . MET B 1 40 ? -11.984 -19.703 -17.094 1 98.12 40 MET B CA 1
ATOM 2352 C C . MET B 1 40 ? -12.711 -19.5 -18.422 1 98.12 40 MET B C 1
ATOM 2354 O O . MET B 1 40 ? -12.18 -19.828 -19.469 1 98.12 40 MET B O 1
ATOM 2358 N N . PRO B 1 41 ? -13.922 -18.812 -18.391 1 98.12 41 PRO B N 1
ATOM 2359 C CA . PRO B 1 41 ? -14.617 -18.641 -19.672 1 98.12 41 PRO B CA 1
ATOM 2360 C C . PRO B 1 41 ? -13.82 -17.812 -20.672 1 98.12 41 PRO B C 1
ATOM 2362 O O . PRO B 1 41 ? -13.977 -17.984 -21.891 1 98.12 41 PRO B O 1
ATOM 2365 N N . LEU B 1 42 ? -12.898 -16.969 -20.219 1 98.12 42 LEU B N 1
ATOM 2366 C CA . LEU B 1 42 ? -12.133 -16.078 -21.078 1 98.12 42 LEU B CA 1
ATOM 2367 C C . LEU B 1 42 ? -10.844 -16.75 -21.547 1 98.12 42 LEU B C 1
ATOM 2369 O O . LEU B 1 42 ? -10.273 -16.359 -22.578 1 98.12 42 LEU B O 1
ATOM 2373 N N . LEU B 1 43 ? -10.391 -17.781 -20.812 1 98.44 43 LEU B N 1
ATOM 2374 C CA . LEU B 1 43 ? -9.102 -18.406 -21.109 1 98.44 43 LEU B CA 1
ATOM 2375 C C . LEU B 1 43 ? -9.305 -19.734 -21.844 1 98.44 43 LEU B C 1
ATOM 2377 O O . LEU B 1 43 ? -8.516 -20.078 -22.734 1 98.44 43 LEU B O 1
ATOM 2381 N N . GLU B 1 44 ? -10.359 -20.484 -21.578 1 98.06 44 GLU B N 1
ATOM 2382 C CA . GLU B 1 44 ? -10.57 -21.859 -22.016 1 98.06 44 GLU B CA 1
ATOM 2383 C C . GLU B 1 44 ? -10.703 -21.953 -23.531 1 98.06 44 GLU B C 1
ATOM 2385 O O . GLU B 1 44 ? -10.336 -22.969 -24.125 1 98.06 44 GLU B O 1
ATOM 2390 N N . PRO B 1 45 ? -11.211 -20.891 -24.219 1 97.25 45 PRO B N 1
ATOM 2391 C CA . PRO B 1 45 ? -11.258 -20.953 -25.672 1 97.25 45 PRO B CA 1
ATOM 2392 C C . PRO B 1 45 ? -9.875 -20.906 -26.312 1 97.25 45 PRO B C 1
ATOM 2394 O O . PRO B 1 45 ? -9.711 -21.297 -27.469 1 97.25 45 PRO B O 1
ATOM 2397 N N . HIS B 1 46 ? -8.852 -20.484 -25.609 1 96.88 46 HIS B N 1
ATOM 2398 C CA . HIS B 1 46 ? -7.555 -20.188 -26.219 1 96.88 46 HIS B CA 1
ATOM 2399 C C . HIS B 1 46 ? -6.492 -21.188 -25.75 1 96.88 46 HIS B C 1
ATOM 2401 O O . HIS B 1 46 ? -5.473 -21.359 -26.422 1 96.88 46 HIS B O 1
ATOM 2407 N N . PHE B 1 47 ? -6.77 -21.828 -24.625 1 98.25 47 PHE B N 1
ATOM 2408 C CA . PHE B 1 47 ? -5.699 -22.594 -24 1 98.25 47 PHE B CA 1
ATOM 2409 C C . PHE B 1 47 ? -6.207 -23.953 -23.5 1 98.25 47 PHE B C 1
ATOM 2411 O O . PHE B 1 47 ? -7.41 -24.125 -23.312 1 98.25 47 PHE B O 1
ATOM 2418 N N . ARG B 1 48 ? -5.293 -24.938 -23.422 1 97.81 48 ARG B N 1
ATOM 2419 C CA . ARG B 1 48 ? -5.383 -26 -22.422 1 97.81 48 ARG B CA 1
ATOM 2420 C C . ARG B 1 48 ? -4.961 -25.484 -21.047 1 97.81 48 ARG B C 1
ATOM 2422 O O . ARG B 1 48 ? -3.768 -25.359 -20.766 1 97.81 48 ARG B O 1
ATOM 2429 N N . VAL B 1 49 ? -5.945 -25.172 -20.234 1 98.5 49 VAL B N 1
ATOM 2430 C CA . VAL B 1 49 ? -5.668 -24.484 -18.984 1 98.5 49 VAL B CA 1
ATOM 2431 C C . VAL B 1 49 ? -5.395 -25.5 -17.875 1 98.5 49 VAL B C 1
ATOM 2433 O O . VAL B 1 49 ? -6.219 -26.375 -17.609 1 98.5 49 VAL B O 1
ATOM 2436 N N . ILE B 1 50 ? -4.27 -25.438 -17.297 1 98.25 50 ILE B N 1
ATOM 2437 C CA . ILE B 1 50 ? -3.883 -26.25 -16.156 1 98.25 50 ILE B CA 1
ATOM 2438 C C . ILE B 1 50 ? -3.85 -25.391 -14.891 1 98.25 50 ILE B C 1
ATOM 2440 O O . ILE B 1 50 ? -3.236 -24.312 -14.875 1 98.25 50 ILE B O 1
ATOM 2444 N N . ARG B 1 51 ? -4.555 -25.75 -13.859 1 98.38 51 ARG B N 1
ATOM 2445 C CA . ARG B 1 51 ? -4.535 -25.141 -12.531 1 98.38 51 ARG B CA 1
ATOM 2446 C C . ARG B 1 51 ? -4.039 -26.141 -11.484 1 98.38 51 ARG B C 1
ATOM 2448 O O . ARG B 1 51 ? -4.238 -27.344 -11.617 1 98.38 51 ARG B O 1
ATOM 2455 N N . MET B 1 52 ? -3.426 -25.656 -10.469 1 97.75 52 MET B N 1
ATOM 2456 C CA . MET B 1 52 ? -2.979 -26.547 -9.406 1 97.75 52 MET B CA 1
ATOM 2457 C C . MET B 1 52 ? -3.025 -25.844 -8.055 1 97.75 52 MET B C 1
ATOM 2459 O O . MET B 1 52 ? -2.947 -24.609 -7.984 1 97.75 52 MET B O 1
ATOM 2463 N N . ASP B 1 53 ? -3.215 -26.594 -7.004 1 98.19 53 ASP B N 1
ATOM 2464 C CA . ASP B 1 53 ? -2.99 -26.141 -5.633 1 98.19 53 ASP B CA 1
ATOM 2465 C C . ASP B 1 53 ? -1.569 -26.453 -5.176 1 98.19 53 ASP B C 1
ATOM 2467 O O . ASP B 1 53 ? -1.107 -27.594 -5.312 1 98.19 53 ASP B O 1
ATOM 2471 N N . PHE B 1 54 ? -0.894 -25.469 -4.656 1 98.38 54 PHE B N 1
ATOM 2472 C CA . PHE B 1 54 ? 0.403 -25.734 -4.047 1 98.38 54 PHE B CA 1
ATOM 2473 C C . PHE B 1 54 ? 0.243 -26.578 -2.785 1 98.38 54 PHE B C 1
ATOM 2475 O O . PHE B 1 54 ? -0.864 -26.719 -2.262 1 98.38 54 PHE B O 1
ATOM 2482 N N . LEU B 1 55 ? 1.371 -27.25 -2.357 1 98.38 55 LEU B N 1
ATOM 2483 C CA . LEU B 1 55 ? 1.327 -27.797 -1.006 1 98.38 55 LEU B CA 1
ATOM 2484 C C . LEU B 1 55 ? 0.897 -26.719 -0.004 1 98.38 55 LEU B C 1
ATOM 2486 O O . LEU B 1 55 ? 1.387 -25.594 -0.046 1 98.38 55 LEU B O 1
ATOM 2490 N N . GLY B 1 56 ? -0.064 -27.125 0.803 1 98.25 56 GLY B N 1
ATOM 2491 C CA . GLY B 1 56 ? -0.567 -26.188 1.797 1 98.25 56 GLY B CA 1
ATOM 2492 C C . GLY B 1 56 ? -1.778 -25.406 1.322 1 98.25 56 GLY B C 1
ATOM 2493 O O . GLY B 1 56 ? -2.375 -24.641 2.09 1 98.25 56 GLY B O 1
ATOM 2494 N N . GLN B 1 57 ? -2.244 -25.672 0.075 1 97.81 57 GLN B N 1
ATOM 2495 C CA . GLN B 1 57 ? -3.4 -24.953 -0.462 1 97.81 57 GLN B CA 1
ATOM 2496 C C . GLN B 1 57 ? -4.48 -25.938 -0.923 1 97.81 57 GLN B C 1
ATOM 2498 O O . GLN B 1 57 ? -4.172 -27 -1.453 1 97.81 57 GLN B O 1
ATOM 2503 N N . GLY B 1 58 ? -5.707 -25.484 -0.695 1 96.69 58 GLY B N 1
ATOM 2504 C CA . GLY B 1 58 ? -6.84 -26.188 -1.285 1 96.69 58 GLY B CA 1
ATOM 2505 C C . GLY B 1 58 ? -6.836 -27.672 -1.004 1 96.69 58 GLY B C 1
ATOM 2506 O O . GLY B 1 58 ? -6.738 -28.094 0.152 1 96.69 58 GLY B O 1
ATOM 2507 N N . GLN B 1 59 ? -6.832 -28.453 -2.131 1 96.69 59 GLN B N 1
ATOM 2508 C CA . GLN B 1 59 ? -7.035 -29.891 -1.996 1 96.69 59 GLN B CA 1
ATOM 2509 C C . GLN B 1 59 ? -5.707 -30.641 -2.064 1 96.69 59 GLN B C 1
ATOM 2511 O O . GLN B 1 59 ? -5.68 -31.875 -1.997 1 96.69 59 GLN B O 1
ATOM 2516 N N . SER B 1 60 ? -4.605 -29.922 -2.178 1 97.94 60 SER B N 1
ATOM 2517 C CA . SER B 1 60 ? -3.289 -30.531 -2.086 1 97.94 60 SER B CA 1
ATOM 2518 C C . SER B 1 60 ? -2.928 -30.859 -0.638 1 97.94 60 SER B C 1
ATOM 2520 O O . SER B 1 60 ? -3.57 -30.359 0.291 1 97.94 60 SER B O 1
ATOM 2522 N N . GLU B 1 61 ? -1.898 -31.719 -0.497 1 97.62 61 GLU B N 1
ATOM 2523 C CA . GLU B 1 61 ? -1.45 -32.094 0.839 1 97.62 61 GLU B CA 1
ATOM 2524 C C . GLU B 1 61 ? -0.917 -30.891 1.605 1 97.62 61 GLU B C 1
ATOM 2526 O O . GLU B 1 61 ? -0.379 -29.969 1.007 1 97.62 61 GLU B O 1
ATOM 2531 N N . HIS B 1 62 ? -1.092 -30.906 2.885 1 98 62 HIS B N 1
ATOM 2532 C CA . HIS B 1 62 ? -0.589 -29.875 3.789 1 98 62 HIS B CA 1
ATOM 2533 C C . HIS B 1 62 ? 0.431 -30.453 4.766 1 98 62 HIS B C 1
ATOM 2535 O O . HIS B 1 62 ? 0.213 -30.438 5.98 1 98 62 HIS B O 1
ATOM 2541 N N . PRO B 1 63 ? 1.534 -30.922 4.266 1 97.75 63 PRO B N 1
ATOM 2542 C CA . PRO B 1 63 ? 2.5 -31.531 5.18 1 97.75 63 PRO B CA 1
ATOM 2543 C C . PRO B 1 63 ? 3.023 -30.562 6.227 1 97.75 63 PRO B C 1
ATOM 2545 O O . PRO B 1 63 ? 3.172 -29.359 5.941 1 97.75 63 PRO B O 1
ATOM 2548 N N . PRO B 1 64 ? 3.283 -31.078 7.48 1 97.06 64 PRO B N 1
ATOM 2549 C CA . PRO B 1 64 ? 3.846 -30.188 8.5 1 97.06 64 PRO B CA 1
ATOM 2550 C C . PRO B 1 64 ? 5.262 -29.719 8.164 1 97.06 64 PRO B C 1
ATOM 2552 O O . PRO B 1 64 ? 5.91 -30.297 7.285 1 97.06 64 PRO B O 1
ATOM 2555 N N . GLY B 1 65 ? 5.66 -28.688 8.805 1 96.88 65 GLY B N 1
ATOM 2556 C CA . GLY B 1 65 ? 6.98 -28.109 8.617 1 96.88 65 GLY B CA 1
ATOM 2557 C C . GLY B 1 65 ? 7.055 -26.656 9.039 1 96.88 65 GLY B C 1
ATOM 2558 O O . GLY B 1 65 ? 6.082 -26.094 9.547 1 96.88 65 GLY B O 1
ATOM 2559 N N . GLU B 1 66 ? 8.297 -26.109 8.852 1 97.44 66 GLU B N 1
ATOM 2560 C CA . GLU B 1 66 ? 8.508 -24.703 9.219 1 97.44 66 GLU B CA 1
ATOM 2561 C C . GLU B 1 66 ? 8.07 -23.766 8.102 1 97.44 66 GLU B C 1
ATOM 2563 O O . GLU B 1 66 ? 7.59 -22.656 8.367 1 97.44 66 GLU B O 1
ATOM 2568 N N . LEU B 1 67 ? 8.289 -24.203 6.941 1 98.5 67 LEU B N 1
ATOM 2569 C CA . LEU B 1 67 ? 7.945 -23.391 5.777 1 98.5 67 LEU B CA 1
ATOM 2570 C C . LEU B 1 67 ? 7.762 -24.266 4.543 1 98.5 67 LEU B C 1
ATOM 2572 O O . LEU B 1 67 ? 8.188 -25.422 4.523 1 98.5 67 LEU B O 1
ATOM 2576 N N . TYR B 1 68 ? 7.016 -23.812 3.584 1 98.56 68 TYR B N 1
ATOM 2577 C CA . TYR B 1 68 ? 7.023 -24.328 2.219 1 98.56 68 TYR B CA 1
ATOM 2578 C C . TYR B 1 68 ? 7.941 -23.484 1.33 1 98.56 68 TYR B C 1
ATOM 2580 O O . TYR B 1 68 ? 7.598 -22.375 0.954 1 98.56 68 TYR B O 1
ATOM 2588 N N . ALA B 1 69 ? 9.102 -24.078 0.986 1 98.44 69 ALA B N 1
ATOM 2589 C CA . ALA B 1 69 ? 10.055 -23.328 0.163 1 98.44 69 ALA B CA 1
ATOM 2590 C C . ALA B 1 69 ? 9.508 -23.109 -1.243 1 98.44 69 ALA B C 1
ATOM 2592 O O . ALA B 1 69 ? 8.945 -24.016 -1.851 1 98.44 69 ALA B O 1
ATOM 2593 N N . LEU B 1 70 ? 9.711 -21.891 -1.731 1 98.75 70 LEU B N 1
ATOM 2594 C CA . LEU B 1 70 ? 9.219 -21.562 -3.064 1 98.75 70 LEU B CA 1
ATOM 2595 C C . LEU B 1 70 ? 9.891 -22.422 -4.125 1 98.75 70 LEU B C 1
ATOM 2597 O O . LEU B 1 70 ? 9.258 -22.797 -5.113 1 98.75 70 LEU B O 1
ATOM 2601 N N . ALA B 1 71 ? 11.141 -22.719 -3.93 1 98.56 71 ALA B N 1
ATOM 2602 C CA . ALA B 1 71 ? 11.883 -23.562 -4.859 1 98.56 71 ALA B CA 1
ATOM 2603 C C . ALA B 1 71 ? 11.258 -24.953 -4.961 1 98.56 71 ALA B C 1
ATOM 2605 O O . ALA B 1 71 ? 11.164 -25.516 -6.051 1 98.56 71 ALA B O 1
ATOM 2606 N N . ASP B 1 72 ? 10.844 -25.5 -3.803 1 98.44 72 ASP B N 1
ATOM 2607 C CA . ASP B 1 72 ? 10.203 -26.812 -3.785 1 98.44 72 ASP B CA 1
ATOM 2608 C C . ASP B 1 72 ? 8.859 -26.781 -4.512 1 98.44 72 ASP B C 1
ATOM 2610 O O . ASP B 1 72 ? 8.5 -27.719 -5.211 1 98.44 72 ASP B O 1
ATOM 2614 N N . GLN B 1 73 ? 8.102 -25.703 -4.293 1 98.75 73 GLN B N 1
ATOM 2615 C CA . GLN B 1 73 ? 6.832 -25.531 -4.992 1 98.75 73 GLN B CA 1
ATOM 2616 C C . GLN B 1 73 ? 7.039 -25.453 -6.5 1 98.75 73 GLN B C 1
ATOM 2618 O O . GLN B 1 73 ? 6.25 -26 -7.27 1 98.75 73 GLN B O 1
ATOM 2623 N N . ALA B 1 74 ? 8.102 -24.766 -6.934 1 98.81 74 ALA B N 1
ATOM 2624 C CA . ALA B 1 74 ? 8.445 -24.672 -8.352 1 98.81 74 ALA B CA 1
ATOM 2625 C C . ALA B 1 74 ? 8.773 -26.047 -8.93 1 98.81 74 ALA B C 1
ATOM 2627 O O . ALA B 1 74 ? 8.359 -26.375 -10.039 1 98.81 74 ALA B O 1
ATOM 2628 N N . ASP B 1 75 ? 9.555 -26.828 -8.172 1 98.69 75 ASP B N 1
ATOM 2629 C CA . ASP B 1 75 ? 9.891 -28.188 -8.609 1 98.69 75 ASP B CA 1
ATOM 2630 C C . ASP B 1 75 ? 8.641 -29.047 -8.75 1 98.69 75 ASP B C 1
ATOM 2632 O O . ASP B 1 75 ? 8.547 -29.875 -9.656 1 98.69 75 ASP B O 1
ATOM 2636 N N . LEU B 1 76 ? 7.68 -28.859 -7.859 1 98.38 76 LEU B N 1
ATOM 2637 C CA . LEU B 1 76 ? 6.414 -29.578 -7.949 1 98.38 76 LEU B CA 1
ATOM 2638 C C . L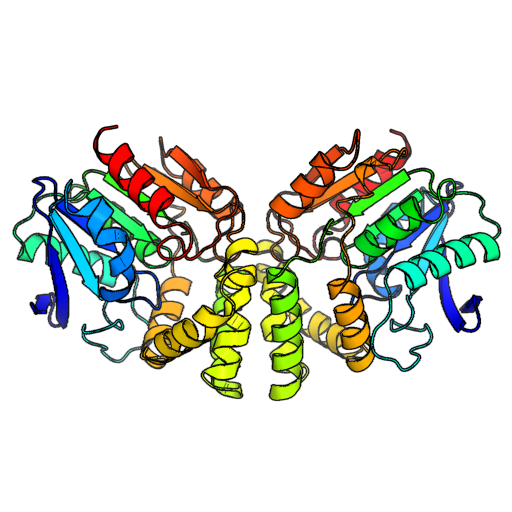EU B 1 76 ? 5.648 -29.188 -9.211 1 98.38 76 LEU B C 1
ATOM 2640 O O . LEU B 1 76 ? 5.023 -30.031 -9.852 1 98.38 76 LEU B O 1
ATOM 2644 N N . ALA B 1 77 ? 5.66 -27.922 -9.516 1 98.62 77 ALA B N 1
ATOM 2645 C CA . ALA B 1 77 ? 5.012 -27.469 -10.742 1 98.62 77 ALA B CA 1
ATOM 2646 C C . ALA B 1 77 ? 5.648 -28.109 -11.977 1 98.62 77 ALA B C 1
ATOM 2648 O O . ALA B 1 77 ? 4.945 -28.516 -12.898 1 98.62 77 ALA B O 1
ATOM 2649 N N . ALA B 1 78 ? 6.969 -28.172 -12.016 1 98.62 78 ALA B N 1
ATOM 2650 C CA . ALA B 1 78 ? 7.668 -28.844 -13.109 1 98.62 78 ALA B CA 1
ATOM 2651 C C . ALA B 1 78 ? 7.289 -30.312 -13.18 1 98.62 78 ALA B C 1
ATOM 2653 O O . ALA B 1 78 ? 7.074 -30.859 -14.266 1 98.62 78 ALA B O 1
ATOM 2654 N N . ALA B 1 79 ? 7.215 -30.938 -12.016 1 98.38 79 ALA B N 1
ATOM 2655 C CA . ALA B 1 79 ? 6.84 -32.344 -11.945 1 98.38 79 ALA B CA 1
ATOM 2656 C C . ALA B 1 79 ? 5.422 -32.562 -12.477 1 98.38 79 ALA B C 1
ATOM 2658 O O . ALA B 1 79 ? 5.133 -33.594 -13.078 1 98.38 79 ALA B O 1
ATOM 2659 N N . LEU B 1 80 ? 4.547 -31.594 -12.203 1 98.19 80 LEU B N 1
ATOM 2660 C CA . LEU B 1 80 ? 3.193 -31.688 -12.742 1 98.19 80 LEU B CA 1
ATOM 2661 C C . LEU B 1 80 ? 3.209 -31.656 -14.266 1 98.19 80 LEU B C 1
ATOM 2663 O O . LEU B 1 80 ? 2.469 -32.406 -14.914 1 98.19 80 LEU B O 1
ATOM 2667 N N . LEU B 1 81 ? 4.004 -30.781 -14.844 1 98 81 LEU B N 1
ATOM 2668 C CA . LEU B 1 81 ? 4.133 -30.734 -16.297 1 98 81 LEU B CA 1
ATOM 2669 C C . LEU B 1 81 ? 4.617 -32.062 -16.844 1 98 81 LEU B C 1
ATOM 2671 O O . LEU B 1 81 ? 4.102 -32.562 -17.844 1 98 81 LEU B O 1
ATOM 2675 N N . ASP B 1 82 ? 5.586 -32.688 -16.141 1 97.69 82 ASP B N 1
ATOM 2676 C CA . ASP B 1 82 ? 6.051 -34.031 -16.516 1 97.69 82 ASP B CA 1
ATOM 2677 C C . ASP B 1 82 ? 4.914 -35.031 -16.438 1 97.69 82 ASP B C 1
ATOM 2679 O O . ASP B 1 82 ? 4.73 -35.844 -17.359 1 97.69 82 ASP B O 1
ATOM 2683 N N . TRP B 1 83 ? 4.215 -34.969 -15.344 1 96.94 83 TRP B N 1
ATOM 2684 C CA . TRP B 1 83 ? 3.102 -35.875 -15.102 1 96.94 83 TRP B CA 1
ATOM 2685 C C . TRP B 1 83 ? 2.074 -35.812 -16.219 1 96.94 83 TRP B C 1
ATOM 2687 O O . TRP B 1 83 ? 1.509 -36.812 -16.641 1 96.94 83 TRP B O 1
ATOM 2697 N N . LEU B 1 84 ? 1.87 -34.625 -16.766 1 96.44 84 LEU B N 1
ATOM 2698 C CA . LEU B 1 84 ? 0.879 -34.375 -17.797 1 96.44 84 LEU B CA 1
ATOM 2699 C C . LEU B 1 84 ? 1.493 -34.531 -19.188 1 96.44 84 LEU B C 1
ATOM 2701 O O . LEU B 1 84 ? 0.826 -34.281 -20.203 1 96.44 84 LEU B O 1
ATOM 2705 N N . GLN B 1 85 ? 2.746 -34.812 -19.234 1 97.12 85 GLN B N 1
ATOM 2706 C CA . GLN B 1 85 ? 3.494 -35 -20.469 1 97.12 85 GLN B CA 1
ATOM 2707 C C . GLN B 1 85 ? 3.492 -33.75 -21.328 1 97.12 85 GLN B C 1
ATOM 2709 O O . GLN B 1 85 ? 3.268 -33.812 -22.531 1 97.12 85 GLN B O 1
ATOM 2714 N N . LEU B 1 86 ? 3.658 -32.656 -20.703 1 97.12 86 LEU B N 1
ATOM 2715 C CA . LEU B 1 86 ? 3.801 -31.359 -21.359 1 97.12 86 LEU B CA 1
ATOM 2716 C C . LEU B 1 86 ? 5.246 -30.891 -21.297 1 97.12 86 LEU B C 1
ATOM 2718 O O . LEU B 1 86 ? 5.758 -30.562 -20.234 1 97.12 86 LEU B O 1
ATOM 2722 N N . PRO B 1 87 ? 5.91 -30.828 -22.453 1 96.75 87 PRO B N 1
ATOM 2723 C CA . PRO B 1 87 ? 7.316 -30.422 -22.453 1 96.75 87 PRO B CA 1
ATOM 2724 C C . PRO B 1 87 ? 7.504 -28.969 -22.031 1 96.75 87 PRO B C 1
ATOM 2726 O O . PRO B 1 87 ? 8.484 -28.641 -21.359 1 96.75 87 PRO B O 1
ATOM 2729 N N . GLN B 1 88 ? 6.578 -28.141 -22.516 1 96.88 88 GLN B N 1
ATOM 2730 C CA . GLN B 1 88 ? 6.641 -26.703 -22.25 1 96.88 88 GLN B CA 1
ATOM 2731 C C . GLN B 1 88 ? 5.246 -26.125 -22.031 1 96.88 88 GLN B C 1
ATOM 2733 O O . GLN B 1 88 ? 4.254 -26.672 -22.516 1 96.88 88 GLN B O 1
ATOM 2738 N N . ALA B 1 89 ? 5.203 -25.016 -21.25 1 97.94 89 ALA B N 1
ATOM 2739 C CA . ALA B 1 89 ? 3.924 -24.344 -21.016 1 97.94 89 ALA B CA 1
ATOM 2740 C C . ALA B 1 89 ? 4.102 -22.828 -20.938 1 97.94 89 ALA B C 1
ATOM 2742 O O . ALA B 1 89 ? 5.191 -22.344 -20.625 1 97.94 89 ALA B O 1
ATOM 2743 N N . TYR B 1 90 ? 3.043 -22.062 -21.375 1 98.38 90 TYR B N 1
ATOM 2744 C CA . TYR B 1 90 ? 2.861 -20.688 -20.922 1 98.38 90 TYR B CA 1
ATOM 2745 C C . TYR B 1 90 ? 2.473 -20.641 -19.438 1 98.38 90 TYR B C 1
ATOM 2747 O O . TYR B 1 90 ? 1.554 -21.344 -19.016 1 98.38 90 TYR B O 1
ATOM 2755 N N . VAL B 1 91 ? 3.217 -19.906 -18.609 1 98.81 91 VAL B N 1
ATOM 2756 C CA . VAL B 1 91 ? 2.955 -19.859 -17.172 1 98.81 91 VAL B CA 1
ATOM 2757 C C . VAL B 1 91 ? 2.52 -18.453 -16.766 1 98.81 91 VAL B C 1
ATOM 2759 O O . VAL B 1 91 ? 3.15 -17.469 -17.141 1 98.81 91 VAL B O 1
ATOM 2762 N N . ALA B 1 92 ? 1.41 -18.328 -16.109 1 98.88 92 ALA B N 1
ATOM 2763 C CA . ALA B 1 92 ? 0.96 -17.109 -15.469 1 98.88 92 ALA B CA 1
ATOM 2764 C C . ALA B 1 92 ? 0.851 -17.281 -13.953 1 98.88 92 ALA B C 1
ATOM 2766 O O . ALA B 1 92 ? 0.155 -18.188 -13.477 1 98.88 92 ALA B O 1
ATOM 2767 N N . GLY B 1 93 ? 1.561 -16.516 -13.219 1 98.88 93 GLY B N 1
ATOM 2768 C CA . GLY B 1 93 ? 1.532 -16.594 -11.766 1 98.88 93 GLY B CA 1
ATOM 2769 C C . GLY B 1 93 ? 1.035 -15.312 -11.117 1 98.88 93 GLY B C 1
ATOM 2770 O O . GLY B 1 93 ? 1.478 -14.211 -11.469 1 98.88 93 GLY B O 1
ATOM 2771 N N . LEU B 1 94 ? 0.126 -15.461 -10.219 1 98.88 94 LEU B N 1
ATOM 2772 C CA . LEU B 1 94 ? -0.394 -14.336 -9.445 1 98.88 94 LEU B CA 1
ATOM 2773 C C . LEU B 1 94 ? 0.191 -14.32 -8.039 1 98.88 94 LEU B C 1
ATOM 2775 O O . LEU B 1 94 ? 0.117 -15.328 -7.32 1 98.88 94 LEU B O 1
ATOM 2779 N N . SER B 1 95 ? 0.709 -13.102 -7.602 1 98.81 95 SER B N 1
ATOM 2780 C CA . SER B 1 95 ? 1.189 -12.898 -6.238 1 98.81 95 SER B CA 1
ATOM 2781 C C . SER B 1 95 ? 2.156 -14.008 -5.824 1 98.81 95 SER B C 1
ATOM 2783 O O . SER B 1 95 ? 3.219 -14.164 -6.426 1 98.81 95 SER B O 1
ATOM 2785 N N . TYR B 1 96 ? 1.905 -14.883 -4.887 1 98.88 96 TYR B N 1
ATOM 2786 C CA . TYR B 1 96 ? 2.686 -16.047 -4.473 1 98.88 96 TYR B CA 1
ATOM 2787 C C . TYR B 1 96 ? 3.041 -16.922 -5.668 1 98.88 96 TYR B C 1
ATOM 2789 O O . TYR B 1 96 ? 4.195 -17.328 -5.824 1 98.88 96 TYR B O 1
ATOM 2797 N N . GLY B 1 97 ? 2.057 -17.141 -6.484 1 98.94 97 GLY B N 1
ATOM 2798 C CA . GLY B 1 97 ? 2.281 -17.922 -7.688 1 98.94 97 GLY B CA 1
ATOM 2799 C C . GLY B 1 97 ? 3.273 -17.281 -8.641 1 98.94 97 GLY B C 1
ATOM 2800 O O . GLY B 1 97 ? 3.965 -17.984 -9.383 1 98.94 97 GLY B O 1
ATOM 2801 N N . GLY B 1 98 ? 3.301 -15.93 -8.68 1 98.94 98 GLY B N 1
ATOM 2802 C CA . GLY B 1 98 ? 4.309 -15.234 -9.461 1 98.94 98 GLY B CA 1
ATOM 2803 C C . GLY B 1 98 ? 5.719 -15.461 -8.953 1 98.94 98 GLY B C 1
ATOM 2804 O O . GLY B 1 98 ? 6.656 -15.578 -9.742 1 98.94 98 GLY B O 1
ATOM 2805 N N . MET B 1 99 ? 5.895 -15.492 -7.645 1 98.94 99 MET B N 1
ATOM 2806 C CA . MET B 1 99 ? 7.195 -15.797 -7.055 1 98.94 99 MET B CA 1
ATOM 2807 C C . MET B 1 99 ? 7.629 -17.219 -7.395 1 98.94 99 MET B C 1
ATOM 2809 O O . MET B 1 99 ? 8.766 -17.438 -7.809 1 98.94 99 MET B O 1
ATOM 2813 N N . VAL B 1 100 ? 6.703 -18.156 -7.254 1 98.94 100 VAL B N 1
ATOM 2814 C CA . VAL B 1 100 ? 6.988 -19.547 -7.586 1 98.94 100 VAL B CA 1
ATOM 2815 C C . VAL B 1 100 ? 7.332 -19.656 -9.07 1 98.94 100 VAL B C 1
ATOM 2817 O O . VAL B 1 100 ? 8.242 -20.406 -9.438 1 98.94 100 VAL B O 1
ATOM 2820 N N . ALA B 1 101 ? 6.645 -18.922 -9.906 1 98.94 101 ALA B N 1
ATOM 2821 C CA . ALA B 1 101 ? 6.895 -18.953 -11.344 1 98.94 101 ALA B CA 1
ATOM 2822 C C . ALA B 1 101 ? 8.312 -18.469 -11.664 1 98.94 101 ALA B C 1
ATOM 2824 O O . ALA B 1 101 ? 8.945 -18.984 -12.586 1 98.94 101 ALA B O 1
ATOM 2825 N N . GLN B 1 102 ? 8.758 -17.484 -10.945 1 98.88 102 GLN B N 1
ATOM 2826 C CA . GLN B 1 102 ? 10.141 -17.031 -11.109 1 98.88 102 GLN B CA 1
ATOM 2827 C C . GLN B 1 102 ? 11.125 -18.156 -10.812 1 98.88 102 GLN B C 1
ATOM 2829 O O . GLN B 1 102 ? 12.055 -18.406 -11.586 1 98.88 102 GLN B O 1
ATOM 2834 N N . HIS B 1 103 ? 10.898 -18.844 -9.734 1 98.88 103 HIS B N 1
ATOM 2835 C CA . HIS B 1 103 ? 11.727 -20 -9.391 1 98.88 103 HIS B CA 1
ATOM 2836 C C . HIS B 1 103 ? 11.633 -21.078 -10.461 1 98.88 103 HIS B C 1
ATOM 2838 O O . HIS B 1 103 ? 12.641 -21.703 -10.805 1 98.88 103 HIS B O 1
ATOM 2844 N N . LEU B 1 104 ? 10.43 -21.328 -10.922 1 98.81 104 LEU B N 1
ATOM 2845 C CA . LEU B 1 104 ? 10.227 -22.328 -11.969 1 98.81 104 LEU B CA 1
ATOM 2846 C C . LEU B 1 104 ? 11.047 -22 -13.203 1 98.81 104 LEU B C 1
ATOM 2848 O O . LEU B 1 104 ? 11.734 -22.859 -13.75 1 98.81 104 LEU B O 1
ATOM 2852 N N . ALA B 1 105 ? 11.023 -20.75 -13.633 1 98.62 105 ALA B N 1
ATOM 2853 C CA . ALA B 1 105 ? 11.773 -20.297 -14.797 1 98.62 105 ALA B CA 1
ATOM 2854 C C . ALA B 1 105 ? 13.273 -20.453 -14.586 1 98.62 105 ALA B C 1
ATOM 2856 O O . ALA B 1 105 ? 14.008 -20.797 -15.516 1 98.62 105 ALA B O 1
ATOM 2857 N N . HIS B 1 106 ? 13.711 -20.219 -13.406 1 98.5 106 HIS B N 1
ATOM 2858 C CA . HIS B 1 106 ? 15.133 -20.25 -13.078 1 98.5 106 HIS B CA 1
ATOM 2859 C C . HIS B 1 106 ? 15.633 -21.688 -12.977 1 98.5 106 HIS B C 1
ATOM 2861 O O . HIS B 1 106 ? 16.688 -22.031 -13.516 1 98.5 106 HIS B O 1
ATOM 2867 N N . ARG B 1 107 ? 14.891 -22.562 -12.328 1 98.25 107 ARG B N 1
ATOM 2868 C CA . ARG B 1 107 ? 15.32 -23.906 -11.977 1 98.25 107 ARG B CA 1
ATOM 2869 C C . ARG B 1 107 ? 15.062 -24.891 -13.125 1 98.25 107 ARG B C 1
ATOM 2871 O O . ARG B 1 107 ? 15.75 -25.906 -13.25 1 98.25 107 ARG B O 1
ATOM 2878 N N . HIS B 1 108 ? 14.109 -24.656 -13.867 1 97.94 108 HIS B N 1
ATOM 2879 C CA . HIS B 1 108 ? 13.727 -25.516 -14.984 1 97.94 108 HIS B CA 1
ATOM 2880 C C . HIS B 1 108 ? 13.617 -24.703 -16.281 1 97.94 108 HIS B C 1
ATOM 2882 O O . HIS B 1 108 ? 12.555 -24.672 -16.906 1 97.94 108 HIS B O 1
ATOM 2888 N N . PRO B 1 109 ? 14.914 -24.328 -16.609 1 93.5 109 PRO B N 1
ATOM 2889 C CA . PRO B 1 109 ? 14.898 -23.516 -17.828 1 93.5 109 PRO B CA 1
ATOM 2890 C C . PRO B 1 109 ? 14.422 -24.312 -19.047 1 93.5 109 PRO B C 1
ATOM 2892 O O . PRO B 1 109 ? 14.719 -25.5 -19.172 1 93.5 109 PRO B O 1
ATOM 2895 N N . GLY B 1 110 ? 13.547 -24.062 -19.828 1 95.19 110 GLY B N 1
ATOM 2896 C CA . GLY B 1 110 ? 13.055 -24.719 -21.031 1 95.19 110 GLY B CA 1
ATOM 2897 C C . GLY B 1 110 ? 11.625 -25.203 -20.891 1 95.19 110 GLY B C 1
ATOM 2898 O O . GLY B 1 110 ? 11 -25.578 -21.891 1 95.19 110 GLY B O 1
ATOM 2899 N N . ARG B 1 111 ? 11.188 -25.203 -19.641 1 96.81 111 ARG B N 1
ATOM 2900 C CA . ARG B 1 111 ? 9.852 -25.734 -19.406 1 96.81 111 ARG B CA 1
ATOM 2901 C C . ARG B 1 111 ? 8.789 -24.656 -19.625 1 96.81 111 ARG B C 1
ATOM 2903 O O . ARG B 1 111 ? 7.594 -24.938 -19.641 1 96.81 111 ARG B O 1
ATOM 2910 N N . LEU B 1 112 ? 9.227 -23.438 -19.781 1 97.31 112 LEU B N 1
ATOM 2911 C CA . LEU B 1 112 ? 8.305 -22.312 -19.969 1 97.31 112 LEU B CA 1
ATOM 2912 C C . LEU B 1 112 ? 8.508 -21.688 -21.344 1 97.31 112 LEU B C 1
ATOM 2914 O O . LEU B 1 112 ? 9.641 -21.406 -21.75 1 97.31 112 LEU B O 1
ATOM 2918 N N . SER B 1 113 ? 7.457 -21.469 -22.031 1 96.75 113 SER B N 1
ATOM 2919 C CA . SER B 1 113 ? 7.531 -20.766 -23.297 1 96.75 113 SER B CA 1
ATOM 2920 C C . SER B 1 113 ? 7.438 -19.25 -23.094 1 96.75 113 SER B C 1
ATOM 2922 O O . SER B 1 113 ? 8.078 -18.484 -23.812 1 96.75 113 SER B O 1
ATOM 2924 N N . ARG B 1 114 ? 6.594 -18.844 -22.141 1 97.69 114 ARG B N 1
ATOM 2925 C CA . ARG B 1 114 ? 6.34 -17.469 -21.75 1 97.69 114 ARG B CA 1
ATOM 2926 C C . ARG B 1 114 ? 5.957 -17.391 -20.281 1 97.69 114 ARG B C 1
ATOM 2928 O O . ARG B 1 114 ? 5.508 -18.375 -19.688 1 97.69 114 ARG B O 1
ATOM 2935 N N . LEU B 1 115 ? 6.203 -16.234 -19.766 1 98.5 115 LEU B N 1
ATOM 2936 C CA . LEU B 1 115 ? 5.953 -16.031 -18.344 1 98.5 115 LEU B CA 1
ATOM 2937 C C . LEU B 1 115 ? 5.219 -14.719 -18.094 1 98.5 115 LEU B C 1
ATOM 2939 O O . LEU B 1 115 ? 5.684 -13.656 -18.5 1 98.5 115 LEU B O 1
ATOM 2943 N N . LEU B 1 116 ? 4.027 -14.766 -17.562 1 98.88 116 LEU B N 1
ATOM 2944 C CA . LEU B 1 116 ? 3.322 -13.578 -17.094 1 98.88 116 LEU B CA 1
ATOM 2945 C C . LEU B 1 116 ? 3.346 -13.5 -15.578 1 98.88 116 LEU B C 1
ATOM 2947 O O . LEU B 1 116 ? 2.904 -14.43 -14.898 1 98.88 116 LEU B O 1
ATOM 2951 N N . LEU B 1 117 ? 3.938 -12.469 -15.07 1 98.94 117 LEU B N 1
ATOM 2952 C CA . LEU B 1 117 ? 4.031 -12.195 -13.641 1 98.94 117 LEU B CA 1
ATOM 2953 C C . LEU B 1 117 ? 3.023 -11.125 -13.227 1 98.94 117 LEU B C 1
ATOM 2955 O O . LEU B 1 117 ? 3.184 -9.953 -13.562 1 98.94 117 LEU B O 1
ATOM 2959 N N . ALA B 1 118 ? 2.012 -11.547 -12.477 1 98.94 118 ALA B N 1
ATOM 2960 C CA . ALA B 1 118 ? 0.939 -10.625 -12.102 1 98.94 118 ALA B CA 1
ATOM 2961 C C . ALA B 1 118 ? 0.978 -10.32 -10.602 1 98.94 118 ALA B C 1
ATOM 2963 O O . ALA B 1 118 ? 0.936 -11.234 -9.773 1 98.94 118 ALA B O 1
ATOM 2964 N N . GLY B 1 119 ? 0.989 -8.992 -10.266 1 98.81 119 GLY B N 1
ATOM 2965 C CA . GLY B 1 119 ? 0.917 -8.594 -8.867 1 98.81 119 GLY B CA 1
ATOM 2966 C C . GLY B 1 119 ? 1.9 -9.344 -7.984 1 98.81 119 GLY B C 1
ATOM 2967 O O . GLY B 1 119 ? 1.515 -9.922 -6.965 1 98.81 119 GLY B O 1
ATOM 2968 N N . THR B 1 120 ? 3.158 -9.367 -8.344 1 98.88 120 THR B N 1
ATOM 2969 C CA . THR B 1 120 ? 4.156 -10.148 -7.625 1 98.88 120 THR B CA 1
ATOM 2970 C C . THR B 1 120 ? 5.434 -9.336 -7.418 1 98.88 120 THR B C 1
ATOM 2972 O O . THR B 1 120 ? 5.426 -8.117 -7.543 1 98.88 120 THR B O 1
ATOM 2975 N N . LEU B 1 121 ? 6.496 -9.977 -6.852 1 98.56 121 LEU B N 1
ATOM 2976 C CA . LEU B 1 121 ? 7.703 -9.242 -6.5 1 98.56 121 LEU B CA 1
ATOM 2977 C C . LEU B 1 121 ? 8.945 -10.078 -6.758 1 98.56 121 LEU B C 1
ATOM 2979 O O . LEU B 1 121 ? 8.867 -11.305 -6.84 1 98.56 121 LEU B O 1
ATOM 2983 N N . ALA B 1 122 ? 10.078 -9.398 -6.945 1 98.69 122 ALA B N 1
ATOM 2984 C CA . ALA B 1 122 ? 11.383 -10.031 -7.137 1 98.69 122 ALA B CA 1
ATOM 2985 C C . ALA B 1 122 ? 11.984 -10.461 -5.801 1 98.69 122 ALA B C 1
ATOM 2987 O O . ALA B 1 122 ? 12.805 -11.383 -5.75 1 98.69 122 ALA B O 1
ATOM 2988 N N . TRP B 1 123 ? 11.5 -9.703 -4.816 1 97.81 123 TRP B N 1
ATOM 2989 C CA . TRP B 1 123 ? 12.094 -9.844 -3.492 1 97.81 123 TRP B CA 1
ATOM 2990 C C . TRP B 1 123 ? 11.086 -9.484 -2.404 1 97.81 123 TRP B C 1
ATOM 2992 O O . TRP B 1 123 ? 10.469 -8.422 -2.453 1 97.81 123 TRP B O 1
ATOM 3002 N N . ALA B 1 124 ? 10.883 -10.539 -1.503 1 98.38 124 ALA B N 1
ATOM 3003 C CA . ALA B 1 124 ? 10.086 -10.195 -0.33 1 98.38 124 ALA B CA 1
ATOM 3004 C C . ALA B 1 124 ? 10.852 -9.258 0.598 1 98.38 124 ALA B C 1
ATOM 3006 O O . ALA B 1 124 ? 11.609 -9.711 1.458 1 98.38 124 ALA B O 1
ATOM 3007 N N . ASP B 1 125 ? 10.609 -7.953 0.483 1 98 125 ASP B N 1
ATOM 3008 C CA . ASP B 1 125 ? 11.375 -6.969 1.244 1 98 125 ASP B CA 1
ATOM 3009 C C . ASP B 1 125 ? 10.875 -6.883 2.686 1 98 125 ASP B C 1
ATOM 3011 O O . ASP B 1 125 ? 10 -7.648 3.092 1 98 125 ASP B O 1
ATOM 3015 N N . THR B 1 126 ? 11.484 -6.07 3.496 1 97.88 126 THR B N 1
ATOM 3016 C CA . THR B 1 126 ? 11.195 -6.02 4.926 1 97.88 126 THR B CA 1
ATOM 3017 C C . THR B 1 126 ? 9.75 -5.582 5.168 1 97.88 126 THR B C 1
ATOM 3019 O O . THR B 1 126 ? 9.125 -6.016 6.137 1 97.88 126 THR B O 1
ATOM 3022 N N . VAL B 1 127 ? 9.156 -4.758 4.312 1 98.44 127 VAL B N 1
ATOM 3023 C CA . VAL B 1 127 ? 7.754 -4.367 4.445 1 98.44 127 VAL B CA 1
ATOM 3024 C C . VAL B 1 127 ? 6.859 -5.594 4.297 1 98.44 127 VAL B C 1
ATOM 3026 O O . VAL B 1 127 ? 5.918 -5.785 5.07 1 98.44 127 VAL B O 1
ATOM 3029 N N . ASN B 1 128 ? 7.156 -6.426 3.289 1 98.5 128 ASN B N 1
ATOM 3030 C CA . ASN B 1 128 ? 6.391 -7.652 3.111 1 98.5 128 ASN B CA 1
ATOM 3031 C C . ASN B 1 128 ? 6.438 -8.531 4.359 1 98.5 128 ASN B C 1
ATOM 3033 O O . ASN B 1 128 ? 5.434 -9.141 4.73 1 98.5 128 ASN B O 1
ATOM 3037 N N . HIS B 1 129 ? 7.645 -8.641 4.973 1 98.38 129 HIS B N 1
ATOM 3038 C CA . HIS B 1 129 ? 7.762 -9.398 6.211 1 98.38 129 HIS B CA 1
ATOM 3039 C C . HIS B 1 129 ? 6.809 -8.875 7.277 1 98.38 129 HIS B C 1
ATOM 3041 O O . HIS B 1 129 ? 6.125 -9.648 7.945 1 98.38 129 HIS B O 1
ATOM 3047 N N . HIS B 1 130 ? 6.75 -7.59 7.395 1 98.19 130 HIS B N 1
ATOM 3048 C CA . HIS B 1 130 ? 5.906 -6.984 8.422 1 98.19 130 HIS B CA 1
ATOM 3049 C C . HIS B 1 130 ? 4.43 -7.148 8.078 1 98.19 130 HIS B C 1
ATOM 3051 O O . HIS B 1 130 ? 3.592 -7.262 8.977 1 98.19 130 HIS B O 1
ATOM 3057 N N . ILE B 1 131 ? 4.051 -7.117 6.809 1 98.75 131 ILE B N 1
ATOM 3058 C CA . ILE B 1 131 ? 2.674 -7.406 6.418 1 98.75 131 ILE B CA 1
ATOM 3059 C C . ILE B 1 131 ? 2.285 -8.805 6.887 1 98.75 131 ILE B C 1
ATOM 3061 O O . ILE B 1 131 ? 1.254 -8.984 7.539 1 98.75 131 ILE B O 1
ATOM 3065 N N . GLY B 1 132 ? 3.145 -9.805 6.559 1 98.75 132 GLY B N 1
ATOM 3066 C CA . GLY B 1 132 ? 2.896 -11.156 7.031 1 98.75 132 GLY B CA 1
ATOM 3067 C C . GLY B 1 132 ? 2.764 -11.25 8.539 1 98.75 132 GLY B C 1
ATOM 3068 O O . GLY B 1 132 ? 1.847 -11.898 9.047 1 98.75 132 GLY B O 1
ATOM 3069 N N . ASP B 1 133 ? 3.686 -10.602 9.266 1 98.5 133 ASP B N 1
ATOM 3070 C CA . ASP B 1 133 ? 3.646 -10.586 10.719 1 98.5 133 ASP B CA 1
ATOM 3071 C C . ASP B 1 133 ? 2.328 -10 11.227 1 98.5 133 ASP B C 1
ATOM 3073 O O . ASP B 1 133 ? 1.757 -10.5 12.203 1 98.5 133 ASP B O 1
ATOM 3077 N N . SER B 1 134 ? 1.88 -8.961 10.594 1 98.69 134 SER B N 1
ATOM 3078 C CA . SER B 1 134 ? 0.652 -8.305 11.031 1 98.69 134 SER B CA 1
ATOM 3079 C C . SER B 1 134 ? -0.557 -9.219 10.859 1 98.69 134 SER B C 1
ATOM 3081 O O . SER B 1 134 ? -1.448 -9.242 11.711 1 98.69 134 SER B O 1
ATOM 3083 N N . TRP B 1 135 ? -0.663 -9.914 9.719 1 98.62 135 TRP B N 1
ATOM 3084 C CA . TRP B 1 135 ? -1.771 -10.836 9.492 1 98.62 135 TRP B CA 1
ATOM 3085 C C . TRP B 1 135 ? -1.745 -11.977 10.5 1 98.62 135 TRP B C 1
ATOM 3087 O O . TRP B 1 135 ? -2.789 -12.375 11.031 1 98.62 135 TRP B O 1
ATOM 3097 N N . ILE B 1 136 ? -0.541 -12.516 10.742 1 98.75 136 ILE B N 1
ATOM 3098 C CA . ILE B 1 136 ? -0.381 -13.602 11.703 1 98.75 136 ILE B CA 1
ATOM 3099 C C . ILE B 1 136 ? -0.785 -13.125 13.094 1 98.75 136 ILE B C 1
ATOM 3101 O O . ILE B 1 136 ? -1.544 -13.805 13.797 1 98.75 136 ILE B O 1
ATOM 3105 N N . ALA B 1 137 ? -0.333 -11.953 13.492 1 98.75 137 ALA B N 1
ATOM 3106 C CA . ALA B 1 137 ? -0.663 -11.391 14.797 1 98.75 137 ALA B CA 1
ATOM 3107 C C . ALA B 1 137 ? -2.162 -11.141 14.93 1 98.75 137 ALA B C 1
ATOM 3109 O O . ALA B 1 137 ? -2.758 -11.422 15.969 1 98.75 137 ALA B O 1
ATOM 3110 N N . ALA B 1 138 ? -2.771 -10.594 13.906 1 98.75 138 ALA B N 1
ATOM 3111 C CA . ALA B 1 138 ? -4.207 -10.336 13.906 1 98.75 138 ALA B CA 1
ATOM 3112 C C . ALA B 1 138 ? -4.996 -11.633 14.086 1 98.75 138 ALA B C 1
ATOM 3114 O O . ALA B 1 138 ? -5.965 -11.68 14.852 1 98.75 138 ALA B O 1
ATOM 3115 N N . ASN B 1 139 ? -4.594 -12.648 13.375 1 98.44 139 ASN B N 1
ATOM 3116 C CA . ASN B 1 139 ? -5.266 -13.938 13.508 1 98.44 139 ASN B CA 1
ATOM 3117 C C . ASN B 1 139 ? -5.125 -14.492 14.922 1 98.44 139 ASN B C 1
ATOM 3119 O O . ASN B 1 139 ? -6.086 -15.016 15.492 1 98.44 139 ASN B O 1
ATOM 3123 N N . ASN B 1 140 ? -3.928 -14.398 15.445 1 98.19 140 ASN B N 1
ATOM 3124 C CA . ASN B 1 140 ? -3.672 -14.922 16.781 1 98.19 140 ASN B CA 1
ATOM 3125 C C . ASN B 1 140 ? -4.52 -14.203 17.828 1 98.19 140 ASN B C 1
ATOM 3127 O O . ASN B 1 140 ? -4.938 -14.812 18.812 1 98.19 140 ASN B O 1
ATOM 3131 N N . GLN B 1 141 ? -4.809 -12.945 17.594 1 98 141 GLN B N 1
ATOM 3132 C CA . GLN B 1 141 ? -5.477 -12.133 18.609 1 98 141 GLN B CA 1
ATOM 3133 C C . GLN B 1 141 ? -6.988 -12.109 18.391 1 98 141 GLN B C 1
ATOM 3135 O O . GLN B 1 141 ? -7.762 -12.078 19.344 1 98 141 GLN B O 1
ATOM 3140 N N . GLY B 1 142 ? -7.426 -12.109 17.172 1 97.5 142 GLY B N 1
ATOM 3141 C CA . GLY B 1 142 ? -8.844 -11.883 16.906 1 97.5 142 GLY B CA 1
ATOM 3142 C C . GLY B 1 142 ? -9.43 -12.883 15.93 1 97.5 142 GLY B C 1
ATOM 3143 O O . GLY B 1 142 ? -10.578 -12.734 15.508 1 97.5 142 GLY B O 1
ATOM 3144 N N . GLY B 1 143 ? -8.688 -13.852 15.547 1 97.38 143 GLY B N 1
ATOM 3145 C CA . GLY B 1 143 ? -9.172 -14.883 14.641 1 97.38 143 GLY B CA 1
ATOM 3146 C C . GLY B 1 143 ? -9.438 -14.359 13.234 1 97.38 143 GLY B C 1
ATOM 3147 O O . GLY B 1 143 ? -8.812 -13.398 12.797 1 97.38 143 GLY B O 1
ATOM 3148 N N . LEU B 1 144 ? -10.328 -15.094 12.547 1 97.25 144 LEU B N 1
ATOM 3149 C CA . LEU B 1 144 ? -10.633 -14.812 11.148 1 97.25 144 LEU B CA 1
ATOM 3150 C C . LEU B 1 144 ? -11.148 -13.391 10.984 1 97.25 144 LEU B C 1
ATOM 3152 O O . LEU B 1 144 ? -10.766 -12.688 10.039 1 97.25 144 LEU B O 1
ATOM 3156 N N . ASP B 1 145 ? -11.969 -12.945 11.922 1 97.19 145 ASP B N 1
ATOM 3157 C CA . ASP B 1 145 ? -12.609 -11.641 11.789 1 97.19 145 ASP B CA 1
ATOM 3158 C C . ASP B 1 145 ? -11.57 -10.523 11.758 1 97.19 145 ASP B C 1
ATOM 3160 O O . ASP B 1 145 ? -11.578 -9.688 10.852 1 97.19 145 ASP B O 1
ATOM 3164 N N . LEU B 1 146 ? -10.648 -10.523 12.68 1 98.38 146 LEU B N 1
ATOM 3165 C CA . LEU B 1 146 ? -9.656 -9.453 12.758 1 98.38 146 LEU B CA 1
ATOM 3166 C C . LEU B 1 146 ? -8.625 -9.594 11.641 1 98.38 146 LEU B C 1
ATOM 3168 O O . LEU B 1 146 ? -8.219 -8.602 11.039 1 98.38 146 LEU B O 1
ATOM 3172 N N . ARG B 1 147 ? -8.195 -10.789 11.398 1 98.06 147 ARG B N 1
ATOM 3173 C CA . ARG B 1 147 ? -7.25 -11 10.312 1 98.06 147 ARG B CA 1
ATOM 3174 C C . ARG B 1 147 ? -7.809 -10.484 8.984 1 98.06 147 ARG B C 1
ATOM 3176 O O . ARG B 1 147 ? -7.094 -9.852 8.211 1 98.06 147 ARG B O 1
ATOM 3183 N N . TYR B 1 148 ? -9.055 -10.812 8.711 1 97.31 148 TYR B N 1
ATOM 3184 C CA . TYR B 1 148 ? -9.695 -10.367 7.48 1 97.31 148 TYR B CA 1
ATOM 3185 C C . TYR B 1 148 ? -9.773 -8.844 7.434 1 97.31 148 TYR B C 1
ATOM 3187 O O . TYR B 1 148 ? -9.445 -8.234 6.414 1 97.31 148 TYR B O 1
ATOM 3195 N N . GLN B 1 149 ? -10.164 -8.227 8.484 1 97.38 149 GLN B N 1
ATOM 3196 C CA . GLN B 1 149 ? -10.273 -6.773 8.555 1 97.38 149 GLN B CA 1
ATOM 3197 C C . GLN B 1 149 ? -8.922 -6.109 8.305 1 97.38 149 GLN B C 1
ATOM 3199 O O . GLN B 1 149 ? -8.844 -5.086 7.621 1 97.38 149 GLN B O 1
ATOM 3204 N N . VAL B 1 150 ? -7.875 -6.68 8.82 1 98.44 150 VAL B N 1
ATOM 3205 C CA . VAL B 1 150 ? -6.531 -6.117 8.719 1 98.44 150 VAL B CA 1
ATOM 3206 C C . VAL B 1 150 ? -5.98 -6.336 7.316 1 98.44 150 VAL B C 1
ATOM 3208 O O . VAL B 1 150 ? -5.219 -5.508 6.805 1 98.44 150 VAL B O 1
ATOM 3211 N N . SER B 1 151 ? -6.426 -7.367 6.621 1 98.12 151 SER B N 1
ATOM 3212 C CA . SER B 1 151 ? -5.84 -7.723 5.336 1 98.12 151 SER B CA 1
ATOM 3213 C C . SER B 1 151 ? -6.551 -7.012 4.188 1 98.12 151 SER B C 1
ATOM 3215 O O . SER B 1 151 ? -5.953 -6.773 3.135 1 98.12 151 SER B O 1
ATOM 3217 N N . VAL B 1 152 ? -7.777 -6.594 4.328 1 97.56 152 VAL B N 1
ATOM 3218 C CA . VAL B 1 152 ? -8.664 -6.109 3.277 1 97.56 152 VAL B CA 1
ATOM 3219 C C . VAL B 1 152 ? -8.031 -4.914 2.57 1 97.56 152 VAL B C 1
ATOM 3221 O O . VAL B 1 152 ? -7.965 -4.879 1.339 1 97.56 152 VAL B O 1
ATOM 3224 N N . PRO B 1 153 ? -7.461 -3.982 3.275 1 98.19 153 PRO B N 1
ATOM 3225 C CA . PRO B 1 153 ? -6.969 -2.793 2.58 1 98.19 153 PRO B CA 1
ATOM 3226 C C . PRO B 1 153 ? -5.703 -3.062 1.767 1 98.19 153 PRO B C 1
ATOM 3228 O O . PRO B 1 153 ? -5.305 -2.234 0.946 1 98.19 153 PRO B O 1
ATOM 3231 N N . TRP B 1 154 ? -5.059 -4.172 1.977 1 98.44 154 TRP B N 1
ATOM 3232 C CA . TRP B 1 154 ? -3.904 -4.566 1.182 1 98.44 154 TRP B CA 1
ATOM 3233 C C . TRP B 1 154 ? -4.34 -5.199 -0.136 1 98.44 154 TRP B C 1
ATOM 3235 O O . TRP B 1 154 ? -3.543 -5.316 -1.07 1 98.44 154 TRP B O 1
ATOM 3245 N N . LEU B 1 155 ? -5.609 -5.609 -0.252 1 97.81 155 LEU B N 1
ATOM 3246 C CA . LEU B 1 155 ? -5.98 -6.609 -1.246 1 97.81 155 LEU B CA 1
ATOM 3247 C C . LEU B 1 155 ? -6.789 -5.98 -2.375 1 97.81 155 LEU B C 1
ATOM 3249 O O . LEU B 1 155 ? -6.66 -6.379 -3.535 1 97.81 155 LEU B O 1
ATOM 3253 N N . PHE B 1 156 ? -7.602 -4.996 -2.088 1 97.88 156 PHE B N 1
ATOM 3254 C CA . PHE B 1 156 ? -8.617 -4.602 -3.057 1 97.88 156 PHE B CA 1
ATOM 3255 C C . PHE B 1 156 ? -8.523 -3.111 -3.363 1 97.88 156 PHE B C 1
ATOM 3257 O O . PHE B 1 156 ? -8.023 -2.334 -2.547 1 97.88 156 PHE B O 1
ATOM 3264 N N . SER B 1 157 ? -9.023 -2.738 -4.543 1 98.25 157 SER B N 1
ATOM 3265 C CA . SER B 1 157 ? -9.047 -1.349 -4.984 1 98.25 157 SER B CA 1
ATOM 3266 C C . SER B 1 157 ? -10.195 -0.581 -4.344 1 98.25 157 SER B C 1
ATOM 3268 O O . SER B 1 157 ? -11.125 -1.184 -3.809 1 98.25 157 SER B O 1
ATOM 3270 N N . SER B 1 158 ? -10.055 0.707 -4.434 1 97.88 158 SER B N 1
ATOM 3271 C CA . SER B 1 158 ? -11.078 1.596 -3.9 1 97.88 158 SER B CA 1
ATOM 3272 C C . SER B 1 158 ? -12.422 1.355 -4.578 1 97.88 158 SER B C 1
ATOM 3274 O O . SER B 1 158 ? -13.453 1.271 -3.91 1 97.88 158 SER B O 1
ATOM 3276 N N . ARG B 1 159 ? -12.383 1.282 -5.883 1 96.56 159 ARG B N 1
ATOM 3277 C CA . ARG B 1 159 ? -13.609 1.093 -6.648 1 96.56 159 ARG B CA 1
ATOM 3278 C C . ARG B 1 159 ? -14.281 -0.231 -6.289 1 96.56 159 ARG B C 1
ATOM 3280 O O . ARG B 1 159 ? -15.5 -0.289 -6.109 1 96.56 159 ARG B O 1
ATOM 3287 N N . PHE B 1 160 ? -13.508 -1.29 -6.176 1 97.44 160 PHE B N 1
ATOM 3288 C CA . PHE B 1 160 ? -14.062 -2.598 -5.848 1 97.44 160 PHE B CA 1
ATOM 3289 C C . PHE B 1 160 ? -14.719 -2.578 -4.469 1 97.44 160 PHE B C 1
ATOM 3291 O O . PHE B 1 160 ? -15.852 -3.033 -4.312 1 97.44 160 PHE B O 1
ATOM 3298 N N . LEU B 1 161 ? -14.047 -2.031 -3.463 1 97.12 161 LEU B N 1
ATOM 3299 C CA . LEU B 1 161 ? -14.555 -2.006 -2.096 1 97.12 161 LEU B CA 1
ATOM 3300 C C . LEU B 1 161 ? -15.812 -1.154 -2.002 1 97.12 161 LEU B C 1
ATOM 3302 O O . LEU B 1 161 ? -16.719 -1.47 -1.231 1 97.12 161 LEU B O 1
ATOM 3306 N N . ALA B 1 162 ? -15.852 -0.07 -2.711 1 95.88 162 ALA B N 1
ATOM 3307 C CA . ALA B 1 162 ? -17 0.823 -2.68 1 95.88 162 ALA B CA 1
ATOM 3308 C C . ALA B 1 162 ? -18.234 0.153 -3.287 1 95.88 162 ALA B C 1
ATOM 3310 O O . ALA B 1 162 ? -19.359 0.351 -2.814 1 95.88 162 ALA B O 1
ATOM 3311 N N . GLY B 1 163 ? -18 -0.642 -4.301 1 93.94 163 GLY B N 1
ATOM 3312 C CA . GLY B 1 163 ? -19.109 -1.181 -5.074 1 93.94 163 GLY B CA 1
ATOM 3313 C C . GLY B 1 163 ? -19.5 -2.584 -4.648 1 93.94 163 GLY B C 1
ATOM 3314 O O . GLY B 1 163 ? -20.516 -3.105 -5.094 1 93.94 163 GLY B O 1
ATOM 3315 N N . ASN B 1 164 ? -18.75 -3.195 -3.791 1 91.38 164 ASN B N 1
ATOM 3316 C CA . ASN B 1 164 ? -18.969 -4.617 -3.539 1 91.38 164 ASN B CA 1
ATOM 3317 C C . ASN B 1 164 ? -18.969 -4.93 -2.045 1 91.38 164 ASN B C 1
ATOM 3319 O O . ASN B 1 164 ? -18.391 -5.926 -1.616 1 91.38 164 ASN B O 1
ATOM 3323 N N . ALA B 1 165 ? -19.547 -4.066 -1.28 1 83 165 ALA B N 1
ATOM 3324 C CA . ALA B 1 165 ? -19.594 -4.262 0.166 1 83 165 ALA B CA 1
ATOM 3325 C C . ALA B 1 165 ? -20.234 -5.605 0.513 1 83 165 ALA B C 1
ATOM 3327 O O . ALA B 1 165 ? -19.797 -6.281 1.449 1 83 165 ALA B O 1
ATOM 3328 N N . ALA B 1 166 ? -21.203 -6.043 -0.286 1 84.19 166 ALA B N 1
ATOM 3329 C CA . ALA B 1 166 ? -21.922 -7.293 -0.02 1 84.19 166 ALA B CA 1
ATOM 3330 C C . ALA B 1 166 ? -21.031 -8.5 -0.31 1 84.19 166 ALA B C 1
ATOM 3332 O O . ALA B 1 166 ? -21.172 -9.555 0.317 1 84.19 166 ALA B O 1
ATOM 3333 N N . MET B 1 167 ? -20.094 -8.375 -1.184 1 86.44 167 MET B N 1
ATOM 3334 C CA . MET B 1 167 ? -19.188 -9.469 -1.562 1 86.44 167 MET B CA 1
ATOM 3335 C C . MET B 1 167 ? -18.125 -9.68 -0.498 1 86.44 167 MET B C 1
ATOM 3337 O O . MET B 1 167 ? -17.469 -10.727 -0.468 1 86.44 167 MET B O 1
ATOM 3341 N N . LEU B 1 168 ? -17.984 -8.672 0.288 1 87.12 168 LEU B N 1
ATOM 3342 C CA . LEU B 1 168 ? -16.922 -8.758 1.28 1 87.12 168 LEU B CA 1
ATOM 3343 C C . LEU B 1 168 ? -17.188 -9.875 2.281 1 87.12 168 LEU B C 1
ATOM 3345 O O . LEU B 1 168 ? -16.266 -10.547 2.734 1 87.12 168 LEU B O 1
ATOM 3349 N N . ASP B 1 169 ? -18.438 -10.07 2.602 1 87.56 169 ASP B N 1
ATOM 3350 C CA . ASP B 1 169 ? -18.781 -11.156 3.51 1 87.56 169 ASP B CA 1
ATOM 3351 C C . ASP B 1 169 ? -18.484 -12.516 2.883 1 87.56 169 ASP B C 1
ATOM 3353 O O . ASP B 1 169 ? -17.984 -13.422 3.561 1 87.56 169 ASP B O 1
ATOM 3357 N N . ASP B 1 170 ? -18.797 -12.633 1.646 1 88.94 170 ASP B N 1
ATOM 3358 C CA . ASP B 1 170 ? -18.5 -13.867 0.933 1 88.94 170 ASP B CA 1
ATOM 3359 C C . ASP B 1 170 ? -16.984 -14.109 0.85 1 88.94 170 ASP B C 1
ATOM 3361 O O . ASP B 1 170 ? -16.516 -15.234 1.019 1 88.94 170 ASP B O 1
ATOM 3365 N N . LEU B 1 171 ? -16.328 -13.086 0.578 1 89.56 171 LEU B N 1
ATOM 3366 C CA . LEU B 1 171 ? -14.875 -13.18 0.488 1 89.56 171 LEU B CA 1
ATOM 3367 C C . LEU B 1 171 ? -14.273 -13.555 1.837 1 89.56 171 LEU B C 1
ATOM 3369 O O . LEU B 1 171 ? -13.297 -14.312 1.899 1 89.56 171 LEU B O 1
ATOM 3373 N N . LYS B 1 172 ? -14.859 -13.047 2.883 1 91.56 172 LYS B N 1
ATOM 3374 C CA . LYS B 1 172 ? -14.406 -13.414 4.223 1 91.56 172 LYS B CA 1
ATOM 3375 C C . LYS B 1 172 ? -14.609 -14.906 4.48 1 91.56 172 LYS B C 1
ATOM 3377 O O . LYS B 1 172 ? -13.75 -15.562 5.07 1 91.56 172 LYS B O 1
ATOM 3382 N N . LEU B 1 173 ? -15.719 -15.367 4.039 1 89.25 173 LEU B N 1
ATOM 3383 C CA . LEU B 1 173 ? -16 -16.797 4.191 1 89.25 173 LEU B CA 1
ATOM 3384 C C . LEU B 1 173 ? -14.969 -17.625 3.447 1 89.25 173 LEU B C 1
ATOM 3386 O O . LEU B 1 173 ? -14.484 -18.641 3.973 1 89.25 173 LEU B O 1
ATOM 3390 N N . LEU B 1 174 ? -14.648 -17.203 2.273 1 87.56 174 LEU B N 1
ATOM 3391 C CA . LEU B 1 174 ? -13.633 -17.906 1.497 1 87.56 174 LEU B CA 1
ATOM 3392 C C . LEU B 1 174 ? -12.281 -17.844 2.199 1 87.56 174 LEU B C 1
ATOM 3394 O O . LEU B 1 174 ? -11.547 -18.844 2.227 1 87.56 174 LEU B O 1
ATOM 3398 N N . ALA B 1 175 ? -11.992 -16.734 2.719 1 88.5 175 ALA B N 1
ATOM 3399 C CA . ALA B 1 175 ? -10.75 -16.547 3.467 1 88.5 175 ALA B CA 1
ATOM 3400 C C . ALA B 1 175 ? -10.711 -17.469 4.688 1 88.5 175 ALA B C 1
ATOM 3402 O O . ALA B 1 175 ? -9.633 -17.859 5.145 1 88.5 175 ALA B O 1
ATOM 3403 N N . GLY B 1 176 ? -11.852 -17.797 5.184 1 91.19 176 GLY B N 1
ATOM 3404 C CA . GLY B 1 176 ? -11.953 -18.641 6.359 1 91.19 176 GLY B CA 1
ATOM 3405 C C . GLY B 1 176 ? -11.773 -20.125 6.047 1 91.19 176 GLY B C 1
ATOM 3406 O O . GLY B 1 176 ? -11.57 -20.938 6.953 1 91.19 176 GLY B O 1
ATOM 3407 N N . MET B 1 177 ? -11.82 -20.469 4.832 1 91.62 177 MET B N 1
ATOM 3408 C CA . MET B 1 177 ? -11.766 -21.859 4.43 1 91.62 177 MET B CA 1
ATOM 3409 C C . MET B 1 177 ? -10.328 -22.328 4.25 1 91.62 177 MET B C 1
ATOM 3411 O O . MET B 1 177 ? -10.078 -23.516 4.039 1 91.62 177 MET B O 1
ATOM 3415 N N . VAL B 1 178 ? -9.422 -21.469 4.469 1 95.69 178 VAL B N 1
ATOM 3416 C CA . VAL B 1 178 ? -8.023 -21.828 4.254 1 95.69 178 VAL B CA 1
ATOM 3417 C C . VAL B 1 178 ? -7.438 -22.422 5.535 1 95.69 178 VAL B C 1
ATOM 3419 O O . VAL B 1 178 ? -7.891 -22.109 6.637 1 95.69 178 VAL B O 1
ATOM 3422 N N . ASP B 1 179 ? -6.461 -23.391 5.383 1 97.25 179 ASP B N 1
ATOM 3423 C CA . ASP B 1 179 ? -5.637 -23.859 6.496 1 97.25 179 ASP B CA 1
ATOM 3424 C C . ASP B 1 179 ? -4.613 -22.797 6.902 1 97.25 179 ASP B C 1
ATOM 3426 O O . ASP B 1 179 ? -3.535 -22.703 6.312 1 97.25 179 ASP B O 1
ATOM 3430 N N . TRP B 1 180 ? -4.93 -22.062 8.008 1 97.62 180 TRP B N 1
ATOM 3431 C CA . TRP B 1 180 ? -4.121 -20.906 8.359 1 97.62 180 TRP B CA 1
ATOM 3432 C C . TRP B 1 180 ? -2.715 -21.328 8.773 1 97.62 180 TRP B C 1
ATOM 3434 O O . TRP B 1 180 ? -1.742 -20.609 8.5 1 97.62 180 TRP B O 1
ATOM 3444 N N . ASP B 1 181 ? -2.572 -22.453 9.438 1 98.06 181 ASP B N 1
ATOM 3445 C CA . ASP B 1 181 ? -1.231 -22.953 9.75 1 98.06 181 ASP B CA 1
ATOM 3446 C C . ASP B 1 181 ? -0.415 -23.156 8.477 1 98.06 181 ASP B C 1
ATOM 3448 O O . ASP B 1 181 ? 0.778 -22.844 8.438 1 98.06 181 ASP B O 1
ATOM 3452 N N . ALA B 1 182 ? -1.009 -23.703 7.473 1 98.62 182 ALA B N 1
ATOM 3453 C CA . ALA B 1 182 ? -0.337 -23.875 6.191 1 98.62 182 ALA B CA 1
ATOM 3454 C C . ALA B 1 182 ? -0.012 -22.531 5.543 1 98.62 182 ALA B C 1
ATOM 3456 O O . ALA B 1 182 ? 1.055 -22.375 4.949 1 98.62 182 ALA B O 1
ATOM 3457 N N . VAL B 1 183 ? -0.947 -21.609 5.645 1 98.5 183 VAL B N 1
ATOM 3458 C CA . VAL B 1 183 ? -0.714 -20.266 5.105 1 98.5 183 VAL B CA 1
ATOM 3459 C C . VAL B 1 183 ? 0.508 -19.656 5.777 1 98.5 183 VAL B C 1
ATOM 3461 O O . VAL B 1 183 ? 1.33 -19.016 5.117 1 98.5 183 VAL B O 1
ATOM 3464 N N . ILE B 1 184 ? 0.651 -19.812 7.094 1 98.69 184 ILE B N 1
ATOM 3465 C CA . ILE B 1 184 ? 1.817 -19.312 7.805 1 98.69 184 ILE B CA 1
ATOM 3466 C C . ILE B 1 184 ? 3.086 -19.938 7.234 1 98.69 184 ILE B C 1
ATOM 3468 O O . ILE B 1 184 ? 4.098 -19.25 7.055 1 98.69 184 ILE B O 1
ATOM 3472 N N . ARG B 1 185 ? 3.047 -21.219 6.898 1 98.81 185 ARG B N 1
ATOM 3473 C CA . ARG B 1 185 ? 4.199 -21.875 6.301 1 98.81 185 ARG B CA 1
ATOM 3474 C C . ARG B 1 185 ? 4.496 -21.312 4.914 1 98.81 185 ARG B C 1
ATOM 3476 O O . ARG B 1 185 ? 5.66 -21.219 4.512 1 98.81 185 ARG B O 1
ATOM 3483 N N . LEU B 1 186 ? 3.465 -21 4.156 1 98.88 186 LEU B N 1
ATOM 3484 C CA . LEU B 1 186 ? 3.645 -20.344 2.869 1 98.88 186 LEU B CA 1
ATOM 3485 C C . LEU B 1 186 ? 4.262 -18.953 3.051 1 98.88 186 LEU B C 1
ATOM 3487 O O . LEU B 1 186 ? 5.18 -18.578 2.318 1 98.88 186 LEU B O 1
ATOM 3491 N N . ILE B 1 187 ? 3.744 -18.172 4.043 1 98.88 187 ILE B N 1
ATOM 3492 C CA . ILE B 1 187 ? 4.285 -16.844 4.359 1 98.88 187 ILE B CA 1
ATOM 3493 C C . ILE B 1 187 ? 5.766 -16.969 4.703 1 98.88 187 ILE B C 1
ATOM 3495 O O . ILE B 1 187 ? 6.586 -16.172 4.246 1 98.88 187 ILE B O 1
ATOM 3499 N N . ASN B 1 188 ? 6.117 -17.969 5.484 1 98.81 188 ASN B N 1
ATOM 3500 C CA . ASN B 1 188 ? 7.512 -18.188 5.855 1 98.81 188 ASN B CA 1
ATOM 3501 C C . ASN B 1 188 ? 8.375 -18.516 4.641 1 98.81 188 ASN B C 1
ATOM 3503 O O . ASN B 1 188 ? 9.547 -18.141 4.586 1 98.81 188 ASN B O 1
ATOM 3507 N N . GLY B 1 189 ? 7.836 -19.25 3.668 1 98.81 189 GLY B N 1
ATOM 3508 C CA . GLY B 1 189 ? 8.516 -19.453 2.398 1 98.81 189 GLY B CA 1
ATOM 3509 C C . GLY B 1 189 ? 8.758 -18.172 1.636 1 98.81 189 GLY B C 1
ATOM 3510 O O . GLY B 1 189 ? 9.836 -17.953 1.078 1 98.81 189 GLY B O 1
ATOM 3511 N N . VAL B 1 190 ? 7.766 -17.297 1.62 1 98.88 190 VAL B N 1
ATOM 3512 C CA . VAL B 1 190 ? 7.844 -16 0.934 1 98.88 190 VAL B CA 1
ATOM 3513 C C . VAL B 1 190 ? 8.977 -15.172 1.525 1 98.88 190 VAL B C 1
ATOM 3515 O O . VAL B 1 190 ? 9.68 -14.469 0.8 1 98.88 190 VAL B O 1
ATOM 3518 N N . ARG B 1 191 ? 9.211 -15.289 2.828 1 98.38 191 ARG B N 1
ATOM 3519 C CA . ARG B 1 191 ? 10.227 -14.5 3.52 1 98.38 191 ARG B CA 1
ATOM 3520 C C . ARG B 1 191 ? 11.617 -14.781 2.961 1 98.38 191 ARG B C 1
ATOM 3522 O O . ARG B 1 191 ? 12.508 -13.945 3.057 1 98.38 191 ARG B O 1
ATOM 3529 N N . GLN B 1 192 ? 11.75 -15.891 2.295 1 98.06 192 GLN B N 1
ATOM 3530 C CA . GLN B 1 192 ? 13.062 -16.297 1.798 1 98.06 192 GLN B CA 1
ATOM 3531 C C . GLN B 1 192 ? 13.227 -15.93 0.327 1 98.06 192 GLN B C 1
ATOM 3533 O O . GLN B 1 192 ? 14.305 -16.125 -0.248 1 98.06 192 GLN B O 1
ATOM 3538 N N . HIS B 1 193 ? 12.234 -15.406 -0.242 1 98.69 193 HIS B N 1
ATOM 3539 C CA . HIS B 1 193 ? 12.273 -15.133 -1.675 1 98.69 193 HIS B CA 1
ATOM 3540 C C . HIS B 1 193 ? 13.172 -13.938 -1.984 1 98.69 193 HIS B C 1
ATOM 3542 O O . HIS B 1 193 ? 12.922 -12.836 -1.506 1 98.69 193 HIS B O 1
ATOM 3548 N N . ASP B 1 194 ? 14.195 -14.141 -2.738 1 98.69 194 ASP B N 1
ATOM 3549 C CA . ASP B 1 194 ? 15.078 -13.125 -3.303 1 98.69 194 ASP B CA 1
ATOM 3550 C C . ASP B 1 194 ? 15.625 -13.562 -4.66 1 98.69 194 ASP B C 1
ATOM 3552 O O . ASP B 1 194 ? 16.578 -14.352 -4.727 1 98.69 194 ASP B O 1
ATOM 3556 N N . ALA B 1 195 ? 14.961 -13.047 -5.68 1 98.75 195 ALA B N 1
ATOM 3557 C CA . ALA B 1 195 ? 15.289 -13.469 -7.039 1 98.75 195 ALA B CA 1
ATOM 3558 C C . ALA B 1 195 ? 16.188 -12.453 -7.727 1 98.75 195 ALA B C 1
ATOM 3560 O O . ALA B 1 195 ? 16.547 -12.617 -8.898 1 98.75 195 ALA B O 1
ATOM 3561 N N . ARG B 1 196 ? 16.656 -11.391 -7.105 1 98.62 196 ARG B N 1
ATOM 3562 C CA . ARG B 1 196 ? 17.312 -10.227 -7.699 1 98.62 196 ARG B CA 1
ATOM 3563 C C . ARG B 1 196 ? 18.609 -10.633 -8.398 1 98.62 196 ARG B C 1
ATOM 3565 O O . ARG B 1 196 ? 18.984 -10.039 -9.414 1 98.62 196 ARG B O 1
ATOM 3572 N N . THR B 1 197 ? 19.203 -11.719 -7.961 1 98.38 197 THR B N 1
ATOM 3573 C CA . THR B 1 197 ? 20.531 -12.055 -8.477 1 98.38 197 THR B CA 1
ATOM 3574 C C . THR B 1 197 ? 20.422 -12.969 -9.695 1 98.38 197 THR B C 1
ATOM 3576 O O . THR B 1 197 ? 21.375 -13.102 -10.461 1 98.38 197 THR B O 1
ATOM 3579 N N . TRP B 1 198 ? 19.281 -13.609 -9.883 1 98.19 198 TRP B N 1
ATOM 3580 C CA . TRP B 1 198 ? 19.25 -14.57 -10.977 1 98.19 198 TRP B CA 1
ATOM 3581 C C . TRP B 1 198 ? 18.172 -14.219 -11.992 1 98.19 198 TRP B C 1
ATOM 3583 O O . TRP B 1 198 ? 18.156 -14.766 -13.102 1 98.19 198 TRP B O 1
ATOM 3593 N N . LEU B 1 199 ? 17.344 -13.227 -11.75 1 98.62 199 LEU B N 1
ATOM 3594 C CA . LEU B 1 199 ? 16.344 -12.766 -12.703 1 98.62 199 LEU B CA 1
ATOM 3595 C C . LEU B 1 199 ? 17 -12.297 -13.992 1 98.62 199 LEU B C 1
ATOM 3597 O O . LEU B 1 199 ? 16.469 -12.516 -15.086 1 98.62 199 LEU B O 1
ATOM 3601 N N . PRO B 1 200 ? 18.219 -11.664 -13.938 1 98.38 200 PRO B N 1
ATOM 3602 C CA . PRO B 1 200 ? 18.859 -11.195 -15.172 1 98.38 200 PRO B CA 1
ATOM 3603 C C . PRO B 1 200 ? 19.25 -12.336 -16.109 1 98.38 200 PRO B C 1
ATOM 3605 O O . PRO B 1 200 ? 19.531 -12.109 -17.281 1 98.38 200 PRO B O 1
ATOM 3608 N N . GLN B 1 201 ? 19.188 -13.531 -15.57 1 97.69 201 GLN B N 1
ATOM 3609 C CA . GLN B 1 201 ? 19.594 -14.695 -16.359 1 97.69 201 GLN B CA 1
ATOM 3610 C C . GLN B 1 201 ? 18.422 -15.273 -17.141 1 97.69 201 GLN B C 1
ATOM 3612 O O . GLN B 1 201 ? 18.609 -16.141 -18 1 97.69 201 GLN B O 1
ATOM 3617 N N . LEU B 1 202 ? 17.234 -14.836 -16.812 1 97.62 202 LEU B N 1
ATOM 3618 C CA . LEU B 1 202 ? 16.078 -15.367 -17.516 1 97.62 202 LEU B CA 1
ATOM 3619 C C . LEU B 1 202 ? 16.109 -15 -18.984 1 97.62 202 LEU B C 1
ATOM 3621 O O . LEU B 1 202 ? 16.5 -13.883 -19.344 1 97.62 202 LEU B O 1
ATOM 3625 N N . GLN B 1 203 ? 15.781 -15.969 -19.875 1 93.69 203 GLN B N 1
ATOM 3626 C CA . GLN B 1 203 ? 15.898 -15.773 -21.312 1 93.69 203 GLN B CA 1
ATOM 3627 C C . GLN B 1 203 ? 14.562 -16.016 -22.016 1 93.69 203 GLN B C 1
ATOM 3629 O O . GLN B 1 203 ? 14.516 -16.141 -23.25 1 93.69 203 GLN B O 1
ATOM 3634 N N . LEU B 1 204 ? 13.508 -15.953 -21.469 1 96.12 204 LEU B N 1
ATOM 3635 C CA . LEU B 1 204 ? 12.195 -16.141 -22.062 1 96.12 204 LEU B CA 1
ATOM 3636 C C . LEU B 1 204 ? 11.383 -14.852 -22.031 1 96.12 204 LEU B C 1
ATOM 3638 O O . LEU B 1 204 ? 11.688 -13.945 -21.25 1 96.12 204 LEU B O 1
ATOM 3642 N N . PRO B 1 205 ? 10.391 -14.695 -22.984 1 97.5 205 PRO B N 1
ATOM 3643 C CA . PRO B 1 205 ? 9.523 -13.516 -22.906 1 97.5 205 PRO B CA 1
ATOM 3644 C C . PRO B 1 205 ? 8.789 -13.406 -21.578 1 97.5 205 PRO B C 1
ATOM 3646 O O . PRO B 1 205 ? 8.195 -14.383 -21.109 1 97.5 205 PRO B O 1
ATOM 3649 N N . VAL B 1 206 ? 8.883 -12.25 -20.953 1 98.5 206 VAL B N 1
ATOM 3650 C CA . VAL B 1 206 ? 8.219 -12.016 -19.672 1 98.5 206 VAL B CA 1
ATOM 3651 C C . VAL B 1 206 ? 7.328 -10.781 -19.781 1 98.5 206 VAL B C 1
ATOM 3653 O O . VAL B 1 206 ? 7.754 -9.734 -20.266 1 98.5 206 VAL B O 1
ATOM 3656 N N . HIS B 1 207 ? 6.074 -10.938 -19.375 1 98.75 207 HIS B N 1
ATOM 3657 C CA . HIS B 1 207 ? 5.113 -9.852 -19.203 1 98.75 207 HIS B CA 1
ATOM 3658 C C . HIS B 1 207 ? 4.754 -9.648 -17.75 1 98.75 207 HIS B C 1
ATOM 3660 O O . HIS B 1 207 ? 4.406 -10.602 -17.047 1 98.75 207 HIS B O 1
ATOM 3666 N N . ILE B 1 208 ? 4.961 -8.43 -17.281 1 98.94 208 ILE B N 1
ATOM 3667 C CA . ILE B 1 208 ? 4.637 -8.062 -15.898 1 98.94 208 ILE B CA 1
ATOM 3668 C C . ILE B 1 208 ? 3.344 -7.254 -15.867 1 98.94 208 ILE B C 1
ATOM 3670 O O . ILE B 1 208 ? 3.174 -6.316 -16.641 1 98.94 208 ILE B O 1
ATOM 3674 N N . LEU B 1 209 ? 2.426 -7.656 -15.062 1 98.94 209 LEU B N 1
ATOM 3675 C CA . LEU B 1 209 ? 1.128 -7.008 -14.906 1 98.94 209 LEU B CA 1
ATOM 3676 C C . LEU B 1 209 ? 0.912 -6.566 -13.461 1 98.94 209 LEU B C 1
ATOM 3678 O O . LEU B 1 209 ? 1.102 -7.355 -12.531 1 98.94 209 LEU B O 1
ATOM 3682 N N . VAL B 1 210 ? 0.561 -5.281 -13.242 1 98.88 210 VAL B N 1
ATOM 3683 C CA . VAL B 1 210 ? 0.323 -4.789 -11.883 1 98.88 210 VAL B CA 1
ATOM 3684 C C . VAL B 1 210 ? -0.8 -3.756 -11.898 1 98.88 210 VAL B C 1
ATOM 3686 O O . VAL B 1 210 ? -0.952 -3.01 -12.875 1 98.88 210 VAL B O 1
ATOM 3689 N N . GLY B 1 211 ? -1.664 -3.803 -10.875 1 98.81 211 GLY B N 1
ATOM 3690 C CA . GLY B 1 211 ? -2.6 -2.705 -10.688 1 98.81 211 GLY B CA 1
ATOM 3691 C C . GLY B 1 211 ? -1.96 -1.474 -10.078 1 98.81 211 GLY B C 1
ATOM 3692 O O . GLY B 1 211 ? -1.118 -1.583 -9.18 1 98.81 211 GLY B O 1
ATOM 3693 N N . ASP B 1 212 ? -2.414 -0.331 -10.492 1 98.19 212 ASP B N 1
ATOM 3694 C CA . ASP B 1 212 ? -1.789 0.885 -9.977 1 98.19 212 ASP B CA 1
ATOM 3695 C C . ASP B 1 212 ? -2.188 1.138 -8.531 1 98.19 212 ASP B C 1
ATOM 3697 O O . ASP B 1 212 ? -1.543 1.923 -7.828 1 98.19 212 ASP B O 1
ATOM 3701 N N . GLU B 1 213 ? -3.25 0.48 -8.031 1 98.38 213 GLU B N 1
ATOM 3702 C CA . GLU B 1 213 ? -3.668 0.615 -6.637 1 98.38 213 GLU B CA 1
ATOM 3703 C C . GLU B 1 213 ? -3.174 -0.557 -5.793 1 98.38 213 GLU B C 1
ATOM 3705 O O . GLU B 1 213 ? -3.6 -0.73 -4.648 1 98.38 213 GLU B O 1
ATOM 3710 N N . ASP B 1 214 ? -2.336 -1.402 -6.41 1 98.69 214 ASP B N 1
ATOM 3711 C CA . ASP B 1 214 ? -1.816 -2.531 -5.645 1 98.69 214 ASP B CA 1
ATOM 3712 C C . ASP B 1 214 ? -0.905 -2.055 -4.516 1 98.69 214 ASP B C 1
ATOM 3714 O O . ASP B 1 214 ? 0.207 -1.585 -4.766 1 98.69 214 ASP B O 1
ATOM 3718 N N . ARG B 1 215 ? -1.338 -2.291 -3.297 1 98 215 ARG B N 1
ATOM 3719 C CA . ARG B 1 215 ? -0.575 -1.854 -2.131 1 98 215 ARG B CA 1
ATOM 3720 C C . ARG B 1 215 ? 0.236 -3.004 -1.545 1 98 215 ARG B C 1
ATOM 3722 O O . ARG B 1 215 ? 1.148 -2.781 -0.745 1 98 215 ARG B O 1
ATOM 3729 N N . LEU B 1 216 ? -0.091 -4.195 -1.855 1 98.56 216 LEU B N 1
ATOM 3730 C CA . LEU B 1 216 ? 0.614 -5.367 -1.348 1 98.56 216 LEU B CA 1
ATOM 3731 C C . LEU B 1 216 ? 1.894 -5.617 -2.141 1 98.56 216 LEU B C 1
ATOM 3733 O O . LEU B 1 216 ? 2.951 -5.859 -1.557 1 98.56 216 LEU B O 1
ATOM 3737 N N . THR B 1 217 ? 1.821 -5.586 -3.412 1 98.5 217 THR B N 1
ATOM 3738 C CA . THR B 1 217 ? 2.941 -5.617 -4.344 1 98.5 217 THR B CA 1
ATOM 3739 C C . THR B 1 217 ? 2.926 -4.391 -5.25 1 98.5 217 THR B C 1
ATOM 3741 O O . THR B 1 217 ? 2.674 -4.5 -6.453 1 98.5 217 THR B O 1
ATOM 3744 N N . PRO B 1 218 ? 3.307 -3.295 -4.664 1 98 218 PRO B N 1
ATOM 3745 C CA . PRO B 1 218 ? 3.113 -1.999 -5.32 1 98 218 PRO B CA 1
ATOM 3746 C C . PRO B 1 218 ? 3.988 -1.826 -6.559 1 98 218 PRO B C 1
ATOM 3748 O O . PRO B 1 218 ? 4.84 -2.674 -6.84 1 98 218 PRO B O 1
ATOM 3751 N N . LEU B 1 219 ? 3.738 -0.79 -7.289 1 98.12 219 LEU B N 1
ATOM 3752 C CA . LEU B 1 219 ? 4.316 -0.5 -8.594 1 98.12 219 LEU B CA 1
ATOM 3753 C C . LEU B 1 219 ? 5.84 -0.554 -8.539 1 98.12 219 LEU B C 1
ATOM 3755 O O . LEU B 1 219 ? 6.484 -1.009 -9.492 1 98.12 219 LEU B O 1
ATOM 3759 N N . TYR B 1 220 ? 6.449 -0.05 -7.426 1 97.12 220 TYR B N 1
ATOM 3760 C CA . TYR B 1 220 ? 7.906 -0.048 -7.383 1 97.12 220 TYR B CA 1
ATOM 3761 C C . TYR B 1 220 ? 8.453 -1.47 -7.422 1 97.12 220 TYR B C 1
ATOM 3763 O O . TYR B 1 220 ? 9.555 -1.704 -7.934 1 97.12 220 TYR B O 1
ATOM 3771 N N . GLN B 1 221 ? 7.723 -2.455 -6.934 1 98 221 GLN B N 1
ATOM 3772 C CA . GLN B 1 221 ? 8.133 -3.854 -7 1 98 221 GLN B CA 1
ATOM 3773 C C . GLN B 1 221 ? 8.062 -4.379 -8.43 1 98 221 GLN B C 1
ATOM 3775 O O . GLN B 1 221 ? 8.945 -5.125 -8.867 1 98 221 GLN B O 1
ATOM 3780 N N . ALA B 1 222 ? 7.023 -4.035 -9.156 1 98.62 222 ALA B N 1
ATOM 3781 C CA . ALA B 1 222 ? 6.898 -4.395 -10.562 1 98.62 222 ALA B CA 1
ATOM 3782 C C . ALA B 1 222 ? 8.016 -3.768 -11.391 1 98.62 222 ALA B C 1
ATOM 3784 O O . ALA B 1 222 ? 8.555 -4.402 -12.297 1 98.62 222 ALA B O 1
ATOM 3785 N N . ARG B 1 223 ? 8.336 -2.547 -11.086 1 98.31 223 ARG B N 1
ATOM 3786 C CA . ARG B 1 223 ? 9.414 -1.862 -11.797 1 98.31 223 ARG B CA 1
ATOM 3787 C C . ARG B 1 223 ? 10.75 -2.553 -11.555 1 98.31 223 ARG B C 1
ATOM 3789 O O . ARG B 1 223 ? 11.586 -2.639 -12.461 1 98.31 223 ARG B O 1
ATOM 3796 N N . LEU B 1 224 ? 10.945 -2.98 -10.336 1 98.38 224 LEU B N 1
ATOM 3797 C CA . LEU B 1 224 ? 12.164 -3.723 -10.039 1 98.38 224 LEU B CA 1
ATOM 3798 C C . LEU B 1 224 ? 12.25 -4.984 -10.891 1 98.38 224 LEU B C 1
ATOM 3800 O O . LEU B 1 224 ? 13.312 -5.301 -11.43 1 98.38 224 LEU B O 1
ATOM 3804 N N . LEU B 1 225 ? 11.172 -5.723 -10.992 1 98.88 225 LEU B N 1
ATOM 3805 C CA . LEU B 1 225 ? 11.117 -6.887 -11.867 1 98.88 225 LEU B CA 1
ATOM 3806 C C . LEU B 1 225 ? 11.484 -6.508 -13.297 1 98.88 225 LEU B C 1
ATOM 3808 O O . LEU B 1 225 ? 12.297 -7.176 -13.938 1 98.88 225 LEU B O 1
ATOM 3812 N N . GLN B 1 226 ? 10.875 -5.453 -13.805 1 98.81 226 GLN B N 1
ATOM 3813 C CA . GLN B 1 226 ? 11.109 -4.992 -15.172 1 98.81 226 GLN B CA 1
ATOM 3814 C C . GLN B 1 226 ? 12.57 -4.633 -15.391 1 98.81 226 GLN B C 1
ATOM 3816 O O . GLN B 1 226 ? 13.141 -4.918 -16.453 1 98.81 226 GLN B O 1
ATOM 3821 N N . GLU B 1 227 ? 13.141 -4.016 -14.445 1 98.44 227 GLU B N 1
ATOM 3822 C CA . GLU B 1 227 ? 14.539 -3.598 -14.516 1 98.44 227 GLU B CA 1
ATOM 3823 C C . GLU B 1 227 ? 15.477 -4.801 -14.562 1 98.44 227 GLU B C 1
ATOM 3825 O O . GLU B 1 227 ? 16.484 -4.781 -15.258 1 98.44 227 GLU B O 1
ATOM 3830 N N . LEU B 1 228 ? 15.164 -5.824 -13.828 1 98.69 228 LEU B N 1
ATOM 3831 C CA . LEU B 1 228 ? 16.078 -6.941 -13.633 1 98.69 228 LEU B CA 1
ATOM 3832 C C . LEU B 1 228 ? 15.93 -7.969 -14.75 1 98.69 228 LEU B C 1
ATOM 3834 O O . LEU B 1 228 ? 16.891 -8.664 -15.086 1 98.69 228 LEU B O 1
ATOM 3838 N N . ILE B 1 229 ? 14.719 -8.141 -15.312 1 98.75 229 ILE B N 1
ATOM 3839 C CA . ILE B 1 229 ? 14.461 -9.18 -16.297 1 98.75 229 ILE B CA 1
ATOM 3840 C C . ILE B 1 229 ? 14.641 -8.617 -17.703 1 98.75 229 ILE B C 1
ATOM 3842 O O . ILE B 1 229 ? 13.852 -7.785 -18.156 1 98.75 229 ILE B O 1
ATOM 3846 N N . PRO B 1 230 ? 15.633 -9.125 -18.453 1 97.75 230 PRO B N 1
ATOM 3847 C CA . PRO B 1 230 ? 15.898 -8.586 -19.797 1 97.75 230 PRO B CA 1
ATOM 3848 C C . PRO B 1 230 ? 14.688 -8.68 -20.719 1 97.75 230 PRO B C 1
ATOM 3850 O O . PRO B 1 230 ? 14.117 -9.766 -20.891 1 97.75 230 PRO B O 1
ATOM 3853 N N . GLY B 1 231 ? 14.281 -7.531 -21.203 1 96.69 231 GLY B N 1
ATOM 3854 C CA . GLY B 1 231 ? 13.25 -7.508 -22.234 1 96.69 231 GLY B CA 1
ATOM 3855 C C . GLY B 1 231 ? 11.844 -7.59 -21.656 1 96.69 231 GLY B C 1
ATOM 3856 O O . GLY B 1 231 ? 10.867 -7.633 -22.406 1 96.69 231 GLY B O 1
ATOM 3857 N N . ALA B 1 232 ? 11.664 -7.641 -20.328 1 98.31 232 ALA B N 1
ATOM 3858 C CA 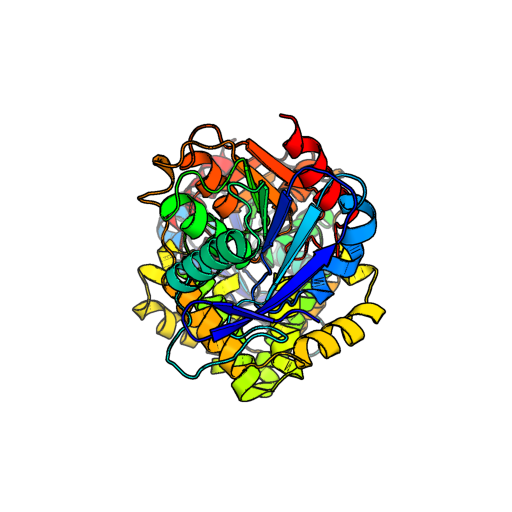. ALA B 1 232 ? 10.336 -7.738 -19.719 1 98.31 232 ALA B CA 1
ATOM 3859 C C . ALA B 1 232 ? 9.5 -6.496 -20.016 1 98.31 232 ALA B C 1
ATOM 3861 O O . ALA B 1 232 ? 10.023 -5.379 -20.031 1 98.31 232 ALA B O 1
ATOM 3862 N N . GLU B 1 233 ? 8.242 -6.719 -20.297 1 97.81 233 GLU B N 1
ATOM 3863 C CA . GLU B 1 233 ? 7.293 -5.633 -20.516 1 97.81 233 GLU B CA 1
ATOM 3864 C C . GLU B 1 233 ? 6.391 -5.441 -19.297 1 97.81 233 GLU B C 1
ATOM 3866 O O . GLU B 1 233 ? 5.91 -6.418 -18.719 1 97.81 233 GLU B O 1
ATOM 3871 N N . LEU B 1 234 ? 6.219 -4.219 -18.953 1 98.69 234 LEU B N 1
ATOM 3872 C CA . LEU B 1 234 ? 5.383 -3.885 -17.797 1 98.69 234 LEU B CA 1
ATOM 3873 C C . LEU B 1 234 ? 4.07 -3.25 -18.25 1 98.69 234 LEU B C 1
ATOM 3875 O O . LEU B 1 234 ? 4.074 -2.289 -19.031 1 98.69 234 LEU B O 1
ATOM 3879 N N . GLU B 1 235 ? 3.012 -3.82 -17.844 1 98.81 235 GLU B N 1
ATOM 3880 C CA . GLU B 1 235 ? 1.665 -3.289 -18.031 1 98.81 235 GLU B CA 1
ATOM 3881 C C . GLU B 1 235 ? 1.037 -2.912 -16.688 1 98.81 235 GLU B C 1
ATOM 3883 O O . GLU B 1 235 ? 1.011 -3.721 -15.758 1 98.81 235 GLU B O 1
ATOM 3888 N N . VAL B 1 236 ? 0.602 -1.656 -16.562 1 98.75 236 VAL B N 1
ATOM 3889 C CA . VAL B 1 236 ? -0.052 -1.162 -15.359 1 98.75 236 VAL B CA 1
ATOM 3890 C C . VAL B 1 236 ? -1.551 -1.009 -15.609 1 98.75 236 VAL B C 1
ATOM 3892 O O . VAL B 1 236 ? -1.962 -0.331 -16.562 1 98.75 236 VAL B O 1
ATOM 3895 N N . LEU B 1 237 ? -2.381 -1.627 -14.789 1 98.75 237 LEU B N 1
ATOM 3896 C CA . LEU B 1 237 ? -3.834 -1.539 -14.891 1 98.75 237 LEU B CA 1
ATOM 3897 C C . LEU B 1 237 ? -4.375 -0.413 -14.016 1 98.75 237 LEU B C 1
ATOM 3899 O O . LEU B 1 237 ? -4.262 -0.465 -12.789 1 98.75 237 LEU B O 1
ATOM 3903 N N . PRO B 1 238 ? -5.008 0.585 -14.609 1 97.5 238 PRO B N 1
ATOM 3904 C CA . PRO B 1 238 ? -5.582 1.668 -13.805 1 97.5 238 PRO B CA 1
ATOM 3905 C C . PRO B 1 238 ? -6.777 1.214 -12.977 1 97.5 238 PRO B C 1
ATOM 3907 O O . PRO B 1 238 ? -7.641 0.486 -13.477 1 97.5 238 PRO B O 1
ATOM 3910 N N . GLY B 1 239 ? -6.801 1.6 -11.75 1 97.38 239 GLY B N 1
ATOM 3911 C CA . GLY B 1 239 ? -7.957 1.396 -10.891 1 97.38 239 GLY B CA 1
ATOM 3912 C C . GLY B 1 239 ? -8.062 -0.018 -10.352 1 97.38 239 GLY B C 1
ATOM 3913 O O . GLY B 1 239 ? -9.094 -0.408 -9.812 1 97.38 239 GLY B O 1
ATOM 3914 N N . ALA B 1 240 ? -7.023 -0.808 -10.547 1 98.44 240 ALA B N 1
ATOM 3915 C CA . ALA B 1 240 ? -7.004 -2.17 -10.023 1 98.44 240 ALA B CA 1
ATOM 3916 C C . ALA B 1 240 ? -5.965 -2.314 -8.914 1 98.44 240 ALA B C 1
ATOM 3918 O O . ALA B 1 240 ? -4.938 -1.634 -8.922 1 98.44 240 ALA B O 1
ATOM 3919 N N . ALA B 1 241 ? -6.273 -3.195 -7.988 1 98.56 241 ALA B N 1
ATOM 3920 C CA . ALA B 1 241 ? -5.332 -3.467 -6.906 1 98.56 241 ALA B CA 1
ATOM 3921 C C . ALA B 1 241 ? -4.73 -4.863 -7.035 1 98.56 241 ALA B C 1
ATOM 3923 O O . ALA B 1 241 ? -4.238 -5.234 -8.102 1 98.56 241 ALA B O 1
ATOM 3924 N N . HIS B 1 242 ? -4.664 -5.633 -5.965 1 98.62 242 HIS B N 1
ATOM 3925 C CA . HIS B 1 242 ? -3.832 -6.828 -5.891 1 98.62 242 HIS B CA 1
ATOM 3926 C C . HIS B 1 242 ? -4.582 -8.055 -6.398 1 98.62 242 HIS B C 1
ATOM 3928 O O . HIS B 1 242 ? -4 -8.914 -7.066 1 98.62 242 HIS B O 1
ATOM 3934 N N . VAL B 1 243 ? -5.863 -8.156 -6.094 1 97.94 243 VAL B N 1
ATOM 3935 C CA . VAL B 1 243 ? -6.641 -9.359 -6.375 1 97.94 243 VAL B CA 1
ATOM 3936 C C . VAL B 1 243 ? -7.215 -9.281 -7.789 1 97.94 243 VAL B C 1
ATOM 3938 O O . VAL B 1 243 ? -8.438 -9.281 -7.969 1 97.94 243 VAL B O 1
ATOM 3941 N N . LEU B 1 244 ? -6.402 -9.391 -8.758 1 98.62 244 LEU B N 1
ATOM 3942 C CA . LEU B 1 244 ? -6.711 -9.133 -10.164 1 98.62 244 LEU B CA 1
ATOM 3943 C C . LEU B 1 244 ? -7.707 -10.156 -10.695 1 98.62 244 LEU B C 1
ATOM 3945 O O . LEU B 1 244 ? -8.562 -9.82 -11.516 1 98.62 244 LEU B O 1
ATOM 3949 N N . HIS B 1 245 ? -7.656 -11.406 -10.203 1 97.94 245 HIS B N 1
ATOM 3950 C CA . HIS B 1 245 ? -8.484 -12.492 -10.711 1 97.94 245 HIS B CA 1
ATOM 3951 C C . HIS B 1 245 ? -9.938 -12.32 -10.289 1 97.94 245 HIS B C 1
ATOM 3953 O O . HIS B 1 245 ? -10.82 -13.031 -10.773 1 97.94 245 HIS B O 1
ATOM 3959 N N . ILE B 1 246 ? -10.156 -11.352 -9.375 1 96.81 246 ILE B N 1
ATOM 3960 C CA . ILE B 1 246 ? -11.516 -11.086 -8.914 1 96.81 246 ILE B CA 1
ATOM 3961 C C . ILE B 1 246 ? -11.953 -9.695 -9.375 1 96.81 246 ILE B C 1
ATOM 3963 O O . ILE B 1 246 ? -13.039 -9.531 -9.945 1 96.81 246 ILE B O 1
ATOM 3967 N N . GLU B 1 247 ? -11.109 -8.648 -9.227 1 97 247 GLU B N 1
ATOM 3968 C CA . GLU B 1 247 ? -11.57 -7.273 -9.406 1 97 247 GLU B CA 1
ATOM 3969 C C . GLU B 1 247 ? -11.195 -6.738 -10.781 1 97 247 GLU B C 1
ATOM 3971 O O . GLU B 1 247 ? -11.648 -5.66 -11.18 1 97 247 GLU B O 1
ATOM 3976 N N . ALA B 1 248 ? -10.367 -7.445 -11.508 1 98.38 248 ALA B N 1
ATOM 3977 C CA . ALA B 1 248 ? -9.961 -7.043 -12.852 1 98.38 248 ALA B CA 1
ATOM 3978 C C . ALA B 1 248 ? -9.922 -8.242 -13.797 1 98.38 248 ALA B C 1
ATOM 3980 O O . ALA B 1 248 ? -8.961 -8.414 -14.547 1 98.38 248 ALA B O 1
ATOM 3981 N N . VAL B 1 249 ? -10.938 -9.07 -13.789 1 98.44 249 VAL B N 1
ATOM 3982 C CA . VAL B 1 249 ? -11.008 -10.375 -14.453 1 98.44 249 VAL B CA 1
ATOM 3983 C C . VAL B 1 249 ? -10.766 -10.203 -15.953 1 98.44 249 VAL B C 1
ATOM 3985 O O . VAL B 1 249 ? -9.906 -10.883 -16.531 1 98.44 249 VAL B O 1
ATOM 3988 N N . GLU B 1 250 ? -11.445 -9.273 -16.594 1 98.62 250 GLU B N 1
ATOM 3989 C CA . GLU B 1 250 ? -11.352 -9.102 -18.047 1 98.62 250 GLU B CA 1
ATOM 3990 C C . GLU B 1 250 ? -9.961 -8.602 -18.453 1 98.62 250 GLU B C 1
ATOM 3992 O O . GLU B 1 250 ? -9.375 -9.117 -19.406 1 98.62 250 GLU B O 1
ATOM 3997 N N . ALA B 1 251 ? -9.5 -7.594 -17.75 1 98.75 251 ALA B N 1
ATOM 3998 C CA . ALA B 1 251 ? -8.195 -7.035 -18.062 1 98.75 251 ALA B CA 1
ATOM 3999 C C . ALA B 1 251 ? -7.086 -8.062 -17.859 1 98.75 251 ALA B C 1
ATOM 4001 O O . ALA B 1 251 ? -6.152 -8.148 -18.656 1 98.75 251 ALA B O 1
ATOM 4002 N N . PHE B 1 252 ? -7.195 -8.852 -16.797 1 98.88 252 PHE B N 1
ATOM 4003 C CA . PHE B 1 252 ? -6.207 -9.875 -16.5 1 98.88 252 PHE B CA 1
ATOM 4004 C C . PHE B 1 252 ? -6.219 -10.969 -17.562 1 98.88 252 PHE B C 1
ATOM 4006 O O . PHE B 1 252 ? -5.172 -11.32 -18.109 1 98.88 252 PHE B O 1
ATOM 4013 N N . ALA B 1 253 ? -7.371 -11.492 -17.906 1 98.62 253 ALA B N 1
ATOM 4014 C CA . ALA B 1 253 ? -7.5 -12.516 -18.938 1 98.62 253 ALA B CA 1
ATOM 4015 C C . ALA B 1 253 ? -7.008 -12.008 -20.281 1 98.62 253 ALA B C 1
ATOM 4017 O O . ALA B 1 253 ? -6.316 -12.719 -21.016 1 98.62 253 ALA B O 1
ATOM 4018 N N . ARG B 1 254 ? -7.352 -10.781 -20.578 1 98.06 254 ARG B N 1
ATOM 4019 C CA . ARG B 1 254 ? -6.922 -10.188 -21.828 1 98.06 254 ARG B CA 1
ATOM 4020 C C . ARG B 1 254 ? -5.398 -10.094 -21.906 1 98.06 254 ARG B C 1
ATOM 4022 O O . ARG B 1 254 ? -4.809 -10.336 -22.969 1 98.06 254 ARG B O 1
ATOM 4029 N N . ALA B 1 255 ? -4.785 -9.695 -20.812 1 98.38 255 ALA B N 1
ATOM 4030 C CA . ALA B 1 255 ? -3.324 -9.625 -20.781 1 98.38 255 ALA B CA 1
ATOM 4031 C C . ALA B 1 255 ? -2.703 -10.992 -21.062 1 98.38 255 ALA B C 1
ATOM 4033 O O . ALA B 1 255 ? -1.729 -11.094 -21.812 1 98.38 255 ALA B O 1
ATOM 4034 N N . ILE B 1 256 ? -3.248 -12.039 -20.484 1 98.44 256 ILE B N 1
ATOM 4035 C CA . ILE B 1 256 ? -2.758 -13.398 -20.703 1 98.44 256 ILE B CA 1
ATOM 4036 C C . ILE B 1 256 ? -2.926 -13.781 -22.172 1 98.44 256 ILE B C 1
ATOM 4038 O O . ILE B 1 256 ? -1.987 -14.273 -22.812 1 98.44 256 ILE B O 1
ATOM 4042 N N . VAL B 1 257 ? -4.09 -13.516 -22.719 1 97.81 257 VAL B N 1
ATOM 4043 C CA . VAL B 1 257 ? -4.418 -13.938 -24.078 1 97.81 257 VAL B CA 1
ATOM 4044 C C . VAL B 1 257 ? -3.551 -13.172 -25.078 1 97.81 257 VAL B C 1
ATOM 4046 O O . VAL B 1 257 ? -3.016 -13.766 -26.031 1 97.81 257 VAL B O 1
ATOM 4049 N N . ARG B 1 258 ? -3.381 -11.898 -24.875 1 96.56 258 ARG B N 1
ATOM 4050 C CA . ARG B 1 258 ? -2.602 -11.078 -25.797 1 96.56 258 ARG B CA 1
ATOM 4051 C C . ARG B 1 258 ? -1.131 -11.477 -25.781 1 96.56 258 ARG B C 1
ATOM 4053 O O . ARG B 1 258 ? -0.468 -11.469 -26.828 1 96.56 258 ARG B O 1
ATOM 4060 N N . PHE B 1 259 ? -0.672 -11.812 -24.703 1 94.94 259 PHE B N 1
ATOM 4061 C CA . PHE B 1 259 ? 0.746 -12.117 -24.547 1 94.94 259 PHE B CA 1
ATOM 4062 C C . PHE B 1 259 ? 1.062 -13.516 -25.062 1 94.94 259 PHE B C 1
ATOM 4064 O O . PHE B 1 259 ? 2.23 -13.875 -25.219 1 94.94 259 PHE B O 1
ATOM 4071 N N . ARG B 1 260 ? 0.099 -14.336 -25.5 1 87.38 260 ARG B N 1
ATOM 4072 C CA . ARG B 1 260 ? 0.332 -15.68 -26.016 1 87.38 260 ARG B CA 1
ATOM 4073 C C . ARG B 1 260 ? 1.006 -15.633 -27.375 1 87.38 260 ARG B C 1
ATOM 4075 O O . ARG B 1 260 ? 1.595 -16.625 -27.828 1 87.38 260 ARG B O 1
ATOM 4082 N N . GLN B 1 261 ? 0.833 -14.523 -28.156 1 77.25 261 GLN B N 1
ATOM 4083 C CA . GLN B 1 261 ? 1.256 -14.406 -29.547 1 77.25 261 GLN B CA 1
ATOM 4084 C C . GLN B 1 261 ? 2.492 -13.516 -29.672 1 77.25 261 GLN B C 1
ATOM 4086 O O . GLN B 1 261 ? 3.23 -13.609 -30.656 1 77.25 261 GLN B O 1
ATOM 4091 N N . ASP B 1 262 ? 2.691 -12.68 -28.75 1 67.88 262 ASP B N 1
ATOM 4092 C CA . ASP B 1 262 ? 3.762 -11.703 -28.906 1 67.88 262 ASP B CA 1
ATOM 4093 C C . ASP B 1 262 ? 5.133 -12.359 -28.766 1 67.88 262 ASP B C 1
ATOM 4095 O O . ASP B 1 262 ? 5.285 -13.352 -28.047 1 67.88 262 ASP B O 1
#

Radius of gyration: 24.74 Å; Cα contacts (8 Å, |Δi|>4): 1156; chains: 2; bounding box: 42×77×55 Å

Nearest PDB structures (foldseek):
  2d0d-assembly1_A-2  TM=8.568E-01  e=6.752E-21  Pseudomonas fluorescens
  1iuo-assembly1_A  TM=8.518E-01  e=6.354E-21  Pseudomonas fluorescens
  3v48-assembly1_B  TM=9.244E-01  e=2.768E-17  Escherichia coli SE11
  4ccw-assembly1_A  TM=8.180E-01  e=1.349E-15  Bacillus subtilis
  2r11-assembly1_A  TM=7.494E-01  e=1.932E-16  Bacillus subtilis

Organism: Chromobacterium violaceum (strain ATCC 12472 / DSM 30191 / JCM 1249 / CCUG 213 / NBRC 12614 / NCIMB 9131 / NCTC 9757 / MK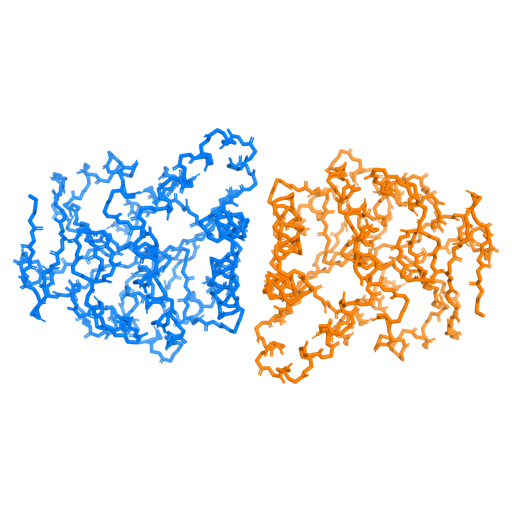) (NCBI:txid243365)

Solvent-accessible surface area (backbone atoms only — not comparable to full-atom values): 26314 Å² total; per-residue (Å²): 130,55,62,42,84,47,97,90,37,52,32,25,41,49,76,47,53,76,22,84,48,44,31,38,44,34,42,34,75,89,37,31,58,71,56,48,56,76,36,41,80,74,42,24,75,64,15,26,36,34,33,36,23,52,79,34,16,71,80,13,43,61,77,87,75,78,46,46,49,43,61,58,53,16,52,49,51,53,44,48,32,56,75,69,70,42,75,51,27,34,36,39,10,32,32,51,13,18,41,22,46,51,38,28,53,68,76,41,68,70,39,51,64,33,37,35,37,27,33,25,51,45,48,50,46,52,33,54,50,38,46,52,50,25,43,54,51,29,31,74,68,50,34,67,66,40,20,50,46,57,46,46,44,41,36,47,18,40,64,53,52,66,71,35,61,77,51,48,58,56,50,48,51,58,64,60,71,54,55,61,73,36,40,51,15,43,51,50,16,44,62,67,39,67,39,75,84,55,37,56,69,52,87,52,59,34,40,36,38,35,19,60,51,12,49,66,39,28,61,59,37,47,50,51,41,38,72,41,24,63,86,34,42,77,47,74,39,82,77,24,18,43,50,37,59,72,74,33,31,66,65,49,43,48,53,57,59,58,56,71,76,107,131,55,62,43,84,47,95,90,37,51,33,24,42,48,77,46,53,76,22,86,48,41,32,39,44,33,43,35,76,89,36,31,57,71,58,48,57,74,35,41,82,74,42,23,76,64,15,26,34,33,34,37,22,51,79,35,17,72,81,13,42,63,78,87,74,79,49,46,50,42,62,59,54,17,52,48,53,52,45,49,32,56,74,69,69,41,76,50,26,34,36,39,10,32,32,51,13,19,43,24,45,51,38,26,53,69,75,42,68,70,39,51,64,32,38,36,36,28,30,24,52,44,49,49,45,52,33,54,49,37,46,52,51,24,44,53,50,28,30,74,69,49,34,66,66,40,20,47,46,56,46,46,44,41,36,47,18,40,64,54,54,67,74,35,63,77,51,48,59,56,50,48,54,57,63,60,71,54,55,60,72,36,40,52,14,43,51,48,18,45,59,68,40,67,40,75,85,54,38,56,69,51,86,52,60,36,41,36,38,35,19,59,50,11,49,68,39,27,60,60,38,47,49,50,42,39,71,42,25,61,83,35,42,77,46,73,39,82,75,26,17,43,49,36,60,71,77,33,31,67,63,50,43,48,53,56,58,58,57,72,76,108